Protein AF-A0A2V7S6I2-F1 (afdb_monomer)

Secondary structure (DSSP, 8-state):
-B---S--S-TT--S---HHHHHHHHHHHHHHHHH-SS-PPP----B-S-TT------GGG-----EEEE--SPPBTTBPPPSEEEEPSPHHHHHHHHHHHHHHHHHHHHHHHHHHHHHHHHTGGG--S---EEEEEEEEE-TT-TTS-SS---BHHHHH--GGG--TTTT-EETTTEE-S-SSSGGGB---TTSTTTTB-BTTTTHHHHHH-TTSS--EEEEEEEEETTEEEEE-SSEE-HHHHHHHHHHHHHHHHHTT---SEEEEE-S-SS---EE--HHHHHHT-HHHHH-TT-TTHHHHHHHHHHHHHHHHHHHSS-------------------SPPTT-SS-GGG---EEEEEEEETTEEEEEEEE--HHHHSS-SS-SEEEEEEETTEEEEEEETTSTTEEEEEEEE-GGG-EEEEEEEE-TT--SEEEEEE--BTTB--EE---EE-

Mean predicted aligned error: 7.21 Å

Nearest PDB structures (foldseek):
  4wgk-assembly2_B  TM=6.699E-01  e=1.580E-21  Homo sapiens
  4wgk-assembly1_A  TM=6.288E-01  e=1.378E-22  Homo sapiens
  2zxc-assembly1_A  TM=7.122E-01  e=3.348E-18  Pseudomonas aeruginosa
  2zws-assembly1_A  TM=6.731E-01  e=3.164E-18  Pseudomonas aeruginosa
  7uwk-assembly1_K  TM=3.973E-01  e=1.384E+00  Homo sapiens

Sequence (456 aa):
MFALHGTADAPENELLDAGIHGVIERGLERHVDSLSRRGAGYHLVANGAEGDVSPDWPAQSRCGPPMLRPTLSPGGPRTPPAPWEWRDPAPAWMGLCLAAARRYVNAAGDSLAARAAALFDSLGPGLRGDLHIGVAFRTLRLKGDPRLCPYPEAGSSTVGGAEDGRTRLYGWRLFGIFPLGLEAAGHAIRRNPHDCQREKRVVLGRVQRWLVGKHGLPEVAQLSVIRLGDLLLGVVPAEVTTRAGAQIERAMADSARASGLTPRAVTIVGLANGYMQYVTTDAEYGEQTYEGGSTLYGPNTAAVLAVELGRLAATLARSGASPVNRVEQIDAYPGKSETILPRRTAGPAPERVTRVVLSQVCAGDTLVVRWRDLHPGRLVPADGPVLRIERLAGEGWDVAAWDGDRELEIRAVRSLGRRGYVWEARWYHGRVAGPFRVVLVARPGLPEVAGHSVPC

Solvent-accessible surface area (backbone atoms only — not comparable to full-atom values): 24272 Å² total; per-residue (Å²): 109,50,57,46,42,61,58,42,52,40,92,83,59,88,67,92,72,64,38,33,54,43,44,22,41,52,45,32,44,56,53,52,45,73,71,44,91,83,61,83,78,90,78,83,76,44,47,16,31,22,48,75,32,72,63,80,69,56,75,66,25,58,58,65,59,49,43,83,39,73,52,86,63,85,43,58,102,88,43,76,51,58,70,53,41,77,40,67,58,56,68,72,55,43,56,53,11,55,53,41,12,53,53,45,30,52,53,54,12,49,56,50,10,53,52,51,40,52,53,55,66,67,40,66,90,73,65,69,97,73,75,53,72,32,54,12,61,47,73,42,64,43,55,64,31,90,78,38,24,63,58,75,46,51,12,18,6,42,62,7,32,43,93,87,53,47,38,77,48,43,64,43,36,56,95,76,74,45,77,62,9,16,33,67,19,74,67,7,48,41,82,33,94,89,42,71,55,31,38,49,28,44,40,78,49,82,53,37,57,66,75,52,38,97,77,62,63,70,51,62,40,42,37,37,26,39,34,55,58,45,36,38,38,42,33,31,19,24,35,22,17,55,68,24,31,53,51,26,32,48,36,23,50,53,31,11,42,80,36,76,30,78,60,82,43,59,43,45,29,31,69,31,84,46,71,51,52,24,32,27,31,50,72,55,28,65,47,14,30,29,45,26,10,28,18,27,36,24,46,43,43,28,61,54,50,15,53,53,48,11,52,31,28,23,37,30,42,66,68,55,34,45,66,96,68,83,79,74,85,82,85,80,78,82,69,86,89,73,87,81,64,62,46,69,71,40,61,52,57,50,83,63,36,75,70,45,75,72,46,75,46,62,58,84,52,28,42,40,36,30,32,34,38,62,29,65,24,54,54,44,90,56,104,58,66,67,35,35,34,30,31,62,49,90,97,45,72,42,82,72,47,35,67,87,38,92,52,36,48,77,44,86,72,45,80,53,57,69,56,18,20,35,34,38,37,42,32,53,49,68,88,63,67,46,41,31,27,48,32,37,51,60,49,90,66,38,74,62,45,71,47,68,79,40,76,74

Structure (mmCIF, N/CA/C/O backbone):
data_AF-A0A2V7S6I2-F1
#
_entry.id   AF-A0A2V7S6I2-F1
#
loop_
_atom_site.group_PDB
_atom_site.id
_atom_site.type_symbol
_atom_site.label_atom_id
_atom_site.label_alt_id
_atom_site.label_comp_id
_atom_site.label_asym_id
_atom_site.label_entity_id
_atom_site.label_seq_id
_atom_site.pdbx_PDB_ins_code
_atom_site.Cartn_x
_atom_site.Cartn_y
_atom_site.Cartn_z
_atom_site.occupancy
_atom_site.B_iso_or_equiv
_atom_site.auth_seq_id
_atom_site.auth_comp_id
_atom_site.auth_asym_id
_atom_site.auth_atom_id
_atom_site.pdbx_PDB_model_num
ATOM 1 N N . MET A 1 1 ? -7.837 -8.106 -7.723 1.00 75.94 1 MET A N 1
ATOM 2 C CA . MET A 1 1 ? -6.674 -7.247 -8.016 1.00 75.94 1 MET A CA 1
ATOM 3 C C . MET A 1 1 ? -7.188 -6.010 -8.696 1.00 75.94 1 MET A C 1
ATOM 5 O O . MET A 1 1 ? -8.017 -6.131 -9.595 1.00 75.94 1 MET A O 1
ATOM 9 N N . PHE A 1 2 ? -6.776 -4.852 -8.208 1.00 84.38 2 PHE A N 1
ATOM 10 C CA . PHE A 1 2 ? -7.253 -3.562 -8.678 1.00 84.38 2 PHE A CA 1
ATOM 11 C C . PHE A 1 2 ? -6.089 -2.577 -8.581 1.00 84.38 2 PHE A C 1
ATOM 13 O O . PHE A 1 2 ? -5.426 -2.518 -7.551 1.00 84.38 2 PHE A O 1
ATOM 20 N N . ALA A 1 3 ? -5.794 -1.877 -9.674 1.00 91.69 3 ALA A N 1
ATOM 21 C CA . ALA A 1 3 ? -4.722 -0.892 -9.711 1.00 91.69 3 ALA A CA 1
ATOM 22 C C . ALA A 1 3 ? -5.263 0.434 -9.171 1.00 91.69 3 ALA A C 1
ATOM 24 O O . ALA A 1 3 ? -6.039 1.102 -9.850 1.00 91.69 3 ALA A O 1
ATOM 25 N N . LEU A 1 4 ? -4.899 0.765 -7.936 1.00 92.19 4 LEU A N 1
ATOM 26 C CA . LEU A 1 4 ? -5.220 2.025 -7.277 1.00 92.19 4 LEU A CA 1
ATOM 27 C C . LEU A 1 4 ? -4.241 2.233 -6.125 1.00 92.19 4 LEU A C 1
ATOM 29 O O . LEU A 1 4 ? -3.948 1.288 -5.396 1.00 92.19 4 LEU A O 1
ATOM 33 N N . HIS A 1 5 ? -3.758 3.453 -5.926 1.00 91.62 5 HIS A N 1
ATOM 34 C CA . HIS A 1 5 ? -3.066 3.774 -4.687 1.00 91.62 5 HIS A CA 1
ATOM 35 C C . HIS A 1 5 ? -4.038 3.820 -3.500 1.00 91.62 5 HIS A C 1
ATOM 37 O O . HIS A 1 5 ? -5.126 4.397 -3.567 1.00 91.62 5 HIS A O 1
ATOM 43 N N . GLY A 1 6 ? -3.579 3.318 -2.352 1.00 88.19 6 GLY A N 1
ATOM 44 C CA . GLY A 1 6 ? -4.254 3.464 -1.058 1.00 88.19 6 GLY A CA 1
ATOM 45 C C . GLY A 1 6 ? -4.130 4.866 -0.437 1.00 88.19 6 GLY A C 1
ATOM 46 O O . GLY A 1 6 ? -4.214 4.992 0.777 1.00 88.19 6 GLY A O 1
ATOM 47 N N . THR A 1 7 ? -3.887 5.909 -1.237 1.00 87.06 7 THR A N 1
ATOM 48 C CA . THR A 1 7 ? -3.499 7.277 -0.822 1.00 87.06 7 THR A CA 1
ATOM 49 C C . THR A 1 7 ? -4.676 8.252 -0.726 1.00 87.06 7 THR A C 1
ATOM 51 O O . THR A 1 7 ? -4.489 9.464 -0.728 1.00 87.06 7 THR A O 1
ATOM 54 N N . ALA A 1 8 ? -5.908 7.744 -0.666 1.00 82.19 8 ALA A N 1
ATOM 55 C CA . ALA A 1 8 ? -7.101 8.587 -0.581 1.00 82.19 8 ALA A CA 1
ATOM 56 C C . ALA A 1 8 ? -7.242 9.283 0.790 1.00 82.19 8 ALA A C 1
ATOM 58 O O . ALA A 1 8 ? -7.954 10.285 0.899 1.00 82.19 8 ALA A O 1
ATOM 59 N N . ASP A 1 9 ? -6.556 8.771 1.817 1.00 84.06 9 ASP A N 1
ATOM 60 C CA . ASP A 1 9 ? -6.379 9.469 3.085 1.00 84.06 9 ASP A CA 1
ATOM 61 C C . ASP A 1 9 ? -5.283 10.523 2.973 1.00 84.06 9 ASP A C 1
ATOM 63 O O . ASP A 1 9 ? -4.187 10.273 2.469 1.00 84.06 9 ASP A O 1
ATOM 67 N N . ALA A 1 10 ? -5.578 11.714 3.488 1.00 79.44 10 ALA A N 1
ATOM 68 C CA . ALA A 1 10 ? -4.626 12.809 3.475 1.00 79.44 10 ALA A CA 1
ATOM 69 C C . ALA A 1 10 ? -3.381 12.467 4.329 1.00 79.44 10 ALA A C 1
ATOM 71 O O . ALA A 1 10 ? -3.534 11.872 5.399 1.00 79.44 10 ALA A O 1
ATOM 72 N N . PRO A 1 11 ? -2.161 12.880 3.927 1.00 79.94 11 PRO A N 1
ATOM 73 C CA . PRO A 1 11 ? -0.928 12.650 4.694 1.00 79.94 11 PRO A CA 1
ATOM 74 C C . PRO A 1 11 ? -0.951 13.179 6.137 1.00 79.94 11 PRO A C 1
ATOM 76 O O . PRO A 1 11 ? -0.151 12.764 6.971 1.00 79.94 11 PRO A O 1
ATOM 79 N N . GLU A 1 12 ? -1.847 14.119 6.425 1.00 81.69 12 GLU A N 1
ATOM 80 C CA . GLU A 1 12 ? -2.075 14.720 7.736 1.00 81.69 12 GLU A CA 1
ATOM 81 C C . GLU A 1 12 ? -2.999 13.876 8.632 1.00 81.69 12 GLU A C 1
ATOM 83 O O . GLU A 1 12 ? -3.253 14.242 9.781 1.00 81.69 12 GLU A O 1
ATOM 88 N N . ASN A 1 13 ? -3.513 12.747 8.132 1.00 85.25 13 ASN A N 1
ATOM 89 C CA . ASN A 1 13 ? -4.236 11.778 8.940 1.00 85.25 13 ASN A CA 1
ATOM 90 C C . ASN A 1 13 ? -3.296 11.129 9.972 1.00 85.25 13 ASN A C 1
ATOM 92 O O . ASN A 1 13 ? -2.338 10.440 9.636 1.00 85.25 13 ASN A O 1
ATOM 96 N N . GLU A 1 14 ? -3.609 11.320 11.252 1.00 85.75 14 GLU A N 1
ATOM 97 C CA . GLU A 1 14 ? -2.859 10.740 12.375 1.00 85.75 14 GLU A CA 1
ATOM 98 C C . GLU A 1 14 ? -3.426 9.392 12.854 1.00 85.75 14 GLU A C 1
ATOM 100 O O . GLU A 1 14 ? -2.931 8.819 13.828 1.00 85.75 14 GLU A O 1
ATOM 105 N N . LEU A 1 15 ? -4.502 8.905 12.229 1.00 87.12 15 LEU A N 1
ATOM 106 C CA . LEU A 1 15 ? -5.108 7.619 12.558 1.00 87.12 15 LEU A CA 1
ATOM 107 C C . LEU A 1 15 ? -4.479 6.507 11.724 1.00 87.12 15 LEU A C 1
ATOM 109 O O . LEU A 1 15 ? -4.253 6.659 10.527 1.00 87.12 15 LEU A O 1
ATOM 113 N N . LEU A 1 16 ? -4.236 5.365 12.365 1.00 87.44 16 LEU A N 1
ATOM 114 C CA . LEU A 1 16 ? -3.910 4.141 11.645 1.00 87.44 16 LEU A CA 1
ATOM 115 C C . LEU A 1 16 ? -5.182 3.642 10.960 1.00 87.44 16 LEU A C 1
ATOM 117 O O . LEU A 1 16 ? -6.153 3.327 11.643 1.00 87.44 16 LEU A O 1
ATOM 121 N N . ASP A 1 17 ? -5.152 3.576 9.635 1.00 86.62 17 ASP A N 1
ATOM 122 C CA . ASP A 1 17 ? -6.254 3.115 8.796 1.00 86.62 17 ASP A CA 1
ATOM 123 C C . ASP A 1 17 ? -5.688 2.303 7.618 1.00 86.62 17 ASP A C 1
ATOM 125 O O . ASP A 1 17 ? -4.524 2.465 7.240 1.00 86.62 17 ASP A O 1
ATOM 129 N N . ALA A 1 18 ? -6.489 1.388 7.072 1.00 87.19 18 ALA A N 1
ATOM 130 C CA . ALA A 1 18 ? -6.126 0.566 5.913 1.00 87.19 18 ALA A CA 1
ATOM 131 C C . ALA A 1 18 ? -6.468 1.245 4.566 1.00 87.19 18 ALA A C 1
ATOM 133 O O . ALA A 1 18 ? -6.360 0.637 3.496 1.00 87.19 18 ALA A O 1
ATOM 134 N N . GLY A 1 19 ? -6.894 2.502 4.624 1.00 88.75 19 GLY A N 1
ATOM 135 C CA . GLY A 1 19 ? -7.334 3.337 3.530 1.00 88.75 19 GLY A CA 1
ATOM 136 C C . GLY A 1 19 ? -8.503 2.757 2.755 1.00 88.75 19 GLY A C 1
ATOM 137 O O . GLY A 1 19 ? -9.238 1.862 3.188 1.00 88.75 19 GLY A O 1
ATOM 138 N N . ILE A 1 20 ? -8.643 3.244 1.526 1.00 89.81 20 ILE A N 1
ATOM 139 C CA . ILE A 1 20 ? -9.689 2.787 0.612 1.00 89.81 20 ILE A CA 1
ATOM 140 C C . ILE A 1 20 ? -9.627 1.270 0.358 1.00 89.81 20 ILE A C 1
ATOM 142 O O . ILE A 1 20 ? -10.668 0.650 0.160 1.00 89.81 20 ILE A O 1
ATOM 146 N N . HIS A 1 21 ? -8.449 0.640 0.423 1.00 90.25 21 HIS A N 1
ATOM 147 C CA . HIS A 1 21 ? -8.323 -0.812 0.255 1.00 90.25 21 HIS A CA 1
ATOM 148 C C . HIS A 1 21 ? -8.967 -1.580 1.407 1.00 90.25 21 HIS A C 1
ATOM 150 O O . HIS A 1 21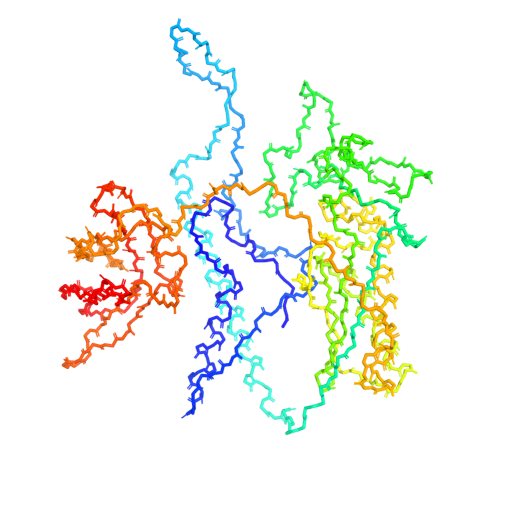 ? -9.757 -2.485 1.145 1.00 90.25 21 HIS A O 1
ATOM 156 N N . GLY A 1 22 ? -8.739 -1.169 2.658 1.00 89.62 22 GLY A N 1
ATOM 157 C CA . GLY A 1 22 ? -9.407 -1.774 3.811 1.00 89.62 22 GLY A CA 1
ATOM 158 C C . GLY A 1 22 ? -10.927 -1.614 3.772 1.00 89.62 22 GLY A C 1
ATOM 159 O O . GLY A 1 22 ? -11.665 -2.538 4.113 1.00 89.62 22 GLY A O 1
ATOM 160 N N . VAL A 1 23 ? -11.413 -0.471 3.278 1.00 90.25 23 VAL A N 1
ATOM 161 C CA . VAL A 1 23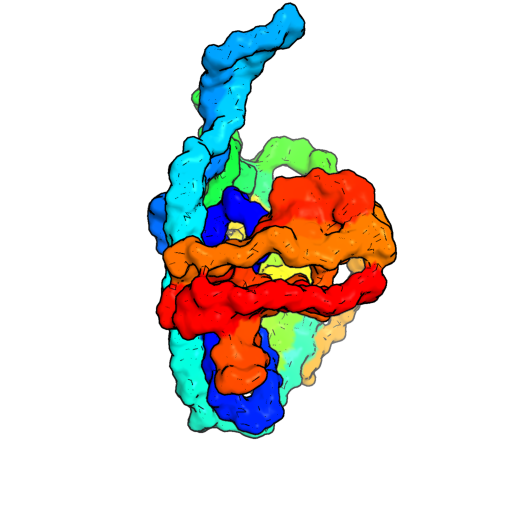 ? -12.847 -0.232 3.056 1.00 90.25 23 VAL A CA 1
ATOM 162 C C . VAL A 1 23 ? -13.433 -1.238 2.056 1.00 90.25 23 VAL A C 1
ATOM 164 O O . VAL A 1 23 ? -14.498 -1.808 2.320 1.00 90.25 23 VAL A O 1
ATOM 167 N N . ILE A 1 24 ? -12.731 -1.488 0.944 1.00 91.44 24 ILE A N 1
ATOM 168 C CA . ILE A 1 24 ? -13.133 -2.459 -0.086 1.00 91.44 24 ILE A CA 1
ATOM 169 C C . ILE A 1 24 ? -13.114 -3.883 0.471 1.00 91.44 24 ILE A C 1
ATOM 171 O O . ILE A 1 24 ? -14.100 -4.607 0.325 1.00 91.44 24 ILE A O 1
ATOM 175 N N . GLU A 1 25 ? -12.013 -4.276 1.117 1.00 89.50 25 GLU A N 1
ATOM 176 C CA . GLU A 1 25 ? -11.838 -5.606 1.711 1.00 89.50 25 GLU A CA 1
ATOM 177 C C . GLU A 1 25 ? -12.938 -5.908 2.713 1.00 89.50 25 GLU A C 1
ATOM 179 O O . GLU A 1 25 ? -13.608 -6.932 2.600 1.00 89.50 25 GLU A O 1
ATOM 184 N N . ARG A 1 26 ? -13.187 -4.979 3.640 1.00 86.94 26 ARG A N 1
ATOM 185 C CA . ARG A 1 26 ? -14.200 -5.156 4.677 1.00 86.94 26 ARG A CA 1
ATOM 186 C C . ARG A 1 26 ? -15.608 -5.235 4.099 1.00 86.94 26 ARG A C 1
ATOM 188 O O . ARG A 1 26 ? -16.441 -5.986 4.603 1.00 86.94 26 ARG A O 1
ATOM 195 N N . GLY A 1 27 ? -15.896 -4.460 3.053 1.00 88.81 27 GLY A N 1
ATOM 196 C CA . GLY A 1 27 ? -17.177 -4.531 2.355 1.00 88.81 27 GLY A CA 1
ATOM 197 C C . GLY A 1 27 ? -17.387 -5.880 1.659 1.00 88.81 27 GLY A C 1
ATOM 198 O O . GLY A 1 27 ? -18.465 -6.463 1.775 1.00 88.81 27 GLY A O 1
ATOM 199 N N . LEU A 1 28 ? -16.351 -6.407 0.999 1.00 88.25 28 LEU A N 1
ATOM 200 C CA . LEU A 1 28 ? -16.387 -7.731 0.373 1.00 88.25 28 LEU A CA 1
ATOM 201 C C . LEU A 1 28 ? -16.503 -8.856 1.411 1.00 88.25 28 LEU A C 1
ATOM 203 O O . LEU A 1 28 ? -17.313 -9.759 1.227 1.00 88.25 28 LEU A O 1
ATOM 207 N N . GLU A 1 29 ? -15.735 -8.792 2.497 1.00 86.75 29 GLU A N 1
ATOM 208 C CA . GLU A 1 29 ? -15.789 -9.750 3.608 1.00 86.75 29 GLU A CA 1
ATOM 209 C C . GLU A 1 29 ? -17.207 -9.833 4.183 1.00 86.75 29 GLU A C 1
ATOM 211 O O . GLU A 1 29 ? -17.800 -10.908 4.203 1.00 86.75 29 GLU A O 1
ATOM 216 N N . ARG A 1 30 ? -17.816 -8.687 4.530 1.00 85.88 30 ARG A N 1
ATOM 217 C CA . ARG A 1 30 ? -19.201 -8.637 5.031 1.00 85.88 30 ARG A CA 1
ATOM 218 C C . ARG A 1 30 ? -20.203 -9.234 4.039 1.00 85.88 30 ARG A C 1
ATOM 220 O O . ARG A 1 30 ? -21.137 -9.917 4.458 1.00 85.88 30 ARG A O 1
ATOM 227 N N . HIS A 1 31 ? -20.029 -8.982 2.738 1.00 88.00 31 HIS A N 1
ATOM 228 C CA . HIS A 1 31 ? -20.887 -9.562 1.701 1.00 88.00 31 HIS A CA 1
ATOM 229 C C . HIS A 1 31 ? -20.771 -11.086 1.674 1.00 88.00 31 HIS A C 1
ATOM 231 O O . HIS A 1 31 ? -21.783 -11.776 1.774 1.00 88.00 31 HIS A O 1
ATOM 237 N N . VAL A 1 32 ? -19.555 -11.630 1.602 1.00 85.50 32 VAL A N 1
ATOM 238 C CA . VAL A 1 32 ? -19.361 -13.084 1.520 1.00 85.50 32 VAL A CA 1
ATOM 239 C C . VAL A 1 32 ? -19.775 -13.789 2.811 1.00 85.50 32 VAL A C 1
ATOM 241 O O . VAL A 1 32 ? -20.442 -14.825 2.746 1.00 85.50 32 VAL A O 1
ATOM 244 N N . ASP A 1 33 ? -19.465 -13.219 3.974 1.00 84.56 33 ASP A N 1
ATOM 245 C CA . ASP A 1 33 ? -19.893 -13.758 5.267 1.00 84.56 33 ASP A CA 1
ATOM 246 C C . ASP A 1 33 ? -21.421 -13.818 5.379 1.00 84.56 33 ASP A C 1
ATOM 248 O O . ASP A 1 33 ? -21.957 -14.781 5.927 1.00 84.56 33 ASP A O 1
ATOM 252 N N . SER A 1 34 ? -22.145 -12.859 4.785 1.00 85.38 34 SER A N 1
ATOM 253 C CA . SER A 1 34 ? -23.615 -12.889 4.744 1.00 85.38 34 SER A CA 1
ATOM 254 C C . SER A 1 34 ? -24.184 -14.062 3.930 1.00 85.38 34 SER A C 1
ATOM 256 O O . SER A 1 34 ? -25.307 -14.509 4.177 1.00 85.38 34 SER A O 1
ATOM 258 N N . LEU A 1 35 ? -23.407 -14.589 2.977 1.00 82.38 35 LEU A N 1
ATOM 259 C CA . LEU A 1 35 ? -23.768 -15.739 2.145 1.00 82.38 35 LEU A CA 1
ATOM 260 C C . LEU A 1 35 ? -23.334 -17.071 2.778 1.00 82.38 35 LEU A C 1
ATOM 262 O O . LEU A 1 35 ? -23.922 -18.123 2.494 1.00 82.38 35 LEU A O 1
ATOM 266 N N . SER A 1 36 ? -22.302 -17.055 3.625 1.00 70.88 36 SER A N 1
ATOM 267 C CA . SER A 1 36 ? -21.733 -18.259 4.227 1.00 70.88 36 SER A CA 1
ATOM 268 C C . SER A 1 36 ? -22.596 -18.791 5.370 1.00 70.88 36 SER A C 1
ATOM 270 O O . SER A 1 36 ? -22.735 -18.188 6.428 1.00 70.88 36 SER A O 1
ATOM 272 N N . ARG A 1 37 ? -23.122 -20.011 5.208 1.00 59.72 37 ARG A N 1
ATOM 273 C CA . ARG A 1 37 ? -23.801 -20.744 6.296 1.00 59.72 37 ARG A CA 1
ATOM 274 C C . ARG A 1 37 ? -22.835 -21.476 7.242 1.00 59.72 37 ARG A C 1
ATOM 276 O O . ARG A 1 37 ? -23.305 -22.112 8.182 1.00 59.72 37 ARG A O 1
ATOM 283 N N . ARG A 1 38 ? -21.521 -21.504 6.959 1.00 51.38 38 ARG A N 1
ATOM 284 C CA . ARG A 1 38 ? -20.552 -22.417 7.614 1.00 51.38 38 ARG A CA 1
ATOM 285 C C . ARG A 1 38 ? -19.241 -21.772 8.096 1.00 51.38 38 ARG A C 1
ATOM 287 O O . ARG A 1 38 ? -18.351 -22.511 8.506 1.00 51.38 38 ARG A O 1
ATOM 294 N N . GLY A 1 39 ? -19.127 -20.444 8.112 1.00 55.19 39 GLY A N 1
ATOM 295 C CA . GLY A 1 39 ? -17.995 -19.737 8.732 1.00 55.19 39 GLY A CA 1
ATOM 296 C C . GLY A 1 39 ? -17.275 -18.747 7.815 1.00 55.19 39 GLY A C 1
ATOM 297 O O . GLY A 1 39 ? -17.618 -18.629 6.638 1.00 55.19 39 GLY A O 1
ATOM 298 N N . ALA A 1 40 ? -16.299 -18.044 8.396 1.00 58.62 40 ALA A N 1
ATOM 299 C CA . ALA A 1 40 ? -15.586 -16.920 7.791 1.00 58.62 40 ALA A CA 1
ATOM 300 C C . ALA A 1 40 ? -14.675 -17.354 6.630 1.00 58.62 40 ALA A C 1
ATOM 302 O O . ALA A 1 40 ? -13.920 -18.327 6.748 1.00 58.62 40 ALA A O 1
ATOM 303 N N . GLY A 1 41 ? -14.753 -16.631 5.513 1.00 65.06 41 GLY A N 1
ATOM 304 C CA . GLY A 1 41 ? -13.800 -16.735 4.408 1.00 65.06 41 GLY A CA 1
ATOM 305 C C . GLY A 1 41 ? -12.565 -15.862 4.647 1.00 65.06 41 GLY A C 1
ATOM 306 O O . GLY A 1 41 ? -12.582 -14.945 5.460 1.00 65.06 41 GLY A O 1
ATOM 307 N N . TYR A 1 42 ? -11.476 -16.136 3.926 1.00 68.81 42 TYR A N 1
ATOM 308 C CA . TYR A 1 42 ? -10.358 -15.194 3.835 1.00 68.81 42 TYR A CA 1
ATOM 309 C C . TYR A 1 42 ? -10.497 -14.385 2.549 1.00 68.81 42 TYR A C 1
ATOM 311 O O . TYR A 1 42 ? -10.670 -14.948 1.465 1.00 68.81 42 TYR A O 1
ATOM 319 N N . HIS A 1 43 ? -10.403 -13.066 2.680 1.00 77.56 43 HIS A N 1
ATOM 320 C CA . HIS A 1 43 ? -10.583 -12.108 1.597 1.00 77.56 43 HIS A CA 1
ATOM 321 C C . HIS A 1 43 ? -9.301 -11.304 1.427 1.00 77.56 43 HIS A C 1
ATOM 323 O O . HIS A 1 43 ? -8.649 -10.965 2.410 1.00 77.56 43 HIS A O 1
ATOM 329 N N . LEU A 1 44 ? -8.928 -11.034 0.178 1.00 76.75 44 LEU A N 1
ATOM 330 C CA . LEU A 1 44 ? -7.728 -10.270 -0.138 1.00 76.75 44 LEU A CA 1
ATOM 331 C C . LEU A 1 44 ? -8.003 -9.344 -1.319 1.00 76.75 44 LEU A C 1
ATOM 333 O O . LEU A 1 44 ? -8.348 -9.804 -2.414 1.00 76.75 44 LEU A O 1
ATOM 337 N N . VAL A 1 45 ? -7.780 -8.050 -1.120 1.00 81.75 45 VAL A N 1
ATOM 338 C CA . VAL A 1 45 ? -7.622 -7.078 -2.197 1.00 81.75 45 VAL A CA 1
ATOM 339 C C . VAL A 1 45 ? -6.129 -6.843 -2.364 1.00 81.75 45 VAL A C 1
ATOM 341 O O . VAL A 1 45 ? -5.464 -6.220 -1.550 1.00 81.75 45 VAL A O 1
ATOM 344 N N . ALA A 1 46 ? -5.586 -7.374 -3.454 1.00 86.94 46 ALA A N 1
ATOM 345 C CA . ALA A 1 46 ? -4.196 -7.147 -3.820 1.00 86.94 46 ALA A CA 1
ATOM 346 C C . ALA A 1 46 ? -4.066 -5.975 -4.802 1.00 86.94 46 ALA A C 1
ATOM 348 O O . ALA A 1 46 ? -4.874 -5.849 -5.738 1.00 86.94 46 ALA A O 1
ATOM 349 N N . ASN A 1 47 ? -3.008 -5.189 -4.602 1.00 87.62 47 ASN A N 1
ATOM 350 C CA . ASN A 1 47 ? -2.552 -4.149 -5.517 1.00 87.62 47 ASN A CA 1
ATOM 351 C C . ASN A 1 47 ? -2.149 -4.738 -6.877 1.00 87.62 47 ASN A C 1
ATOM 353 O O . ASN A 1 47 ? -1.826 -5.924 -6.986 1.00 87.62 47 ASN A O 1
ATOM 357 N N . GLY A 1 48 ? -2.235 -3.907 -7.913 1.00 91.88 48 GLY A N 1
ATOM 358 C CA . GLY A 1 48 ? -2.048 -4.284 -9.309 1.00 91.88 48 GLY A CA 1
ATOM 359 C C . GLY A 1 48 ? -0.787 -3.667 -9.912 1.00 91.88 48 GLY A C 1
ATOM 360 O O . GLY A 1 48 ? 0.317 -3.840 -9.404 1.00 91.88 48 GLY A O 1
ATOM 361 N N . ALA A 1 49 ? -0.964 -2.978 -11.040 1.00 95.94 49 ALA A N 1
ATOM 362 C CA . ALA A 1 49 ? 0.009 -2.042 -11.595 1.00 95.94 49 ALA A CA 1
ATOM 363 C C . ALA A 1 49 ? -0.459 -0.609 -11.290 1.00 95.94 49 ALA A C 1
ATOM 365 O O . ALA A 1 49 ? -0.952 0.098 -12.166 1.00 95.94 49 ALA A O 1
ATOM 366 N N . GLU A 1 50 ? -0.413 -0.234 -10.012 1.00 94.81 50 GLU A N 1
ATOM 367 C CA . GLU A 1 50 ? -0.968 1.013 -9.477 1.00 94.81 50 GLU A CA 1
ATOM 368 C C . GLU A 1 50 ? -0.051 2.230 -9.578 1.00 94.81 50 GLU A C 1
ATOM 370 O O . GLU A 1 50 ? -0.504 3.314 -9.236 1.00 94.81 50 GLU A O 1
ATOM 375 N N . GLY A 1 51 ? 1.202 2.087 -10.020 1.00 95.56 51 GLY A N 1
ATOM 376 C CA . GLY A 1 51 ? 2.261 3.086 -9.821 1.00 95.56 51 GLY A CA 1
ATOM 377 C C . GLY A 1 51 ? 1.980 4.492 -10.372 1.00 95.56 51 GLY A C 1
ATOM 378 O O . GLY A 1 51 ? 2.630 5.438 -9.959 1.00 95.56 51 GLY A O 1
ATOM 379 N N . ASP A 1 52 ? 1.006 4.660 -11.260 1.00 95.19 52 ASP A N 1
ATOM 380 C CA . ASP A 1 52 ? 0.547 5.946 -11.802 1.00 95.19 52 ASP A CA 1
ATOM 381 C C . ASP A 1 52 ? -0.976 6.158 -11.645 1.00 95.19 52 ASP A C 1
ATOM 383 O O . ASP A 1 52 ? -1.573 6.980 -12.340 1.00 95.19 52 ASP A O 1
ATOM 387 N N . VAL A 1 53 ? -1.624 5.415 -10.738 1.00 94.50 53 VAL A N 1
ATOM 388 C CA . VAL A 1 53 ? -3.081 5.428 -10.539 1.00 94.50 53 VAL A CA 1
ATOM 389 C C . VAL A 1 53 ? -3.447 5.995 -9.170 1.00 94.50 53 VAL A C 1
ATOM 391 O O . VAL A 1 53 ? -3.386 5.304 -8.152 1.00 94.50 53 VAL A O 1
ATOM 394 N N . SER A 1 54 ? -3.878 7.254 -9.164 1.00 90.75 54 SER A N 1
ATOM 395 C CA . SER A 1 54 ? -4.425 7.950 -7.994 1.00 90.75 54 SER A CA 1
ATOM 396 C C . SER A 1 54 ? -5.906 7.604 -7.774 1.00 90.75 54 SER A C 1
ATOM 398 O O . SER A 1 54 ? -6.635 7.399 -8.750 1.00 90.75 54 SER A O 1
ATOM 400 N N . PRO A 1 55 ? -6.405 7.604 -6.524 1.00 86.69 55 PRO A N 1
ATOM 401 C CA . PRO A 1 55 ? -7.815 7.401 -6.206 1.00 86.69 55 PRO A CA 1
ATOM 402 C C . PRO A 1 55 ? -8.780 8.504 -6.671 1.00 86.69 55 PRO A C 1
ATOM 404 O O . PRO A 1 55 ? -9.909 8.491 -6.208 1.00 86.69 55 PRO A O 1
ATOM 407 N N . ASP A 1 56 ? -8.396 9.437 -7.551 1.00 83.06 56 ASP A N 1
ATOM 408 C CA . ASP A 1 56 ? -9.224 10.554 -8.073 1.00 83.06 56 ASP A CA 1
ATOM 409 C C . ASP A 1 56 ? -9.989 11.337 -6.987 1.00 83.06 56 ASP A C 1
ATOM 411 O O . ASP A 1 56 ? -11.151 11.729 -7.101 1.00 83.06 56 ASP A O 1
ATOM 415 N N . TRP A 1 57 ? -9.322 11.527 -5.857 1.00 84.56 57 TRP A N 1
ATOM 416 C CA . TRP A 1 57 ? -9.867 12.225 -4.709 1.00 84.56 57 TRP A CA 1
ATOM 417 C C . TRP A 1 57 ? -9.970 13.745 -4.963 1.00 84.56 57 TRP A C 1
ATOM 419 O O . TRP A 1 57 ? -9.032 14.376 -5.480 1.00 84.56 57 TRP A O 1
ATOM 429 N N . PRO A 1 58 ? -11.115 14.359 -4.606 1.00 86.38 58 PRO A N 1
ATOM 430 C CA . PRO A 1 58 ? -11.449 15.720 -5.000 1.00 86.38 58 PRO A CA 1
ATOM 431 C C . PRO A 1 58 ? -10.602 16.769 -4.263 1.00 86.38 58 PRO A C 1
ATOM 433 O O . PRO A 1 58 ? -10.044 16.524 -3.199 1.00 86.38 58 PRO A O 1
ATOM 436 N N . ALA A 1 59 ? -10.518 17.990 -4.796 1.00 85.00 59 ALA A N 1
ATOM 437 C CA . ALA A 1 59 ? -9.625 19.021 -4.253 1.00 85.00 59 ALA A CA 1
ATOM 438 C C . ALA A 1 59 ? -9.842 19.308 -2.751 1.00 85.00 59 ALA A C 1
ATOM 440 O O . ALA A 1 59 ? -8.881 19.536 -2.024 1.00 85.00 59 ALA A O 1
ATOM 441 N N . GLN A 1 60 ? -11.085 19.248 -2.264 1.00 86.44 60 GLN A N 1
ATOM 442 C CA . GLN A 1 60 ? -11.416 19.480 -0.854 1.00 86.44 60 GLN A CA 1
ATOM 443 C C . GLN A 1 60 ? -10.919 18.397 0.113 1.00 86.44 60 GLN A C 1
ATOM 445 O O . GLN A 1 60 ? -10.905 18.649 1.315 1.00 86.44 60 GLN A O 1
ATOM 450 N N . SER A 1 61 ? -10.557 17.205 -0.372 1.00 86.00 61 SER A N 1
ATOM 451 C CA . SER A 1 61 ? -9.927 16.176 0.461 1.00 86.00 61 SER A CA 1
ATOM 452 C C . SER A 1 61 ? -8.406 16.304 0.505 1.00 86.00 61 SER A C 1
ATOM 454 O O . SER A 1 61 ? -7.786 15.650 1.331 1.00 86.00 61 SER A O 1
ATOM 456 N N . ARG A 1 62 ? -7.800 17.171 -0.320 1.00 86.00 62 ARG A N 1
ATOM 457 C CA . ARG A 1 62 ? -6.348 17.393 -0.359 1.00 86.00 62 ARG A CA 1
ATOM 458 C C . ARG A 1 62 ? -5.949 18.449 0.675 1.00 86.00 62 ARG A C 1
ATOM 460 O O . ARG A 1 62 ? -6.072 19.647 0.418 1.00 86.00 62 ARG A O 1
ATOM 467 N N . CYS A 1 63 ? -5.478 18.023 1.847 1.00 85.25 63 CYS A N 1
ATOM 468 C CA . CYS A 1 63 ? -5.264 18.952 2.968 1.00 85.25 63 CYS A CA 1
ATOM 469 C C . CYS A 1 63 ? -4.044 19.852 2.774 1.00 85.25 63 CYS A C 1
ATOM 471 O O . CYS A 1 63 ? -4.086 21.020 3.175 1.00 85.25 63 CYS A O 1
ATOM 473 N N . GLY A 1 64 ? -3.061 19.354 2.024 1.00 78.75 64 GLY A N 1
ATOM 474 C CA . GLY A 1 64 ? -1.938 20.112 1.496 1.00 78.75 64 GLY A CA 1
ATOM 475 C C . GLY A 1 64 ? -0.791 20.234 2.500 1.00 78.75 64 GLY A C 1
ATOM 476 O O . GLY A 1 64 ? -1.027 20.448 3.689 1.00 78.75 64 GLY A O 1
ATOM 477 N N . PRO A 1 65 ? 0.466 20.177 2.023 1.00 80.69 65 PRO A N 1
ATOM 478 C CA . PRO A 1 65 ? 1.617 20.160 2.907 1.00 80.69 65 PRO A CA 1
ATOM 479 C C . PRO A 1 65 ? 1.779 21.495 3.654 1.00 80.69 65 PRO A C 1
ATOM 481 O O . PRO A 1 65 ? 1.294 22.540 3.198 1.00 80.69 65 PRO A O 1
ATOM 484 N N . PRO A 1 66 ? 2.559 21.506 4.750 1.00 80.31 66 PRO A N 1
ATOM 485 C CA . PRO A 1 66 ? 2.931 22.738 5.430 1.00 80.31 66 PRO A CA 1
ATOM 486 C C . PRO A 1 66 ? 3.594 23.719 4.456 1.00 80.31 66 PRO A C 1
ATOM 488 O O . PRO A 1 66 ? 4.430 23.332 3.634 1.00 80.31 66 PRO A O 1
ATOM 491 N N . MET A 1 67 ? 3.263 25.006 4.568 1.00 80.06 67 MET A N 1
ATOM 492 C CA . MET A 1 67 ? 3.812 26.061 3.712 1.00 80.06 67 MET A CA 1
ATOM 493 C C . MET A 1 67 ? 4.820 26.922 4.466 1.00 80.06 67 MET A C 1
ATOM 495 O O . MET A 1 67 ? 4.615 27.264 5.631 1.00 80.06 67 MET A O 1
ATOM 499 N N . LEU A 1 68 ? 5.888 27.331 3.781 1.00 77.12 68 LEU A N 1
ATOM 500 C CA . LEU A 1 68 ? 6.856 28.271 4.333 1.00 77.12 68 LEU A CA 1
ATOM 501 C C . LEU A 1 68 ? 6.227 29.671 4.374 1.00 77.12 68 LEU A C 1
ATOM 503 O O . LEU A 1 68 ? 5.805 30.204 3.345 1.00 77.12 68 LEU A O 1
ATOM 507 N N . ARG A 1 69 ? 6.136 30.267 5.564 1.00 77.12 69 ARG A N 1
ATOM 508 C CA . ARG A 1 69 ? 5.543 31.591 5.797 1.00 77.12 69 ARG A CA 1
ATOM 509 C C . ARG A 1 69 ? 6.534 32.476 6.553 1.00 77.12 69 ARG A C 1
ATOM 511 O O . ARG A 1 69 ? 7.305 31.950 7.353 1.00 77.12 69 ARG A O 1
ATOM 518 N N . PRO A 1 70 ? 6.540 33.797 6.315 1.00 75.50 70 PRO A N 1
ATOM 519 C CA . PRO A 1 70 ? 7.381 34.698 7.085 1.00 75.50 70 PRO A CA 1
ATOM 520 C C . PRO A 1 70 ? 6.899 34.726 8.537 1.00 75.50 70 PRO A C 1
ATOM 522 O O . PRO A 1 70 ? 5.693 34.791 8.800 1.00 75.50 70 PRO A O 1
ATOM 525 N N . THR A 1 71 ? 7.834 34.665 9.478 1.00 75.56 71 THR A N 1
ATOM 526 C CA . THR A 1 71 ? 7.503 34.664 10.905 1.00 75.56 71 THR A CA 1
ATOM 527 C C . THR A 1 71 ? 7.222 36.092 11.358 1.00 75.56 71 THR A C 1
ATOM 529 O O . THR A 1 71 ? 8.072 36.969 11.229 1.00 75.56 71 THR A O 1
ATOM 532 N N . LEU A 1 72 ? 6.022 36.332 11.892 1.00 69.31 72 LEU A N 1
ATOM 533 C CA . LEU A 1 72 ? 5.582 37.655 12.365 1.00 69.31 72 LEU A CA 1
ATOM 534 C C . LEU A 1 72 ? 5.644 37.806 13.896 1.00 69.31 72 LEU A C 1
ATOM 536 O O . LEU A 1 72 ? 5.327 38.869 14.422 1.00 69.31 72 LEU A O 1
ATOM 540 N N . SER A 1 73 ? 6.025 36.750 14.620 1.00 65.44 73 SER A N 1
ATOM 541 C CA . SER A 1 73 ? 6.066 36.756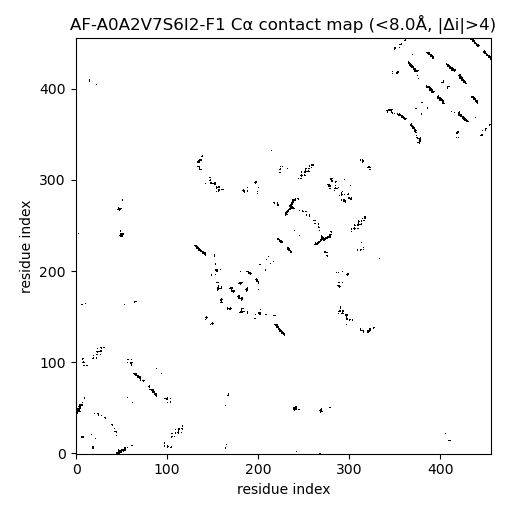 16.086 1.00 65.44 73 SER A CA 1
ATOM 542 C C . SER A 1 73 ? 7.374 37.357 16.610 1.00 65.44 73 SER A C 1
ATOM 544 O O . SER A 1 73 ? 8.433 37.040 16.067 1.00 65.44 73 SER A O 1
ATOM 546 N N . PRO A 1 74 ? 7.346 38.177 17.678 1.00 56.50 74 PRO A N 1
ATOM 547 C CA . PRO A 1 74 ? 8.563 38.684 18.299 1.00 56.50 74 PRO A CA 1
ATOM 548 C C . PRO A 1 74 ? 9.393 37.518 18.852 1.00 56.50 74 PRO A C 1
ATOM 550 O O . PRO A 1 74 ? 8.867 36.619 19.510 1.00 56.50 74 PRO A O 1
ATOM 553 N N . GLY A 1 75 ? 10.693 37.517 18.554 1.00 61.78 75 GLY A N 1
ATOM 554 C CA . GLY A 1 75 ? 11.621 36.517 19.081 1.00 61.78 75 GLY A CA 1
ATOM 555 C C . GLY A 1 75 ? 11.779 36.614 20.594 1.00 61.78 75 GLY A C 1
ATOM 556 O O . GLY A 1 75 ? 11.428 37.613 21.222 1.00 61.78 75 GLY A O 1
ATOM 557 N N . GLY A 1 76 ? 12.355 35.569 21.184 1.00 66.56 76 GLY A N 1
ATOM 558 C CA . GLY A 1 76 ? 12.762 35.611 22.582 1.00 66.56 76 GLY A CA 1
ATOM 559 C C . GLY A 1 76 ? 13.926 36.592 22.797 1.00 66.56 76 GLY A C 1
ATOM 560 O O . GLY A 1 76 ? 14.661 36.903 21.859 1.00 66.56 76 GLY A O 1
ATOM 561 N N . PRO A 1 77 ? 14.187 37.018 24.045 1.00 62.06 77 PRO A N 1
ATOM 562 C CA . PRO A 1 77 ? 15.212 38.019 24.372 1.00 62.06 77 PRO A CA 1
ATOM 563 C C . PRO A 1 77 ? 16.656 37.624 24.002 1.00 62.06 77 PRO A C 1
ATOM 565 O O . PRO A 1 77 ? 17.561 38.444 24.115 1.00 62.06 77 PRO A O 1
ATOM 568 N N . ARG A 1 78 ? 16.900 36.376 23.578 1.00 65.56 78 ARG A N 1
ATOM 569 C CA . ARG A 1 78 ? 18.217 35.867 23.149 1.00 65.56 78 ARG A CA 1
ATOM 570 C C . ARG A 1 78 ? 18.208 35.198 21.775 1.00 65.56 78 ARG A C 1
ATOM 572 O O . ARG A 1 78 ? 19.232 34.667 21.357 1.00 65.56 78 ARG A O 1
ATOM 579 N N . THR A 1 79 ? 17.068 35.163 21.089 1.00 59.22 79 THR A N 1
ATOM 580 C CA . THR A 1 79 ? 16.944 34.426 19.828 1.00 59.22 79 THR A CA 1
ATOM 581 C C . THR A 1 79 ? 15.944 35.153 18.937 1.00 59.22 79 THR A C 1
ATOM 583 O O . THR A 1 79 ? 14.743 35.100 19.223 1.00 59.22 79 THR A O 1
ATOM 586 N N . PRO A 1 80 ? 16.403 35.864 17.887 1.00 61.06 80 PRO A N 1
ATOM 587 C CA . PRO A 1 80 ? 15.485 36.414 16.903 1.00 61.06 80 PRO A CA 1
ATOM 588 C C . PRO A 1 80 ? 14.675 35.267 16.281 1.00 61.06 80 PRO A C 1
ATOM 590 O O . PRO A 1 80 ? 15.191 34.151 16.151 1.00 61.06 80 PRO A O 1
ATOM 593 N N . PRO A 1 81 ? 13.403 35.509 15.932 1.00 62.09 81 PRO A N 1
ATOM 594 C CA . PRO A 1 81 ? 12.588 34.487 15.298 1.00 62.09 81 PRO A CA 1
ATOM 595 C C . PRO A 1 81 ? 13.237 34.135 13.956 1.00 62.09 81 PRO A C 1
ATOM 597 O O . PRO A 1 81 ? 13.787 35.009 13.277 1.00 62.09 81 PRO A O 1
ATOM 600 N N . ALA A 1 82 ? 13.198 32.859 13.567 1.00 69.38 82 ALA A N 1
ATOM 601 C CA . ALA A 1 82 ? 13.611 32.491 12.218 1.00 69.38 82 ALA A CA 1
ATOM 602 C C . ALA A 1 82 ? 12.798 33.343 11.228 1.00 69.38 82 ALA A C 1
ATOM 604 O O . ALA A 1 82 ? 11.595 33.490 11.436 1.00 69.38 82 ALA A O 1
ATOM 605 N N . PRO A 1 83 ? 13.397 33.910 10.168 1.00 72.50 83 PRO A N 1
ATOM 606 C CA . PRO A 1 83 ? 12.676 34.794 9.248 1.00 72.50 83 PRO A CA 1
ATOM 607 C C . PRO A 1 83 ? 11.504 3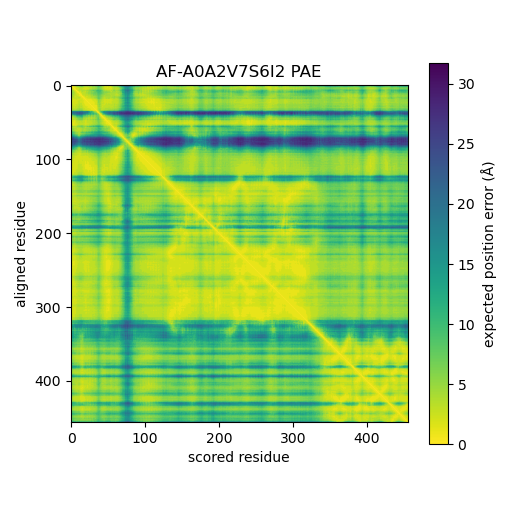4.088 8.555 1.00 72.50 83 PRO A C 1
ATOM 609 O O . PRO A 1 83 ? 10.572 34.740 8.090 1.00 72.50 83 PRO A O 1
ATOM 612 N N . TRP A 1 84 ? 11.536 32.755 8.532 1.00 75.12 84 TRP A N 1
ATOM 613 C CA . TRP A 1 84 ? 10.512 31.900 7.966 1.00 75.12 84 TRP A CA 1
ATOM 614 C C . TRP A 1 84 ? 10.268 30.699 8.869 1.00 75.12 84 TRP A C 1
ATOM 616 O O . TRP A 1 84 ? 11.210 30.148 9.443 1.00 75.12 84 TRP A O 1
ATOM 626 N N . GLU A 1 85 ? 9.023 30.254 8.923 1.00 82.31 85 GLU A N 1
ATOM 627 C CA . GLU A 1 85 ? 8.634 29.015 9.578 1.00 82.31 85 GLU A CA 1
ATOM 628 C C . GLU A 1 85 ? 7.666 28.224 8.699 1.00 82.31 85 GLU A C 1
ATOM 630 O O . GLU A 1 85 ? 6.911 28.779 7.895 1.00 82.31 85 GLU A O 1
ATOM 635 N N . TRP A 1 86 ? 7.715 26.902 8.832 1.00 79.75 86 TRP A N 1
ATOM 636 C CA . TRP A 1 86 ? 6.725 26.028 8.223 1.00 79.75 86 TRP A CA 1
ATOM 637 C C . TRP A 1 86 ? 5.453 26.093 9.051 1.00 79.75 86 TRP A C 1
ATOM 639 O O . TRP A 1 86 ? 5.487 25.817 10.248 1.00 79.75 86 TRP A O 1
ATOM 649 N N . ARG A 1 87 ? 4.347 26.464 8.413 1.00 80.94 87 ARG A N 1
ATOM 650 C CA . ARG A 1 87 ? 3.031 26.464 9.042 1.00 80.94 87 ARG A CA 1
ATOM 651 C C . ARG A 1 87 ? 2.140 25.449 8.364 1.00 80.94 87 ARG A C 1
ATOM 653 O O . ARG A 1 87 ? 2.000 25.473 7.138 1.00 80.94 87 ARG A O 1
ATOM 660 N N . ASP A 1 88 ? 1.521 24.612 9.181 1.00 82.88 88 ASP A N 1
ATOM 661 C CA . ASP A 1 88 ? 0.440 23.745 8.742 1.00 82.88 88 ASP A CA 1
ATOM 662 C C . ASP A 1 88 ? -0.733 24.585 8.220 1.00 82.88 88 ASP A C 1
ATOM 664 O O . ASP A 1 88 ? -0.890 25.762 8.594 1.00 82.88 88 ASP A O 1
ATOM 668 N N . PRO A 1 89 ? -1.580 24.002 7.360 1.00 84.38 89 PRO A N 1
ATOM 669 C CA . PRO A 1 89 ? -2.861 24.600 7.038 1.00 84.38 89 PRO A CA 1
ATOM 670 C C . PRO A 1 89 ? -3.659 24.937 8.309 1.00 84.38 89 PRO A C 1
ATOM 672 O O . PRO A 1 89 ? -3.511 24.301 9.353 1.00 84.38 89 PRO A O 1
ATOM 675 N N . ALA A 1 90 ? -4.522 25.955 8.232 1.00 87.62 90 ALA A N 1
ATOM 676 C CA . ALA A 1 90 ? -5.283 26.411 9.394 1.00 87.62 90 ALA A CA 1
ATOM 677 C C . ALA A 1 90 ? -6.064 25.245 10.044 1.00 87.62 90 ALA A C 1
ATOM 679 O O . ALA A 1 90 ? -6.704 24.486 9.314 1.00 87.62 90 ALA A O 1
ATOM 680 N N . PRO A 1 91 ? -6.114 25.124 11.388 1.00 88.31 91 PRO A N 1
ATOM 681 C CA . PRO A 1 91 ? -6.768 23.988 12.048 1.00 88.31 91 PRO A CA 1
ATOM 682 C C . PRO A 1 91 ? -8.229 23.768 11.629 1.00 88.31 91 PRO A C 1
ATOM 684 O O . PRO A 1 91 ? -8.673 22.633 11.480 1.00 88.31 91 PRO A O 1
ATOM 687 N N . ALA A 1 92 ? -8.972 24.853 11.380 1.00 89.31 92 ALA A N 1
ATOM 688 C CA . ALA A 1 92 ? -10.346 24.780 10.883 1.00 89.31 92 ALA A CA 1
ATOM 689 C C . ALA A 1 92 ? -10.431 24.162 9.475 1.00 89.31 92 ALA A C 1
ATOM 691 O O . ALA A 1 92 ? -11.306 23.340 9.217 1.00 89.31 92 ALA A O 1
ATOM 692 N N . TRP A 1 93 ? -9.504 24.524 8.581 1.00 89.31 93 TRP A N 1
ATOM 693 C CA . TRP A 1 93 ? -9.393 23.901 7.261 1.00 89.31 93 TRP A CA 1
ATOM 694 C C . TRP A 1 93 ? -9.003 22.430 7.383 1.00 89.31 93 TRP A C 1
ATOM 696 O O . TRP A 1 93 ? -9.631 21.591 6.748 1.00 89.31 93 TRP A O 1
ATOM 706 N N . MET A 1 94 ? -8.033 22.111 8.243 1.00 89.88 94 MET A N 1
ATOM 707 C CA . MET A 1 94 ? -7.578 20.737 8.449 1.00 89.88 94 MET A CA 1
ATOM 708 C C . MET A 1 94 ? -8.728 19.820 8.880 1.00 89.88 94 MET A C 1
ATOM 710 O O . MET A 1 94 ? -8.946 18.774 8.278 1.00 89.88 94 MET A O 1
ATOM 714 N N . GLY A 1 95 ? -9.532 20.250 9.858 1.00 88.25 95 GLY A N 1
ATOM 715 C CA . GLY A 1 95 ? -10.703 19.489 10.298 1.00 88.25 95 GLY A CA 1
ATOM 716 C C . GLY A 1 95 ? -11.737 19.270 9.186 1.00 88.25 95 GLY A C 1
ATOM 717 O O . GLY A 1 95 ? -12.256 18.164 9.037 1.00 88.25 95 GLY A O 1
ATOM 718 N N . LEU A 1 96 ? -12.015 20.297 8.374 1.00 90.44 96 LEU A N 1
ATOM 719 C CA . LEU A 1 96 ? -12.934 20.185 7.235 1.00 90.44 96 LEU A CA 1
ATOM 720 C C . LEU A 1 96 ? -12.397 19.252 6.146 1.00 90.44 96 LEU A C 1
ATOM 722 O O . LEU A 1 96 ? -13.157 18.447 5.605 1.00 90.44 96 LEU A O 1
ATOM 726 N N . CYS A 1 97 ? -11.105 19.357 5.847 1.00 91.50 97 CYS A N 1
ATOM 727 C CA . CYS A 1 97 ? -10.440 18.564 4.829 1.00 91.50 97 CYS A CA 1
ATOM 728 C C . CYS A 1 97 ? -10.380 17.082 5.208 1.00 91.50 97 CYS A C 1
ATOM 730 O O . CYS A 1 97 ? -10.843 16.245 4.436 1.00 91.50 97 CYS A O 1
ATOM 732 N N . LEU A 1 98 ? -9.912 16.750 6.417 1.00 90.00 98 LEU A N 1
ATOM 733 C CA . LEU A 1 98 ? -9.866 15.366 6.900 1.00 90.00 98 LEU A CA 1
ATOM 734 C C . LEU A 1 98 ? -11.266 14.733 6.910 1.00 90.00 98 LEU A C 1
ATOM 736 O O . LEU A 1 98 ? -11.445 13.591 6.491 1.00 90.00 98 LEU A O 1
ATOM 740 N N . ALA A 1 99 ? -12.291 15.498 7.300 1.00 87.88 99 ALA A N 1
ATOM 741 C CA . ALA A 1 99 ? -13.674 15.037 7.221 1.00 87.88 99 ALA A CA 1
ATOM 742 C C . ALA A 1 99 ? -14.141 14.812 5.770 1.00 87.88 99 ALA A C 1
ATOM 744 O O . ALA A 1 99 ? -14.921 13.894 5.510 1.00 87.88 99 ALA A O 1
ATOM 745 N N . ALA A 1 100 ? -13.702 15.641 4.818 1.00 90.38 100 ALA A N 1
ATOM 746 C CA . ALA A 1 100 ? -13.997 15.457 3.399 1.00 90.38 100 ALA A CA 1
ATOM 747 C C . ALA A 1 100 ? -13.273 14.238 2.807 1.00 90.38 100 ALA A C 1
ATOM 749 O O . ALA A 1 100 ? -13.915 13.469 2.092 1.00 90.38 100 ALA A O 1
ATOM 750 N N . ALA A 1 101 ? -11.998 14.031 3.148 1.00 89.94 101 ALA A N 1
ATOM 751 C CA . ALA A 1 101 ? -11.212 12.862 2.758 1.00 89.94 101 ALA A CA 1
ATOM 752 C C . ALA A 1 101 ? -11.865 11.569 3.250 1.00 89.94 101 ALA A C 1
ATOM 754 O O . ALA A 1 101 ? -12.200 10.714 2.438 1.00 89.94 101 ALA A O 1
ATOM 755 N N . ARG A 1 102 ? -12.210 11.485 4.541 1.00 88.69 102 ARG A N 1
ATOM 756 C CA . ARG A 1 102 ? -12.893 10.312 5.107 1.00 88.69 102 ARG A CA 1
ATOM 757 C C . ARG A 1 102 ? -14.230 10.018 4.422 1.00 88.69 102 ARG A C 1
ATOM 759 O O . ARG A 1 102 ? -14.528 8.869 4.110 1.00 88.69 102 ARG A O 1
ATOM 766 N N . ARG A 1 103 ? -15.045 11.047 4.144 1.00 89.25 103 ARG A N 1
ATOM 767 C CA . ARG A 1 103 ? -16.299 10.870 3.383 1.00 89.25 103 ARG A CA 1
ATOM 768 C C . ARG A 1 103 ? -16.042 10.329 1.978 1.00 89.25 103 ARG A C 1
ATOM 770 O O . ARG A 1 103 ? -16.796 9.472 1.526 1.00 89.25 103 ARG A O 1
ATOM 777 N N . TYR A 1 104 ? -15.009 10.833 1.305 1.00 91.56 104 TYR A N 1
ATOM 778 C CA . TYR A 1 104 ? -14.626 10.375 -0.025 1.00 91.56 104 TYR A CA 1
ATOM 779 C C . TYR A 1 104 ? -14.157 8.917 -0.009 1.00 91.56 104 TYR A C 1
ATOM 781 O O . TYR A 1 104 ? -14.737 8.100 -0.718 1.00 91.56 104 TYR A O 1
ATOM 789 N N . VAL A 1 105 ? -13.178 8.590 0.839 1.00 91.50 105 VAL A N 1
ATOM 790 C CA . VAL A 1 105 ? -12.620 7.239 1.020 1.00 91.50 105 VAL A CA 1
ATOM 791 C C . VAL A 1 105 ? -13.732 6.226 1.275 1.00 91.50 105 VAL A C 1
ATOM 793 O O . VAL A 1 105 ? -13.804 5.208 0.589 1.00 91.50 105 VAL A O 1
ATOM 796 N N . ASN A 1 106 ? -14.650 6.541 2.193 1.00 90.19 106 ASN A N 1
ATOM 797 C CA . ASN A 1 106 ? -15.781 5.675 2.511 1.00 90.19 106 ASN A CA 1
ATOM 798 C C . ASN A 1 106 ? -16.708 5.477 1.307 1.00 90.19 106 ASN A C 1
ATOM 800 O O . ASN A 1 106 ? -17.012 4.343 0.955 1.00 90.19 106 ASN A O 1
ATOM 804 N N . ALA A 1 107 ? -17.134 6.558 0.646 1.00 91.81 107 ALA A N 1
ATOM 805 C CA . ALA A 1 107 ? -18.065 6.469 -0.478 1.00 91.81 107 ALA A CA 1
ATOM 806 C C . ALA A 1 107 ? -17.454 5.761 -1.702 1.00 91.81 107 ALA A C 1
ATOM 808 O O . ALA A 1 107 ? -18.103 4.924 -2.334 1.00 91.81 107 ALA A O 1
ATOM 809 N N . ALA A 1 108 ? -16.203 6.085 -2.036 1.00 92.19 108 ALA A N 1
ATOM 810 C CA . ALA A 1 108 ? -15.475 5.460 -3.132 1.00 92.19 108 ALA A CA 1
ATOM 811 C C . ALA A 1 108 ? -15.210 3.978 -2.835 1.00 92.19 108 ALA A C 1
ATOM 813 O O . ALA A 1 108 ? -15.478 3.122 -3.680 1.00 92.19 108 ALA A O 1
ATOM 814 N N . GLY A 1 109 ? -14.768 3.663 -1.617 1.00 92.50 109 GLY A N 1
ATOM 815 C CA . GLY A 1 109 ? -14.548 2.291 -1.187 1.00 92.50 109 GLY A CA 1
ATOM 816 C C . GLY A 1 109 ? -15.839 1.469 -1.121 1.00 92.50 109 GLY A C 1
ATOM 817 O O . GLY A 1 109 ? -15.818 0.323 -1.552 1.00 92.50 109 GLY A O 1
ATOM 818 N N . ASP A 1 110 ? -16.978 2.035 -0.706 1.00 93.12 110 ASP A N 1
ATOM 819 C CA . ASP A 1 110 ? -18.282 1.348 -0.745 1.00 93.12 110 ASP A CA 1
ATOM 820 C C . ASP A 1 110 ? -18.727 1.029 -2.174 1.00 93.12 110 ASP A C 1
ATOM 822 O O . ASP A 1 110 ? -19.195 -0.075 -2.460 1.00 93.12 110 ASP A O 1
ATOM 826 N N . SER A 1 111 ? -18.539 1.972 -3.100 1.00 94.31 111 SER A N 1
ATOM 827 C CA . SER A 1 111 ? -18.810 1.755 -4.525 1.00 94.31 111 SER A CA 1
ATOM 828 C C . SER A 1 111 ? -17.945 0.626 -5.097 1.00 94.31 111 SER A C 1
ATOM 830 O O . SER A 1 111 ? -18.433 -0.241 -5.828 1.00 94.31 111 SER A O 1
ATOM 832 N N . LEU A 1 112 ? -16.659 0.597 -4.739 1.00 93.00 112 LEU A N 1
ATOM 833 C CA . LEU A 1 112 ? -15.721 -0.442 -5.163 1.00 93.00 112 LEU A CA 1
ATOM 834 C C . LEU A 1 112 ? -16.009 -1.795 -4.490 1.00 93.00 112 LEU A C 1
ATOM 836 O O . LEU A 1 112 ? -15.968 -2.821 -5.169 1.00 93.00 112 LEU A O 1
ATOM 840 N N . ALA A 1 113 ? -16.389 -1.811 -3.211 1.00 92.88 113 ALA A N 1
ATOM 841 C CA . ALA A 1 113 ? -16.829 -3.007 -2.497 1.00 92.88 113 ALA A CA 1
ATOM 842 C C . ALA A 1 113 ? -18.079 -3.618 -3.141 1.00 92.88 113 ALA A C 1
ATOM 844 O O . ALA A 1 113 ? -18.113 -4.819 -3.395 1.00 92.88 113 ALA A O 1
ATOM 845 N N . ALA A 1 114 ? -19.077 -2.796 -3.482 1.00 94.69 114 ALA A N 1
ATOM 846 C CA . ALA A 1 114 ? -20.286 -3.253 -4.163 1.00 94.69 114 ALA A CA 1
ATOM 847 C C . ALA A 1 114 ? -19.974 -3.874 -5.536 1.00 94.69 114 ALA A C 1
ATOM 849 O O . ALA A 1 114 ? -20.552 -4.895 -5.908 1.00 94.69 114 ALA A O 1
ATOM 850 N N . ARG A 1 115 ? -19.018 -3.304 -6.282 1.00 94.19 115 ARG A N 1
ATOM 851 C CA . ARG A 1 115 ? -18.536 -3.887 -7.546 1.00 94.19 115 ARG A CA 1
ATOM 852 C C . ARG A 1 115 ? -17.802 -5.207 -7.322 1.00 94.19 115 ARG A C 1
ATOM 854 O O . ARG A 1 115 ? -18.015 -6.142 -8.088 1.00 94.19 115 ARG A O 1
ATOM 861 N N . ALA A 1 116 ? -16.963 -5.295 -6.292 1.00 92.06 116 ALA A N 1
ATOM 862 C CA . ALA A 1 116 ? -16.263 -6.526 -5.937 1.00 92.06 116 ALA A CA 1
ATOM 863 C C . ALA A 1 116 ? -17.245 -7.640 -5.536 1.00 92.06 116 ALA A C 1
ATOM 865 O O . ALA A 1 116 ? -17.112 -8.764 -6.015 1.00 92.06 116 ALA A O 1
ATOM 866 N N . ALA A 1 117 ? -18.264 -7.314 -4.738 1.00 91.50 117 ALA A N 1
ATOM 867 C CA . ALA A 1 117 ? -19.352 -8.216 -4.367 1.00 91.50 117 ALA A CA 1
ATOM 868 C C . ALA A 1 117 ? -20.145 -8.696 -5.594 1.00 91.50 117 ALA A C 1
ATOM 870 O O . ALA A 1 117 ? -20.327 -9.896 -5.782 1.00 91.50 117 ALA A O 1
ATOM 871 N N . ALA A 1 118 ? -20.525 -7.786 -6.497 1.00 92.81 118 ALA A N 1
ATOM 872 C CA . ALA A 1 118 ? -21.221 -8.149 -7.732 1.00 92.81 118 ALA A CA 1
ATOM 873 C C . ALA A 1 118 ? -20.374 -9.062 -8.639 1.00 92.81 118 ALA A C 1
ATOM 875 O O . ALA A 1 118 ? -20.889 -10.012 -9.233 1.00 92.81 118 ALA A O 1
ATOM 876 N N . LEU A 1 119 ? -19.064 -8.801 -8.735 1.00 91.31 119 LEU A N 1
ATOM 877 C CA . LEU A 1 119 ? -18.138 -9.682 -9.444 1.00 91.31 119 LEU A CA 1
ATOM 878 C C . LEU A 1 119 ? -18.069 -11.055 -8.775 1.00 91.31 119 LEU A C 1
ATOM 880 O O . LEU A 1 119 ? -18.156 -12.053 -9.484 1.00 91.31 119 LEU A O 1
ATOM 884 N N . PHE A 1 120 ? -17.968 -11.111 -7.445 1.00 89.62 120 PHE A N 1
ATOM 885 C CA . PHE A 1 120 ? -17.972 -12.357 -6.679 1.00 89.62 120 PHE A CA 1
ATOM 886 C C . PHE A 1 120 ? -19.233 -13.189 -6.953 1.00 89.62 120 PHE A C 1
ATOM 888 O O . PHE A 1 120 ? -19.120 -14.356 -7.328 1.00 89.62 120 PHE A O 1
ATOM 895 N N . ASP A 1 121 ? -20.418 -12.580 -6.875 1.00 89.19 121 ASP A N 1
ATOM 896 C CA . ASP A 1 121 ? -21.697 -13.259 -7.126 1.00 89.19 121 ASP A CA 1
ATOM 897 C C . ASP A 1 121 ? -21.786 -13.814 -8.556 1.00 89.19 121 ASP A C 1
ATOM 899 O O . ASP A 1 121 ? -22.337 -14.893 -8.790 1.00 89.19 121 ASP A O 1
ATOM 903 N N . SER A 1 122 ? -21.185 -13.115 -9.525 1.00 90.75 122 SER A N 1
ATOM 904 C CA . SER A 1 122 ? -21.158 -13.550 -10.926 1.00 90.75 122 SER A CA 1
ATOM 905 C C . SER A 1 122 ? -20.270 -14.776 -11.187 1.00 90.75 122 SER A C 1
ATOM 907 O O . SER A 1 122 ? -20.425 -15.425 -12.224 1.00 90.75 122 SER A O 1
ATOM 909 N N . LEU A 1 123 ? -19.357 -15.127 -10.269 1.00 85.81 123 LEU A N 1
ATOM 910 C CA . LEU A 1 123 ? -18.425 -16.245 -10.460 1.00 85.81 123 LEU A CA 1
ATOM 911 C C . LEU A 1 123 ? -19.106 -17.615 -10.376 1.00 85.81 123 LEU A C 1
ATOM 913 O O . LEU A 1 123 ? -18.587 -18.561 -10.966 1.00 85.81 123 LEU A O 1
ATOM 917 N N . GLY A 1 124 ? -20.246 -17.736 -9.683 1.00 78.31 124 GLY A N 1
ATOM 918 C CA . GLY A 1 124 ? -20.879 -19.017 -9.332 1.00 78.31 124 GLY A CA 1
ATOM 919 C C . GLY A 1 124 ? -20.926 -20.057 -10.466 1.00 78.31 124 GLY A C 1
ATOM 920 O O . GLY A 1 124 ? -20.383 -21.147 -10.293 1.00 78.31 124 GLY A O 1
ATOM 921 N N . PRO A 1 125 ? -21.486 -19.740 -11.650 1.00 79.38 125 PRO A N 1
ATOM 922 C CA . PRO A 1 125 ? -21.554 -20.680 -12.776 1.00 79.38 125 PRO A CA 1
ATOM 923 C C . PRO A 1 125 ? -20.200 -21.028 -13.420 1.00 79.38 125 PRO A C 1
ATOM 925 O O . PRO A 1 125 ? -20.111 -21.994 -14.174 1.00 79.38 125 PRO A O 1
ATOM 928 N N . GLY A 1 126 ? -19.162 -20.218 -13.186 1.00 78.94 126 GLY A N 1
ATOM 929 C CA . GLY A 1 126 ? -17.839 -20.352 -13.799 1.00 78.94 126 GLY A CA 1
ATOM 930 C C . GLY A 1 126 ? -16.787 -21.033 -12.920 1.00 78.94 126 GLY A C 1
ATOM 931 O O . GLY A 1 126 ? -15.701 -21.335 -13.420 1.00 78.94 126 GLY A O 1
ATOM 932 N N . LEU A 1 127 ? -17.078 -21.273 -11.637 1.00 81.88 127 LEU A N 1
ATOM 933 C CA . LEU A 1 127 ? -16.154 -21.939 -10.720 1.00 81.88 127 LEU A CA 1
ATOM 934 C C . LEU A 1 127 ? -16.037 -23.431 -11.042 1.00 81.88 127 LEU A C 1
ATOM 936 O O . LEU A 1 127 ? -17.021 -24.115 -11.318 1.00 81.88 127 LEU A O 1
ATOM 940 N N . ARG A 1 128 ? -14.809 -23.945 -10.970 1.00 81.88 128 ARG A N 1
ATOM 941 C CA . ARG A 1 128 ? -14.508 -25.369 -11.135 1.00 81.88 128 ARG A CA 1
ATOM 942 C C . ARG A 1 128 ? -13.998 -25.948 -9.821 1.00 81.88 128 ARG A C 1
ATOM 944 O O . ARG A 1 128 ? -13.416 -25.232 -9.011 1.00 81.88 128 ARG A O 1
ATOM 951 N N . GLY A 1 129 ? -14.227 -27.244 -9.616 1.00 83.38 129 GLY A N 1
ATOM 952 C CA . GLY A 1 129 ? -13.745 -27.964 -8.432 1.00 83.38 129 GLY A CA 1
ATOM 953 C C . GLY A 1 129 ? -12.244 -28.273 -8.463 1.00 83.38 129 GLY A C 1
ATOM 954 O O . GLY A 1 129 ? -11.692 -28.684 -7.447 1.00 83.38 129 GLY A O 1
ATOM 955 N N . ASP A 1 130 ? -11.583 -28.083 -9.608 1.00 85.00 130 ASP A N 1
ATOM 956 C CA . ASP A 1 130 ? -10.147 -28.259 -9.784 1.00 85.00 130 ASP A CA 1
ATOM 957 C C . ASP A 1 130 ? -9.421 -26.905 -9.829 1.00 85.00 130 ASP A C 1
ATOM 959 O O . ASP A 1 130 ? -9.712 -26.038 -10.653 1.00 85.00 130 ASP A O 1
ATOM 963 N N . LEU A 1 131 ? -8.432 -26.728 -8.950 1.00 88.31 131 LEU A N 1
ATOM 964 C CA . LEU A 1 131 ? -7.574 -25.545 -8.925 1.00 88.31 131 LEU A CA 1
ATOM 965 C C . LEU A 1 131 ? -6.116 -25.969 -9.082 1.00 88.31 131 LEU A C 1
ATOM 967 O O . LEU A 1 131 ? -5.485 -26.470 -8.154 1.00 88.31 131 LEU A O 1
ATOM 971 N N . HIS A 1 132 ? -5.571 -25.745 -10.275 1.00 88.25 132 HIS A N 1
ATOM 972 C CA . HIS A 1 132 ? -4.154 -25.971 -10.537 1.00 88.25 132 HIS A CA 1
ATOM 973 C C . HIS A 1 132 ? -3.339 -24.821 -9.950 1.00 88.25 132 HIS A C 1
ATOM 975 O O . HIS A 1 132 ? -3.471 -23.684 -10.402 1.00 88.25 132 HIS A O 1
ATOM 981 N N . ILE A 1 133 ? -2.482 -25.121 -8.978 1.00 92.00 133 ILE A N 1
ATOM 982 C CA . ILE A 1 133 ? -1.599 -24.137 -8.352 1.00 92.00 133 ILE A CA 1
ATOM 983 C C . ILE A 1 133 ? -0.165 -24.426 -8.771 1.00 92.00 133 ILE A C 1
ATOM 985 O O . ILE A 1 133 ? 0.290 -25.566 -8.714 1.00 92.00 133 ILE A O 1
ATOM 989 N N . GLY A 1 134 ? 0.556 -23.391 -9.183 1.00 93.38 134 GLY A N 1
ATOM 990 C CA . GLY A 1 134 ? 1.979 -23.495 -9.475 1.00 93.38 134 GLY A CA 1
ATOM 991 C C . GLY A 1 134 ? 2.699 -22.204 -9.129 1.00 93.38 134 GLY A C 1
ATOM 992 O O . GLY A 1 134 ? 2.133 -21.123 -9.269 1.00 93.38 134 GLY A O 1
ATOM 993 N N . VAL A 1 135 ? 3.948 -22.310 -8.683 1.00 94.44 135 VAL A N 1
ATOM 994 C CA . VAL A 1 135 ? 4.766 -21.151 -8.314 1.00 94.44 135 VAL A CA 1
ATOM 995 C C . VAL A 1 135 ? 6.152 -21.290 -8.927 1.00 94.44 135 VAL A C 1
ATOM 997 O O . VAL A 1 135 ? 6.843 -22.295 -8.735 1.00 94.44 135 VAL A O 1
ATOM 1000 N N . ALA A 1 136 ? 6.564 -20.256 -9.654 1.00 94.69 136 ALA A N 1
ATOM 1001 C CA . ALA A 1 136 ? 7.915 -20.099 -10.161 1.00 94.69 136 ALA A CA 1
ATOM 1002 C C . ALA A 1 136 ? 8.556 -18.860 -9.537 1.00 94.69 136 ALA A C 1
ATOM 1004 O O . ALA A 1 136 ? 8.033 -17.763 -9.693 1.00 94.69 136 ALA A O 1
ATOM 1005 N N . PHE A 1 137 ? 9.680 -19.028 -8.846 1.00 93.81 137 PHE A N 1
ATOM 1006 C CA . PHE A 1 137 ? 10.367 -17.958 -8.122 1.00 93.81 137 PHE A CA 1
ATOM 1007 C C . PHE A 1 137 ? 11.767 -17.696 -8.689 1.00 93.81 137 PHE A C 1
ATOM 1009 O O . PHE A 1 137 ? 12.456 -18.623 -9.123 1.00 93.81 137 PHE A O 1
ATOM 1016 N N . ARG A 1 138 ? 12.225 -16.439 -8.642 1.00 92.19 138 ARG A N 1
ATOM 1017 C CA . ARG A 1 138 ? 13.625 -16.075 -8.895 1.00 92.19 138 ARG A CA 1
ATOM 1018 C C . ARG A 1 138 ? 14.032 -14.802 -8.155 1.00 92.19 138 ARG A C 1
ATOM 1020 O O . ARG A 1 138 ? 13.341 -13.792 -8.219 1.00 92.19 138 ARG A O 1
ATOM 1027 N N . THR A 1 139 ? 15.236 -14.807 -7.586 1.00 92.38 139 THR A N 1
ATOM 1028 C CA . THR A 1 139 ? 15.927 -13.576 -7.176 1.00 92.38 139 THR A CA 1
ATOM 1029 C C . THR A 1 139 ? 16.710 -13.000 -8.359 1.00 92.38 139 THR A C 1
ATOM 1031 O O . THR A 1 139 ? 17.601 -13.657 -8.905 1.00 92.38 139 THR A O 1
ATOM 1034 N N . LEU A 1 140 ? 16.379 -11.776 -8.763 1.00 92.19 140 LEU A N 1
ATOM 1035 C CA . LEU A 1 140 ? 17.132 -10.977 -9.725 1.00 92.19 140 LEU A CA 1
ATOM 1036 C C . LEU A 1 140 ? 18.103 -10.072 -8.963 1.00 92.19 140 LEU A C 1
ATOM 1038 O O . LEU A 1 140 ? 17.679 -9.248 -8.155 1.00 92.19 140 LEU A O 1
ATOM 1042 N N . ARG A 1 141 ? 19.404 -10.192 -9.233 1.00 92.19 141 ARG A N 1
ATOM 1043 C CA . ARG A 1 141 ? 20.383 -9.204 -8.769 1.00 92.19 141 ARG A CA 1
ATOM 1044 C C . ARG A 1 141 ? 20.240 -7.957 -9.635 1.00 92.19 141 ARG A C 1
ATOM 1046 O O . ARG A 1 141 ? 20.456 -8.042 -10.835 1.00 92.19 141 ARG A O 1
ATOM 1053 N N . LEU A 1 142 ? 19.865 -6.831 -9.037 1.00 93.81 142 LEU A N 1
ATOM 1054 C CA . LEU A 1 142 ? 19.656 -5.574 -9.757 1.00 93.81 142 LEU A CA 1
ATOM 1055 C C . LEU A 1 142 ? 20.991 -4.851 -9.958 1.00 93.81 142 LEU A C 1
ATOM 1057 O O . LEU A 1 142 ? 21.371 -4.485 -11.070 1.00 93.81 142 LEU A O 1
ATOM 1061 N N . LYS A 1 143 ? 21.745 -4.698 -8.866 1.00 91.44 143 LYS A N 1
ATOM 1062 C CA . LYS A 1 143 ? 23.044 -4.026 -8.864 1.00 91.44 143 LYS A CA 1
ATOM 1063 C C . LYS A 1 143 ? 24.083 -4.859 -9.614 1.00 91.44 143 LYS A C 1
ATOM 1065 O O . LYS A 1 143 ? 24.437 -5.958 -9.189 1.00 91.44 143 LYS A O 1
ATOM 1070 N N . GLY A 1 144 ? 24.592 -4.308 -10.713 1.00 89.56 144 GLY A N 1
ATOM 1071 C CA . GLY A 1 144 ? 25.574 -4.966 -11.578 1.00 89.56 144 GLY A CA 1
ATOM 1072 C C . GLY A 1 144 ? 24.984 -5.872 -12.665 1.00 89.56 144 GLY A C 1
ATOM 1073 O O . GLY A 1 144 ? 25.764 -6.497 -13.382 1.00 89.56 144 GLY A O 1
ATOM 1074 N N . ASP A 1 145 ? 23.655 -5.946 -12.828 1.00 94.25 145 ASP A N 1
ATOM 1075 C CA . ASP A 1 145 ? 23.070 -6.556 -14.032 1.00 94.25 145 ASP A CA 1
ATOM 1076 C C . ASP A 1 145 ? 23.419 -5.683 -15.252 1.00 94.25 145 ASP A C 1
ATOM 1078 O O . ASP A 1 145 ? 23.123 -4.487 -15.240 1.00 94.25 145 ASP A O 1
ATOM 1082 N N . PRO A 1 146 ? 24.032 -6.236 -16.314 1.00 95.44 146 PRO A N 1
ATOM 1083 C CA . PRO A 1 146 ? 24.483 -5.455 -17.468 1.00 95.44 146 PRO A CA 1
ATOM 1084 C C . PRO A 1 146 ? 23.341 -4.829 -18.283 1.00 95.44 146 PRO A C 1
ATOM 1086 O O . PRO A 1 146 ? 23.599 -4.002 -19.155 1.00 95.44 146 PRO A O 1
ATOM 1089 N N . ARG A 1 147 ? 22.087 -5.231 -18.044 1.00 97.00 147 ARG A N 1
ATOM 1090 C CA . ARG A 1 147 ? 20.897 -4.683 -18.715 1.00 97.00 147 ARG A CA 1
ATOM 1091 C C . ARG A 1 147 ? 20.312 -3.469 -17.987 1.00 97.00 147 ARG A C 1
ATOM 1093 O O . ARG A 1 147 ? 19.492 -2.756 -18.568 1.00 97.00 147 ARG A O 1
ATOM 1100 N N . LEU A 1 148 ? 20.707 -3.262 -16.731 1.00 97.44 148 LEU A N 1
ATOM 1101 C CA . LEU A 1 148 ? 20.253 -2.192 -15.846 1.00 97.44 148 LEU A CA 1
ATOM 1102 C C . LEU A 1 148 ? 21.386 -1.202 -15.574 1.00 97.44 148 LEU A C 1
ATOM 1104 O O . LEU A 1 148 ? 22.551 -1.449 -15.894 1.00 97.44 148 LEU A O 1
ATOM 1108 N N . CYS A 1 149 ? 21.061 -0.085 -14.925 1.00 95.31 149 CYS A N 1
ATOM 1109 C CA . CYS A 1 149 ? 22.107 0.783 -14.412 1.00 95.31 149 CYS A CA 1
ATOM 1110 C C . CYS A 1 149 ? 22.872 0.144 -13.254 1.00 95.31 149 CYS A C 1
ATOM 1112 O O . CYS A 1 149 ? 22.273 -0.460 -12.364 1.00 95.31 149 CYS A O 1
ATOM 1114 N N . PRO A 1 150 ? 24.210 0.294 -13.222 1.00 92.06 150 PRO A N 1
ATOM 1115 C CA . PRO A 1 150 ? 25.046 -0.419 -12.260 1.00 92.06 150 PRO A CA 1
ATOM 1116 C C . PRO A 1 150 ? 24.812 0.022 -10.810 1.00 92.06 150 PRO A C 1
ATOM 1118 O O . PRO A 1 150 ? 25.180 -0.708 -9.893 1.00 92.06 150 PRO A O 1
ATOM 1121 N N . TYR A 1 151 ? 24.212 1.198 -10.596 1.00 90.81 151 TYR A N 1
ATOM 1122 C CA . TYR A 1 151 ? 23.884 1.737 -9.280 1.00 90.81 151 TYR A CA 1
ATOM 1123 C C . TYR A 1 151 ? 22.441 2.260 -9.259 1.00 90.81 151 TYR A C 1
ATOM 1125 O O . TYR A 1 151 ? 22.050 2.941 -10.212 1.00 90.81 151 TYR A O 1
ATOM 1133 N N . PRO A 1 152 ? 21.675 1.993 -8.185 1.00 94.62 152 PRO A N 1
ATOM 1134 C CA . PRO A 1 152 ? 20.359 2.590 -7.998 1.00 94.62 152 PRO A CA 1
ATOM 1135 C C . PRO A 1 152 ? 20.493 4.082 -7.682 1.00 94.62 152 PRO A C 1
ATOM 1137 O O . PRO A 1 152 ? 21.263 4.457 -6.794 1.00 94.62 152 PRO A O 1
ATOM 1140 N N . GLU A 1 153 ? 19.742 4.928 -8.387 1.00 95.06 153 GLU A N 1
ATOM 1141 C CA . GLU A 1 153 ? 19.752 6.380 -8.169 1.00 95.06 153 GLU A CA 1
ATOM 1142 C C . GLU A 1 153 ? 18.343 6.969 -8.250 1.00 95.06 153 GLU A C 1
ATOM 1144 O O . GLU A 1 153 ? 17.606 6.727 -9.212 1.00 95.06 153 GLU A O 1
ATOM 1149 N N . ALA A 1 154 ? 17.988 7.772 -7.244 1.00 96.19 154 ALA A N 1
ATOM 1150 C CA . ALA A 1 154 ? 16.729 8.515 -7.211 1.00 96.19 154 ALA A CA 1
ATOM 1151 C C . ALA A 1 154 ? 16.885 9.888 -7.881 1.00 96.19 154 ALA A C 1
ATOM 1153 O O . ALA A 1 154 ? 17.892 10.582 -7.678 1.00 96.19 154 ALA A O 1
ATOM 1154 N N . GLY A 1 155 ? 15.886 10.271 -8.672 1.00 95.38 155 GLY A N 1
ATOM 1155 C CA . GLY A 1 155 ? 15.804 11.548 -9.374 1.00 95.38 155 GLY A CA 1
ATOM 1156 C C . GLY A 1 155 ? 15.289 12.681 -8.488 1.00 95.38 155 GLY A C 1
ATOM 1157 O O . GLY A 1 155 ? 14.660 12.457 -7.457 1.00 95.38 155 GLY A O 1
ATOM 1158 N N . SER A 1 156 ? 15.561 13.926 -8.873 1.00 94.50 156 SER A N 1
ATOM 1159 C CA . SER A 1 156 ? 15.122 15.111 -8.130 1.00 94.50 156 SER A CA 1
ATOM 1160 C C . SER A 1 156 ? 13.598 15.215 -8.012 1.00 94.50 156 SER A C 1
ATOM 1162 O O . SER A 1 156 ? 13.113 15.645 -6.967 1.00 94.50 156 SER A O 1
ATOM 1164 N N . SER A 1 157 ? 12.843 14.723 -8.999 1.00 94.31 157 SER A N 1
ATOM 1165 C CA . SER A 1 157 ? 11.378 14.651 -8.941 1.00 94.31 157 SER A CA 1
ATOM 1166 C C . SER A 1 157 ? 10.864 13.727 -7.826 1.00 94.31 157 SER A C 1
ATOM 1168 O O . SER A 1 157 ? 9.837 14.033 -7.225 1.00 94.31 157 SER A O 1
ATOM 1170 N N . THR A 1 158 ? 11.608 12.679 -7.438 1.00 95.00 158 THR A N 1
ATOM 1171 C CA . THR A 1 158 ? 11.285 11.834 -6.269 1.00 95.00 158 THR A CA 1
ATOM 1172 C C . THR A 1 158 ? 11.216 12.654 -4.980 1.00 95.00 158 THR A C 1
ATOM 1174 O O . THR A 1 158 ? 10.373 12.414 -4.123 1.00 95.00 158 THR A O 1
ATOM 1177 N N . VAL A 1 159 ? 12.081 13.661 -4.830 1.00 93.00 159 VAL A N 1
ATOM 1178 C CA . VAL A 1 159 ? 12.085 14.537 -3.645 1.00 93.00 159 VAL A CA 1
ATOM 1179 C C . VAL A 1 159 ? 10.900 15.504 -3.664 1.00 93.00 159 VAL A C 1
ATOM 1181 O O . VAL A 1 159 ? 10.429 15.914 -2.604 1.00 93.00 159 VAL A O 1
ATOM 1184 N N . GLY A 1 160 ? 10.396 15.852 -4.850 1.00 88.56 160 GLY A N 1
ATOM 1185 C CA . GLY A 1 160 ? 9.189 16.661 -5.019 1.00 88.56 160 GLY A CA 1
ATOM 1186 C C . GLY A 1 160 ? 7.910 15.967 -4.544 1.00 88.56 160 GLY A C 1
ATOM 1187 O O . GLY A 1 160 ? 6.987 16.643 -4.094 1.00 88.56 160 GLY A O 1
ATOM 1188 N N . GLY A 1 161 ? 7.878 14.633 -4.566 1.00 90.50 161 GLY A N 1
ATOM 1189 C CA . GLY A 1 161 ? 6.690 13.839 -4.245 1.00 90.50 161 GLY A CA 1
ATOM 1190 C C . GLY A 1 161 ? 5.722 13.703 -5.423 1.00 90.50 161 GLY A C 1
ATOM 1191 O O . GLY A 1 161 ? 5.789 14.461 -6.394 1.00 90.50 161 GLY A O 1
ATOM 1192 N N . ALA A 1 162 ? 4.834 12.714 -5.326 1.00 89.25 162 ALA A N 1
ATOM 1193 C CA . ALA A 1 162 ? 3.794 12.438 -6.312 1.00 89.25 162 ALA A CA 1
ATOM 1194 C C . ALA A 1 162 ? 2.673 13.486 -6.264 1.00 89.25 162 ALA A C 1
ATOM 1196 O O . ALA A 1 162 ? 2.610 14.319 -5.356 1.00 89.25 162 ALA A O 1
ATOM 1197 N N . GLU A 1 163 ? 1.745 13.429 -7.218 1.00 83.25 163 GLU A N 1
ATOM 1198 C CA . GLU A 1 163 ? 0.560 14.290 -7.199 1.00 83.25 163 GLU A CA 1
ATOM 1199 C C . GLU A 1 163 ? -0.303 14.085 -5.940 1.00 83.25 163 GLU A C 1
ATOM 1201 O O . GLU A 1 163 ? -0.794 15.064 -5.371 1.00 83.25 163 GLU A O 1
ATOM 1206 N N . ASP A 1 164 ? -0.409 12.842 -5.469 1.00 81.12 164 ASP A N 1
ATOM 1207 C CA . ASP A 1 164 ? -1.168 12.471 -4.267 1.00 81.12 164 ASP A CA 1
ATOM 1208 C C . ASP A 1 164 ? -0.507 12.908 -2.956 1.00 81.12 164 ASP A C 1
ATOM 1210 O O . ASP A 1 164 ? -1.144 12.937 -1.908 1.00 81.12 164 ASP A O 1
ATOM 1214 N N . GLY A 1 165 ? 0.772 13.276 -2.992 1.00 81.94 165 GLY A N 1
ATOM 1215 C CA . GLY A 1 165 ? 1.558 13.503 -1.785 1.00 81.94 165 GLY A CA 1
ATOM 1216 C C . GLY A 1 165 ? 2.772 14.375 -2.048 1.00 81.94 165 GLY A C 1
ATOM 1217 O O . GLY A 1 165 ? 3.907 13.961 -1.804 1.00 81.94 165 GLY A O 1
ATOM 1218 N N . ARG A 1 166 ? 2.553 15.588 -2.570 1.00 86.31 166 ARG A N 1
ATOM 1219 C CA . ARG A 1 166 ? 3.651 16.533 -2.808 1.00 86.31 166 ARG A CA 1
ATOM 1220 C C . ARG A 1 166 ? 4.353 16.864 -1.502 1.00 86.31 166 ARG A C 1
ATOM 1222 O O . ARG A 1 166 ? 3.723 17.228 -0.508 1.00 86.31 166 ARG A O 1
ATOM 1229 N N . THR A 1 167 ? 5.678 16.809 -1.522 1.00 86.75 167 THR A N 1
ATOM 1230 C CA . THR A 1 167 ? 6.461 17.231 -0.368 1.00 86.75 167 THR A CA 1
ATOM 1231 C C . THR A 1 167 ? 6.500 18.752 -0.293 1.00 86.75 167 THR A C 1
ATOM 1233 O O . THR A 1 167 ? 6.305 19.475 -1.273 1.00 86.75 167 THR A O 1
ATOM 1236 N N . ARG A 1 168 ? 6.878 19.261 0.878 1.00 85.12 168 ARG A N 1
ATOM 1237 C CA . ARG A 1 168 ? 7.155 20.688 1.079 1.00 85.12 168 ARG A CA 1
ATOM 1238 C C . ARG A 1 168 ? 8.277 21.243 0.183 1.00 85.12 168 ARG A C 1
ATOM 1240 O O . ARG A 1 168 ? 8.444 22.455 0.107 1.00 85.12 168 ARG A O 1
ATOM 1247 N N . LEU A 1 169 ? 9.071 20.368 -0.443 1.00 85.88 169 LEU A N 1
ATOM 1248 C CA . LEU A 1 169 ? 10.180 20.726 -1.330 1.00 85.88 169 LEU A CA 1
ATOM 1249 C C . LEU A 1 169 ? 9.748 20.823 -2.799 1.00 85.88 169 LEU A C 1
ATOM 1251 O O . LEU A 1 169 ? 10.559 21.212 -3.640 1.00 85.88 169 LEU A O 1
ATOM 1255 N N . TYR A 1 170 ? 8.499 20.484 -3.127 1.00 85.69 170 TYR A N 1
ATOM 1256 C CA . TYR A 1 170 ? 8.002 20.566 -4.494 1.00 85.69 170 TYR A CA 1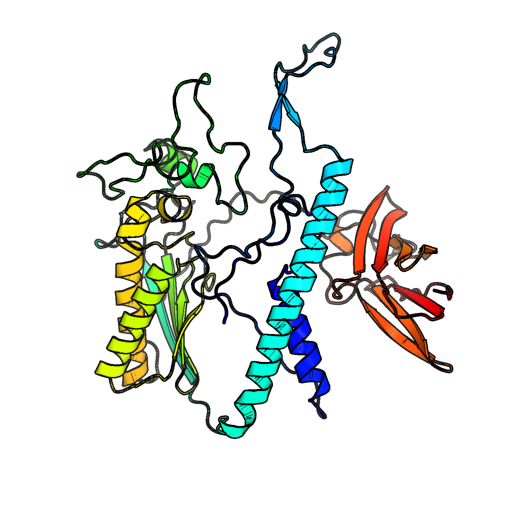
ATOM 1257 C C . TYR A 1 170 ? 8.184 21.978 -5.069 1.00 85.69 170 TYR A C 1
ATOM 1259 O O . TYR A 1 170 ? 7.781 22.975 -4.465 1.00 85.69 170 TYR A O 1
ATOM 1267 N N . GLY A 1 171 ? 8.819 22.071 -6.240 1.00 83.50 171 GLY A N 1
ATOM 1268 C CA . GLY A 1 171 ? 9.078 23.343 -6.924 1.00 83.50 171 GLY A CA 1
ATOM 1269 C C . GLY A 1 171 ? 10.074 24.282 -6.224 1.00 83.50 171 GLY A C 1
ATOM 1270 O O . GLY A 1 171 ? 10.199 25.443 -6.623 1.00 83.50 171 GLY A O 1
ATOM 1271 N N . TRP A 1 172 ? 10.795 23.817 -5.196 1.00 82.81 172 TRP A N 1
ATOM 1272 C CA . TRP A 1 172 ? 11.810 24.624 -4.517 1.00 82.81 172 TRP A CA 1
ATOM 1273 C C . TRP A 1 172 ? 12.939 25.073 -5.450 1.00 82.81 172 TRP A C 1
ATOM 1275 O O . TRP A 1 172 ? 13.427 24.330 -6.306 1.00 82.81 172 TRP A O 1
ATOM 1285 N N . ARG A 1 173 ? 13.401 26.307 -5.224 1.00 82.31 173 ARG A N 1
ATOM 1286 C CA . ARG A 1 173 ? 14.479 26.951 -5.981 1.00 82.31 173 ARG A CA 1
ATOM 1287 C C . ARG A 1 173 ? 15.605 27.386 -5.054 1.00 82.31 173 ARG A C 1
ATOM 1289 O O . ARG A 1 173 ? 15.362 27.978 -4.003 1.00 82.31 173 ARG A O 1
ATOM 1296 N N . LEU A 1 174 ? 16.846 27.161 -5.469 1.00 78.00 174 LEU A N 1
ATOM 1297 C CA . LEU A 1 174 ? 18.018 27.671 -4.768 1.00 78.00 174 LEU A CA 1
ATOM 1298 C C . LEU A 1 174 ? 18.069 29.203 -4.909 1.00 78.00 174 LEU A C 1
ATOM 1300 O O . LEU A 1 174 ? 17.942 29.740 -6.012 1.00 78.00 174 LEU A O 1
ATOM 1304 N N . PHE A 1 175 ? 18.191 29.900 -3.775 1.00 78.88 175 PHE A N 1
ATOM 1305 C CA . PHE A 1 175 ? 18.073 31.365 -3.660 1.00 78.88 175 PHE A CA 1
ATOM 1306 C C . PHE A 1 175 ? 16.762 31.949 -4.227 1.00 78.88 175 PHE A C 1
ATOM 1308 O O . PHE A 1 175 ? 16.711 33.118 -4.593 1.00 78.88 175 PHE A O 1
ATOM 1315 N N . GLY A 1 176 ? 15.704 31.139 -4.347 1.00 73.38 176 GLY A N 1
ATOM 1316 C CA . GLY A 1 176 ? 14.421 31.560 -4.925 1.00 73.38 176 GLY A CA 1
ATOM 1317 C C . GLY A 1 176 ? 14.399 31.668 -6.456 1.00 73.38 176 GLY A C 1
ATOM 1318 O O . GLY A 1 176 ? 13.327 31.846 -7.031 1.00 73.38 176 GLY A O 1
ATOM 1319 N N . ILE A 1 177 ? 15.537 31.502 -7.137 1.00 76.44 177 ILE A N 1
ATOM 1320 C CA . ILE A 1 177 ? 15.648 31.736 -8.587 1.00 76.44 177 ILE A CA 1
ATOM 1321 C C . ILE A 1 177 ? 16.156 30.529 -9.380 1.00 76.44 177 ILE A C 1
ATOM 1323 O O . ILE A 1 177 ? 15.696 30.324 -10.501 1.00 76.44 177 ILE A O 1
ATOM 1327 N N . PHE A 1 178 ? 17.029 29.686 -8.822 1.00 80.81 178 PHE A N 1
ATOM 1328 C CA . PHE A 1 178 ? 17.617 28.568 -9.565 1.00 80.81 178 PHE A CA 1
ATOM 1329 C C . PHE A 1 178 ? 16.821 27.269 -9.364 1.00 80.81 178 PHE A C 1
ATOM 1331 O O . PHE A 1 178 ? 16.757 26.767 -8.239 1.00 80.81 178 PHE A O 1
ATOM 1338 N N . PRO A 1 179 ? 16.230 26.686 -10.421 1.00 83.94 179 PRO A N 1
ATOM 1339 C CA . PRO A 1 179 ? 15.418 25.482 -10.300 1.00 83.94 179 PRO A CA 1
ATOM 1340 C C . PRO A 1 179 ? 16.264 24.248 -9.965 1.00 83.94 179 PRO A C 1
ATOM 1342 O O . PRO A 1 179 ? 17.285 23.945 -10.599 1.00 83.94 179 PRO A O 1
ATOM 1345 N N . LEU A 1 180 ? 15.809 23.505 -8.957 1.00 84.88 180 LEU A N 1
ATOM 1346 C CA . LEU A 1 180 ? 16.474 22.295 -8.478 1.00 84.88 180 LEU A CA 1
ATOM 1347 C C . LEU A 1 180 ? 15.966 21.012 -9.156 1.00 84.88 180 LEU A C 1
ATOM 1349 O O . LEU A 1 180 ? 16.573 19.963 -8.952 1.00 84.88 180 LEU A O 1
ATOM 1353 N N . GLY A 1 181 ? 14.922 21.096 -9.991 1.00 84.88 181 GLY A N 1
ATOM 1354 C CA . GLY A 1 181 ? 14.283 19.929 -10.607 1.00 84.88 181 GLY A CA 1
ATOM 1355 C C . GLY A 1 181 ? 13.429 19.136 -9.621 1.00 84.88 181 GLY A C 1
ATOM 1356 O O . GLY A 1 181 ? 13.343 17.919 -9.733 1.00 84.88 181 GLY A O 1
ATOM 1357 N N . LEU A 1 182 ? 12.875 19.812 -8.614 1.00 87.31 182 LEU A N 1
ATOM 1358 C CA . LEU A 1 182 ? 12.014 19.225 -7.578 1.00 87.31 182 LEU A CA 1
ATOM 1359 C C . LEU A 1 182 ? 10.532 19.261 -7.987 1.00 87.31 182 LEU A C 1
ATOM 1361 O O . LEU A 1 182 ? 9.645 18.992 -7.185 1.00 87.31 182 LEU A O 1
ATOM 1365 N N . GLU A 1 183 ? 10.264 19.672 -9.218 1.00 86.56 183 GLU A N 1
ATOM 1366 C CA . GLU A 1 183 ? 9.002 19.548 -9.925 1.00 86.56 183 GLU A CA 1
ATOM 1367 C C . GLU A 1 183 ? 8.958 18.257 -10.761 1.00 86.56 183 GLU A C 1
ATOM 1369 O O . GLU A 1 183 ? 9.990 17.640 -11.031 1.00 86.56 183 GLU A O 1
ATOM 1374 N N . ALA A 1 184 ? 7.762 17.857 -11.193 1.00 83.69 184 ALA A N 1
ATOM 1375 C CA . ALA A 1 184 ? 7.623 16.825 -12.215 1.00 83.69 184 ALA A CA 1
ATOM 1376 C C . ALA A 1 184 ? 8.069 17.380 -13.580 1.00 83.69 184 ALA A C 1
ATOM 1378 O O . ALA A 1 184 ? 7.686 18.496 -13.945 1.00 83.69 184 ALA A O 1
ATOM 1379 N N . ALA A 1 185 ? 8.844 16.591 -14.330 1.00 87.88 185 ALA A N 1
ATOM 1380 C CA . ALA A 1 185 ? 9.390 16.965 -15.633 1.00 87.88 185 ALA A CA 1
ATOM 1381 C C . ALA A 1 185 ? 10.259 18.244 -15.598 1.00 87.88 185 ALA A C 1
ATOM 1383 O O . ALA A 1 185 ? 10.855 18.604 -14.578 1.00 87.88 185 ALA A O 1
ATOM 1384 N N . GLY A 1 186 ? 10.414 18.915 -16.743 1.00 88.69 186 GLY A N 1
ATOM 1385 C CA . GLY A 1 186 ? 11.130 20.190 -16.836 1.00 88.69 186 GLY A CA 1
ATOM 1386 C C . GLY A 1 186 ? 12.576 20.093 -16.341 1.00 88.69 186 GLY A C 1
ATOM 1387 O O . GLY A 1 186 ? 13.391 19.386 -16.929 1.00 88.69 186 GLY A O 1
ATOM 1388 N N . HIS A 1 187 ? 12.915 20.790 -15.250 1.00 87.00 187 HIS A N 1
ATOM 1389 C CA . HIS A 1 187 ? 14.285 20.808 -14.721 1.00 87.00 187 HIS A CA 1
ATOM 1390 C C . HIS A 1 187 ? 14.696 19.519 -13.991 1.00 87.00 187 HIS A C 1
ATOM 1392 O O . HIS A 1 187 ? 15.859 19.419 -13.578 1.00 87.00 187 HIS A O 1
ATOM 1398 N N . ALA A 1 188 ? 13.781 18.556 -13.821 1.00 87.88 188 ALA A N 1
ATOM 1399 C CA . ALA A 1 188 ? 14.105 17.184 -13.426 1.00 87.88 188 ALA A CA 1
ATOM 1400 C C . ALA A 1 188 ? 14.759 16.388 -14.572 1.00 87.88 188 ALA A C 1
ATOM 1402 O O . ALA A 1 188 ? 15.449 15.399 -14.322 1.00 87.88 188 ALA A O 1
ATOM 1403 N N . ILE A 1 189 ? 14.613 16.854 -15.818 1.00 90.94 189 ILE A N 1
ATOM 1404 C CA . ILE A 1 189 ? 15.256 16.269 -16.993 1.00 90.94 189 ILE A CA 1
ATOM 1405 C C . ILE A 1 189 ? 16.653 16.875 -17.162 1.00 90.94 189 ILE A C 1
ATOM 1407 O O . ILE A 1 189 ? 16.832 18.071 -17.401 1.00 90.94 189 ILE A O 1
ATOM 1411 N N . ARG A 1 190 ? 17.671 16.023 -17.093 1.00 87.38 190 ARG A N 1
ATOM 1412 C CA . ARG A 1 190 ? 19.062 16.322 -17.426 1.00 87.38 190 ARG A CA 1
ATOM 1413 C C . ARG A 1 190 ? 19.567 15.290 -18.428 1.00 87.38 190 ARG A C 1
ATOM 1415 O O . ARG A 1 190 ? 20.137 14.281 -18.044 1.00 87.38 190 ARG A O 1
ATOM 1422 N N . ARG A 1 191 ? 19.394 15.567 -19.721 1.00 82.06 191 ARG A N 1
ATOM 1423 C CA . ARG A 1 191 ? 19.829 14.668 -20.802 1.00 82.06 191 ARG A CA 1
ATOM 1424 C C . ARG A 1 191 ? 21.349 14.495 -20.791 1.00 82.06 191 ARG A C 1
ATOM 1426 O O . ARG A 1 191 ? 22.078 15.437 -21.101 1.00 82.06 191 ARG A O 1
ATOM 1433 N N . ASN A 1 192 ? 21.818 13.294 -20.464 1.00 82.12 192 ASN A N 1
ATOM 1434 C CA . ASN A 1 192 ? 23.215 12.908 -20.613 1.00 82.12 192 ASN A CA 1
ATOM 1435 C C . ASN A 1 192 ? 23.321 11.564 -21.360 1.00 82.12 192 ASN A C 1
ATOM 1437 O O . ASN A 1 192 ? 23.108 10.519 -20.751 1.00 82.12 192 ASN A O 1
ATOM 1441 N N . PRO A 1 193 ? 23.678 11.557 -22.659 1.00 72.19 193 PRO A N 1
ATOM 1442 C CA . PRO A 1 193 ? 23.712 10.332 -23.465 1.00 72.19 193 PRO A CA 1
ATOM 1443 C C . PRO A 1 193 ? 24.811 9.341 -23.048 1.00 72.19 193 PRO A C 1
ATOM 1445 O O . PRO A 1 193 ? 24.770 8.184 -23.454 1.00 72.19 193 PRO A O 1
ATOM 1448 N N . HIS A 1 194 ? 25.788 9.772 -22.245 1.00 79.31 194 HIS A N 1
ATOM 1449 C CA . HIS A 1 194 ? 26.843 8.907 -21.706 1.00 79.31 194 HIS A CA 1
ATOM 1450 C C . HIS A 1 194 ? 26.540 8.398 -20.290 1.00 79.31 194 HIS A C 1
ATOM 1452 O O . HIS A 1 194 ? 27.328 7.636 -19.732 1.00 79.31 194 HIS A O 1
ATOM 1458 N N . ASP A 1 195 ? 25.429 8.832 -19.694 1.00 87.62 195 ASP A N 1
ATOM 1459 C CA . ASP A 1 195 ? 24.967 8.344 -18.400 1.00 87.62 195 ASP A CA 1
ATOM 1460 C C . ASP A 1 195 ? 23.989 7.189 -18.598 1.00 87.62 195 ASP A C 1
ATOM 1462 O O . ASP A 1 195 ? 23.089 7.262 -19.434 1.00 87.62 195 ASP A O 1
ATOM 1466 N N . CYS A 1 196 ? 24.116 6.139 -17.790 1.00 92.31 196 CYS A N 1
ATOM 1467 C CA . CYS A 1 196 ? 23.135 5.063 -17.814 1.00 92.31 196 CYS A CA 1
ATOM 1468 C C . CYS A 1 196 ? 21.744 5.557 -17.390 1.00 92.31 196 CYS A C 1
ATOM 1470 O O . CYS A 1 196 ? 20.739 5.114 -17.943 1.00 92.31 196 CYS A O 1
ATOM 1472 N N . GLN A 1 197 ? 21.679 6.508 -16.450 1.00 94.38 197 GLN A N 1
ATOM 1473 C CA . GLN A 1 197 ? 20.412 7.090 -16.000 1.00 94.38 197 GLN A CA 1
ATOM 1474 C C . GLN A 1 197 ? 19.780 8.044 -17.038 1.00 94.38 197 GLN A C 1
ATOM 1476 O O . GLN A 1 197 ? 18.683 8.552 -16.804 1.00 94.38 197 GLN A O 1
ATOM 1481 N N . ARG A 1 198 ? 20.448 8.278 -18.178 1.00 92.81 198 ARG A N 1
ATOM 1482 C CA . ARG A 1 198 ? 20.010 9.108 -19.309 1.00 92.81 198 ARG A CA 1
ATOM 1483 C C . ARG A 1 198 ? 19.492 10.494 -18.898 1.00 92.81 198 ARG A C 1
ATOM 1485 O O . ARG A 1 198 ? 20.289 11.377 -18.597 1.00 92.81 198 ARG A O 1
ATOM 1492 N N . GLU A 1 199 ? 18.182 10.714 -18.947 1.00 92.38 199 GLU A N 1
ATOM 1493 C CA . GLU A 1 199 ? 17.485 11.967 -18.645 1.00 92.38 199 GLU A CA 1
ATOM 1494 C C . GLU A 1 199 ? 17.319 12.268 -17.157 1.00 92.38 199 GLU A C 1
ATOM 1496 O O . GLU A 1 199 ? 16.965 13.395 -16.819 1.00 92.38 199 GLU A O 1
ATOM 1501 N N . LYS A 1 200 ? 17.571 11.328 -16.245 1.00 95.25 200 LYS A N 1
ATOM 1502 C CA . LYS A 1 200 ? 17.326 11.572 -14.821 1.00 95.25 200 LYS A CA 1
ATOM 1503 C C . LYS A 1 200 ? 18.332 12.540 -14.218 1.00 95.25 200 LYS A C 1
ATOM 1505 O O . LYS A 1 200 ? 19.537 12.284 -14.144 1.00 95.25 200 LYS A O 1
ATOM 1510 N N . ARG A 1 201 ? 17.822 13.625 -13.637 1.00 94.38 201 ARG A N 1
ATOM 1511 C CA . ARG A 1 201 ? 18.597 14.462 -12.722 1.00 94.38 201 ARG A CA 1
ATOM 1512 C C . ARG A 1 201 ? 18.692 13.792 -11.353 1.00 94.38 201 ARG A C 1
ATOM 1514 O O . ARG A 1 201 ? 17.827 13.966 -10.504 1.00 94.38 201 ARG A O 1
ATOM 1521 N N . VAL A 1 202 ? 19.772 13.055 -11.118 1.00 93.81 202 VAL A N 1
ATOM 1522 C CA . VAL A 1 202 ? 20.043 12.408 -9.822 1.00 93.81 202 VAL A CA 1
ATOM 1523 C C . VAL A 1 202 ? 20.100 13.442 -8.685 1.00 93.81 202 VAL A C 1
ATOM 1525 O O . VAL A 1 202 ? 20.831 14.438 -8.780 1.00 93.81 202 VAL A O 1
ATOM 1528 N N . VAL A 1 203 ? 19.355 13.206 -7.596 1.00 92.31 203 VAL A N 1
ATOM 1529 C CA . VAL A 1 203 ? 19.349 14.061 -6.387 1.00 92.31 203 VAL A CA 1
ATOM 1530 C C . VAL A 1 203 ? 20.774 14.209 -5.873 1.00 92.31 203 VAL A C 1
ATOM 1532 O O . VAL A 1 203 ? 21.422 13.210 -5.610 1.00 92.31 203 VAL A O 1
ATOM 1535 N N . LEU A 1 204 ? 21.282 15.435 -5.704 1.00 89.31 204 LEU A N 1
ATOM 1536 C CA . LEU A 1 204 ? 22.660 15.694 -5.236 1.00 89.31 204 LEU A CA 1
ATOM 1537 C C . LEU A 1 204 ? 23.772 15.046 -6.101 1.00 89.31 204 LEU A C 1
ATOM 1539 O O . LEU A 1 204 ? 24.940 15.016 -5.703 1.00 89.31 204 LEU A O 1
ATOM 1543 N N . GLY A 1 205 ? 23.445 14.553 -7.302 1.00 88.31 205 GLY A N 1
ATOM 1544 C CA . GLY A 1 205 ? 24.383 13.900 -8.212 1.00 88.31 205 GLY A CA 1
ATOM 1545 C C . GLY A 1 205 ? 25.186 12.776 -7.546 1.00 88.31 205 GLY A C 1
ATOM 1546 O O . GLY A 1 205 ? 24.660 11.964 -6.791 1.00 88.31 205 GLY A O 1
ATOM 1547 N N . ARG A 1 206 ? 26.505 12.753 -7.787 1.00 84.69 206 ARG A N 1
ATOM 1548 C CA . ARG A 1 206 ? 27.412 11.704 -7.276 1.00 84.69 206 ARG A CA 1
ATOM 1549 C C . ARG A 1 206 ? 27.458 11.611 -5.745 1.00 84.69 206 ARG A C 1
ATOM 1551 O O . ARG A 1 206 ? 27.844 10.569 -5.222 1.00 84.69 206 ARG A O 1
ATOM 1558 N N . VAL A 1 207 ? 27.064 12.670 -5.032 1.00 90.69 207 VAL A N 1
ATOM 1559 C CA . VAL A 1 207 ? 27.051 12.703 -3.560 1.00 90.69 207 VAL A CA 1
ATOM 1560 C C . VAL A 1 207 ? 25.940 11.814 -2.989 1.00 90.69 207 VAL A C 1
ATOM 1562 O O . VAL A 1 207 ? 26.104 11.294 -1.886 1.00 90.69 207 VAL A O 1
ATOM 1565 N N . GLN A 1 208 ? 24.862 11.550 -3.745 1.00 92.81 208 GLN A N 1
ATOM 1566 C CA . GLN A 1 208 ? 23.771 10.664 -3.314 1.00 92.81 208 GLN A CA 1
ATOM 1567 C C . GLN A 1 208 ? 24.290 9.316 -2.824 1.00 92.81 208 GLN A C 1
ATOM 1569 O O . GLN A 1 208 ? 23.921 8.866 -1.745 1.00 92.81 208 GLN A O 1
ATOM 1574 N N . ARG A 1 209 ? 25.188 8.696 -3.596 1.00 88.69 209 ARG A N 1
ATOM 1575 C CA . ARG A 1 209 ? 25.725 7.359 -3.306 1.00 88.69 209 ARG A CA 1
ATOM 1576 C C . ARG A 1 209 ? 26.494 7.318 -1.990 1.00 88.69 209 ARG A C 1
ATOM 1578 O O . ARG A 1 209 ? 26.463 6.311 -1.291 1.00 88.69 209 ARG A O 1
ATOM 1585 N N . TRP A 1 210 ? 27.182 8.407 -1.655 1.00 89.06 210 TRP A N 1
ATOM 1586 C CA . TRP A 1 210 ? 27.892 8.523 -0.386 1.00 89.06 210 TRP A CA 1
ATOM 1587 C C . TRP A 1 210 ? 26.918 8.705 0.786 1.00 89.06 210 TRP A C 1
ATOM 1589 O O . TRP A 1 210 ? 27.068 8.026 1.795 1.00 89.06 210 TRP A O 1
ATOM 1599 N N . LEU A 1 211 ? 25.888 9.548 0.628 1.00 89.19 211 LEU A N 1
ATOM 1600 C CA . LEU A 1 211 ? 24.886 9.816 1.670 1.00 89.19 211 LEU A CA 1
ATOM 1601 C C . LEU A 1 211 ? 23.976 8.619 1.966 1.00 89.19 211 LEU A C 1
ATOM 1603 O O . LEU A 1 211 ? 23.710 8.317 3.124 1.00 89.19 211 LEU A O 1
ATOM 1607 N N . VAL A 1 212 ? 23.496 7.949 0.920 1.00 86.88 212 VAL A N 1
ATOM 1608 C CA . VAL A 1 212 ? 22.651 6.749 1.021 1.00 86.88 212 VAL A CA 1
ATOM 1609 C C . VAL A 1 212 ? 23.466 5.549 1.518 1.00 86.88 212 VAL A C 1
ATOM 1611 O O . VAL A 1 212 ? 22.931 4.637 2.142 1.00 86.88 212 VAL A O 1
ATOM 1614 N N . GLY A 1 213 ? 24.778 5.555 1.281 1.00 86.12 213 GLY A N 1
ATOM 1615 C CA . GLY A 1 213 ? 25.665 4.456 1.630 1.00 86.12 213 GLY A CA 1
ATOM 1616 C C . GLY A 1 213 ? 25.548 3.267 0.671 1.00 86.12 213 GLY A C 1
ATOM 1617 O O . GLY A 1 213 ? 24.692 3.203 -0.211 1.00 86.12 213 GLY A O 1
ATOM 1618 N N . LYS A 1 214 ? 26.447 2.291 0.843 1.00 84.06 214 LYS A N 1
ATOM 1619 C CA . LYS A 1 214 ? 26.623 1.165 -0.093 1.00 84.06 214 LYS A CA 1
ATOM 1620 C C . LYS A 1 214 ? 25.365 0.301 -0.269 1.00 84.06 214 LYS A C 1
ATOM 1622 O O . LYS A 1 214 ? 25.139 -0.158 -1.387 1.00 84.06 214 LYS A O 1
ATOM 1627 N N . HIS A 1 215 ? 24.601 0.110 0.808 1.00 87.56 215 HIS A N 1
ATOM 1628 C CA . HIS A 1 215 ? 23.440 -0.787 0.898 1.00 87.56 215 HIS A CA 1
ATOM 1629 C C . HIS A 1 215 ? 22.136 -0.041 1.248 1.00 87.56 215 HIS A C 1
ATOM 1631 O O . HIS A 1 215 ? 21.191 -0.647 1.741 1.00 87.56 215 HIS A O 1
ATOM 1637 N N . GLY A 1 216 ? 22.082 1.284 1.045 1.00 86.50 216 GLY A N 1
ATOM 1638 C CA . GLY A 1 216 ? 20.907 2.091 1.407 1.00 86.50 216 GLY A CA 1
ATOM 1639 C C . GLY A 1 216 ? 19.757 2.057 0.397 1.00 86.50 216 GLY A C 1
ATOM 1640 O O . GLY A 1 216 ? 18.690 2.590 0.684 1.00 86.50 216 GLY A O 1
ATOM 1641 N N . LEU A 1 217 ? 19.957 1.444 -0.773 1.00 90.88 217 LEU A N 1
ATOM 1642 C CA . LEU A 1 217 ? 18.914 1.196 -1.770 1.00 90.88 217 LEU A CA 1
ATOM 1643 C C . LEU A 1 217 ? 18.904 -0.288 -2.176 1.00 90.88 217 LEU A C 1
ATOM 1645 O O . LEU A 1 217 ? 19.941 -0.947 -2.072 1.00 90.88 217 LEU A O 1
ATOM 1649 N N . PRO A 1 218 ? 17.761 -0.815 -2.651 1.00 91.56 218 PRO A N 1
ATOM 1650 C CA . PRO A 1 218 ? 17.567 -2.247 -2.891 1.00 91.56 218 PRO A CA 1
ATOM 1651 C C . PRO A 1 218 ? 18.520 -2.790 -3.947 1.00 91.56 218 PRO A C 1
ATOM 1653 O O . PRO A 1 218 ? 18.588 -2.235 -5.037 1.00 91.56 218 PRO A O 1
ATOM 1656 N N . GLU A 1 219 ? 19.230 -3.882 -3.656 1.00 91.75 219 GLU A N 1
ATOM 1657 C CA . GLU A 1 219 ? 20.226 -4.489 -4.562 1.00 91.75 219 GLU A CA 1
ATOM 1658 C C . GLU A 1 219 ? 19.697 -5.731 -5.302 1.00 91.75 219 GLU A C 1
ATOM 1660 O O . GLU A 1 219 ? 20.307 -6.191 -6.273 1.00 91.75 219 GLU A O 1
ATOM 1665 N N . VAL A 1 220 ? 18.552 -6.260 -4.865 1.00 91.69 220 VAL A N 1
ATOM 1666 C CA . VAL A 1 220 ? 17.908 -7.467 -5.391 1.00 91.69 220 VAL A CA 1
ATOM 1667 C C . VAL A 1 220 ? 16.398 -7.264 -5.528 1.00 91.69 220 VAL A C 1
ATOM 1669 O O . VAL A 1 220 ? 15.800 -6.515 -4.759 1.00 91.69 220 VAL A O 1
ATOM 1672 N N . ALA A 1 221 ? 15.783 -7.964 -6.480 1.00 93.75 221 ALA A N 1
ATOM 1673 C CA . ALA A 1 221 ? 14.337 -8.072 -6.636 1.00 93.75 221 ALA A CA 1
ATOM 1674 C C . ALA A 1 221 ? 13.915 -9.544 -6.579 1.00 93.75 221 ALA A C 1
ATOM 1676 O O . ALA A 1 221 ? 14.418 -10.373 -7.338 1.00 93.75 221 ALA A O 1
ATOM 1677 N N . GLN A 1 222 ? 12.986 -9.878 -5.686 1.00 94.06 222 GLN A N 1
ATOM 1678 C CA . GLN A 1 222 ? 12.406 -11.214 -5.584 1.00 94.06 222 GLN A CA 1
ATOM 1679 C C . GLN A 1 222 ? 11.138 -11.297 -6.438 1.00 94.06 222 GLN A C 1
ATOM 1681 O O . GLN A 1 222 ? 10.090 -10.767 -6.075 1.00 94.06 222 GLN A O 1
ATOM 1686 N N . LEU A 1 223 ? 11.247 -11.956 -7.588 1.00 96.06 223 LEU A N 1
ATOM 1687 C CA . LEU A 1 223 ? 10.184 -12.075 -8.580 1.00 96.06 223 LEU A CA 1
ATOM 1688 C C . LEU A 1 223 ? 9.504 -13.435 -8.457 1.00 96.06 223 LEU A C 1
ATOM 1690 O O . LEU A 1 223 ? 10.166 -14.447 -8.213 1.00 96.06 223 LEU A O 1
ATOM 1694 N N . SER A 1 224 ? 8.190 -13.480 -8.662 1.00 96.00 224 SER A N 1
ATOM 1695 C CA . SER A 1 224 ? 7.466 -14.749 -8.784 1.00 96.00 224 SER A CA 1
ATOM 1696 C C . SER A 1 224 ? 6.430 -14.706 -9.894 1.00 96.00 224 SER A C 1
ATOM 1698 O O . SER A 1 224 ? 5.872 -13.656 -10.188 1.00 96.00 224 SER A O 1
ATOM 1700 N N . VAL A 1 225 ? 6.134 -15.865 -10.473 1.00 97.88 225 VAL A N 1
ATOM 1701 C CA . VAL A 1 225 ? 4.910 -16.090 -11.238 1.00 97.88 225 VAL A CA 1
ATOM 1702 C C . VAL A 1 225 ? 4.092 -17.153 -10.522 1.00 97.88 225 VAL A C 1
ATOM 1704 O O . VAL A 1 225 ? 4.588 -18.257 -10.291 1.00 97.88 225 VAL A O 1
ATOM 1707 N N . ILE A 1 226 ? 2.853 -16.820 -10.167 1.00 96.25 226 ILE A N 1
ATOM 1708 C CA . ILE A 1 226 ? 1.908 -17.744 -9.532 1.00 96.25 226 ILE A CA 1
ATOM 1709 C C . ILE A 1 226 ? 0.820 -18.079 -10.545 1.00 96.25 226 ILE A C 1
ATOM 1711 O O . ILE A 1 226 ? 0.214 -17.185 -11.128 1.00 96.25 226 ILE A O 1
ATOM 1715 N N . ARG A 1 227 ? 0.555 -19.366 -10.749 1.00 95.25 227 ARG A N 1
ATOM 1716 C CA . ARG A 1 227 ? -0.582 -19.860 -11.521 1.00 95.25 227 ARG A CA 1
ATOM 1717 C C . ARG A 1 227 ? -1.688 -20.287 -10.573 1.00 95.25 227 ARG A C 1
ATOM 1719 O O . ARG A 1 227 ? -1.436 -21.109 -9.698 1.00 95.25 227 ARG A O 1
ATOM 1726 N N . LEU A 1 228 ? -2.893 -19.775 -10.802 1.00 92.19 228 LEU A N 1
ATOM 1727 C CA . LEU A 1 228 ? -4.130 -20.186 -10.142 1.00 92.19 228 LEU A CA 1
ATOM 1728 C C . LEU A 1 228 ? -5.143 -20.562 -11.229 1.00 92.19 228 LEU A C 1
ATOM 1730 O O . LEU A 1 228 ? -5.801 -19.704 -11.807 1.00 92.19 228 LEU A O 1
ATOM 1734 N N . GLY A 1 229 ? -5.224 -21.846 -11.574 1.00 90.94 229 GLY A N 1
ATOM 1735 C CA . GLY A 1 229 ? -6.046 -22.319 -12.687 1.00 90.94 229 GLY A CA 1
ATOM 1736 C C . GLY A 1 229 ? -5.564 -21.755 -14.027 1.00 90.94 229 GLY A C 1
ATOM 1737 O O . GLY A 1 229 ? -4.490 -22.126 -14.515 1.00 90.94 229 GLY A O 1
ATOM 1738 N N . ASP A 1 230 ? -6.369 -20.881 -14.629 1.00 90.81 230 ASP A N 1
ATOM 1739 C CA . ASP A 1 230 ? -6.086 -20.156 -15.873 1.00 90.81 230 ASP A CA 1
ATOM 1740 C C . ASP A 1 230 ? -5.655 -18.689 -15.650 1.00 90.81 230 ASP A C 1
ATOM 1742 O O . ASP A 1 230 ? -5.470 -17.951 -16.620 1.00 90.81 230 ASP A O 1
ATOM 1746 N N . LEU A 1 231 ? -5.437 -18.277 -14.398 1.00 93.62 231 LEU A N 1
ATOM 1747 C CA . LEU A 1 231 ? -4.880 -16.980 -14.014 1.00 93.62 231 LEU A CA 1
ATOM 1748 C C . LEU A 1 231 ? -3.367 -17.087 -13.771 1.00 93.62 231 LEU A C 1
ATOM 1750 O O . LEU A 1 231 ? -2.911 -17.994 -13.071 1.00 93.62 231 LEU A O 1
ATOM 1754 N N . LEU A 1 232 ? -2.594 -16.136 -14.301 1.00 97.19 232 LEU A N 1
ATOM 1755 C CA . LEU A 1 232 ? -1.189 -15.923 -13.937 1.00 97.19 232 LEU A CA 1
ATOM 1756 C C . LEU A 1 232 ? -1.010 -14.590 -13.210 1.00 97.19 232 LEU A C 1
ATOM 1758 O O . LEU A 1 232 ? -1.471 -13.553 -13.680 1.00 97.19 232 LEU A O 1
ATOM 1762 N N . LEU A 1 233 ? -0.283 -14.620 -12.099 1.00 97.50 233 LEU A N 1
ATOM 1763 C CA . LEU A 1 233 ? 0.081 -13.453 -11.304 1.00 97.50 233 LEU A CA 1
ATOM 1764 C C . LEU A 1 233 ? 1.577 -13.196 -11.436 1.00 97.50 233 LEU A C 1
ATOM 1766 O O . LEU A 1 233 ? 2.369 -14.080 -11.113 1.00 97.50 233 LEU A O 1
ATOM 1770 N N . GLY A 1 234 ? 1.964 -12.015 -11.906 1.00 97.81 234 GLY A N 1
ATOM 1771 C CA . GLY A 1 234 ? 3.347 -11.546 -11.935 1.00 97.81 234 GLY A CA 1
ATOM 1772 C C . GLY A 1 234 ? 3.651 -10.742 -10.681 1.00 97.81 234 GLY A C 1
ATOM 1773 O O . GLY A 1 234 ? 3.202 -9.612 -10.549 1.00 97.81 234 GLY A O 1
ATOM 1774 N N . VAL A 1 235 ? 4.400 -11.323 -9.755 1.00 97.50 235 VAL A N 1
ATOM 1775 C CA . VAL A 1 235 ? 4.685 -10.736 -8.444 1.00 97.50 235 VAL A CA 1
ATOM 1776 C C . VAL A 1 235 ? 5.985 -9.942 -8.507 1.00 97.50 235 VAL A C 1
ATOM 1778 O O . VAL A 1 235 ? 7.036 -10.503 -8.845 1.00 97.50 235 VAL A O 1
ATOM 1781 N N . VAL A 1 236 ? 5.915 -8.653 -8.170 1.00 97.06 236 VAL A N 1
ATOM 1782 C CA . VAL A 1 236 ? 7.030 -7.701 -8.278 1.00 97.06 236 VAL A CA 1
ATOM 1783 C C . VAL A 1 236 ? 7.209 -6.876 -6.997 1.00 97.06 236 VAL A C 1
ATOM 1785 O O . VAL A 1 236 ? 6.226 -6.403 -6.427 1.00 97.06 236 VAL A O 1
ATOM 1788 N N . PRO A 1 237 ? 8.457 -6.629 -6.558 1.00 96.88 237 PRO A N 1
ATOM 1789 C CA . PRO A 1 237 ? 8.743 -5.824 -5.373 1.00 96.88 237 PRO A CA 1
ATOM 1790 C C . PRO A 1 237 ? 8.732 -4.324 -5.691 1.00 96.88 237 PRO A C 1
ATOM 1792 O O . PRO A 1 237 ? 9.655 -3.616 -5.309 1.00 96.88 237 PRO A O 1
ATOM 1795 N N . ALA A 1 238 ? 7.763 -3.827 -6.456 1.00 97.69 238 ALA A N 1
ATOM 1796 C CA . ALA A 1 238 ? 7.749 -2.446 -6.939 1.00 97.69 238 ALA A CA 1
ATOM 1797 C C . ALA A 1 238 ? 6.328 -1.928 -7.168 1.00 97.69 238 ALA A C 1
ATOM 1799 O O . ALA A 1 238 ? 5.393 -2.721 -7.282 1.00 97.69 238 ALA A O 1
ATOM 1800 N N . GLU A 1 239 ? 6.210 -0.611 -7.303 1.0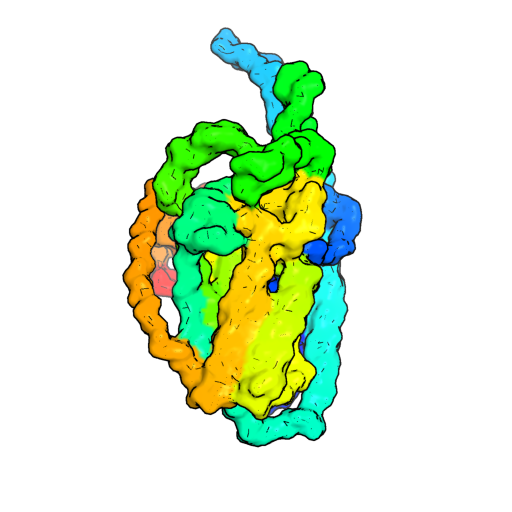0 97.88 239 GLU A N 1
ATOM 1801 C CA . GLU A 1 239 ? 5.020 0.071 -7.812 1.00 97.88 239 GLU A CA 1
ATOM 1802 C C . GLU A 1 239 ? 5.156 0.238 -9.327 1.00 97.88 239 GLU A C 1
ATOM 1804 O O . GLU A 1 239 ? 5.938 1.049 -9.828 1.00 97.88 239 GLU A O 1
ATOM 1809 N N . VAL A 1 240 ? 4.452 -0.595 -10.086 1.00 98.31 240 VAL A N 1
ATOM 1810 C CA . VAL A 1 240 ? 4.567 -0.624 -11.549 1.00 98.31 240 VAL A CA 1
ATOM 1811 C C . VAL A 1 240 ? 3.512 0.291 -12.157 1.00 98.31 240 VAL A C 1
ATOM 1813 O O . VAL A 1 240 ? 2.344 0.161 -11.807 1.00 98.31 240 VAL A O 1
ATOM 1816 N N . THR A 1 241 ? 3.893 1.184 -13.074 1.00 98.31 241 THR A N 1
ATOM 1817 C CA . THR A 1 241 ? 2.920 2.012 -13.809 1.00 98.31 241 THR A CA 1
ATOM 1818 C C . THR A 1 241 ? 2.010 1.165 -14.690 1.00 98.31 241 THR A C 1
ATOM 1820 O O . THR A 1 241 ? 2.350 0.048 -15.091 1.00 98.31 241 THR A O 1
ATOM 1823 N N . THR A 1 242 ? 0.867 1.721 -15.073 1.00 97.81 242 THR A N 1
ATOM 1824 C CA . THR A 1 242 ? -0.145 1.057 -15.892 1.00 97.81 242 THR A CA 1
ATOM 1825 C C . THR A 1 242 ? 0.450 0.501 -17.190 1.00 97.81 242 THR A C 1
ATOM 1827 O O . THR A 1 242 ? 0.189 -0.649 -17.565 1.00 97.81 242 THR A O 1
ATOM 1830 N N . ARG A 1 243 ? 1.285 1.276 -17.903 1.00 98.31 243 ARG A N 1
ATOM 1831 C CA . ARG A 1 243 ? 1.889 0.798 -19.162 1.00 98.31 243 ARG A CA 1
ATOM 1832 C C . ARG A 1 243 ? 3.032 -0.178 -18.936 1.00 98.31 243 ARG A C 1
ATOM 1834 O O . ARG A 1 243 ? 3.143 -1.126 -19.718 1.00 98.31 243 ARG A O 1
ATOM 1841 N N . ALA A 1 244 ? 3.843 0.003 -17.894 1.00 98.69 244 ALA A N 1
ATOM 1842 C CA . ALA A 1 244 ? 4.884 -0.962 -17.552 1.00 98.69 244 ALA A CA 1
ATOM 1843 C C . ALA A 1 244 ? 4.268 -2.312 -17.145 1.00 98.69 244 ALA A C 1
ATOM 1845 O O . ALA A 1 244 ? 4.737 -3.361 -17.589 1.00 98.69 244 ALA A O 1
ATOM 1846 N N . GLY A 1 245 ? 3.160 -2.292 -16.401 1.00 98.25 245 GLY A N 1
ATOM 1847 C CA . GLY A 1 245 ? 2.388 -3.475 -16.034 1.00 98.25 245 GLY A CA 1
ATOM 1848 C C . GLY A 1 245 ? 1.876 -4.197 -17.272 1.00 98.25 245 GLY A C 1
ATOM 1849 O O . GLY A 1 245 ? 2.201 -5.364 -17.480 1.00 98.25 245 GLY A O 1
ATOM 1850 N N . ALA A 1 246 ? 1.204 -3.476 -18.174 1.00 98.25 246 ALA A N 1
ATOM 1851 C CA . ALA A 1 246 ? 0.722 -4.039 -19.434 1.00 98.25 246 ALA A CA 1
ATOM 1852 C C . ALA A 1 246 ? 1.852 -4.623 -20.308 1.00 98.25 246 ALA A C 1
ATOM 1854 O O . ALA A 1 246 ? 1.655 -5.633 -20.987 1.00 98.25 246 ALA A O 1
ATOM 1855 N N . GLN A 1 247 ? 3.042 -4.010 -20.315 1.00 98.56 247 GLN A N 1
ATOM 1856 C CA . GLN A 1 247 ? 4.215 -4.546 -21.012 1.00 98.56 247 GLN A CA 1
ATOM 1857 C C . GLN A 1 247 ? 4.652 -5.896 -20.420 1.00 98.56 247 GLN A C 1
ATOM 1859 O O . GLN A 1 247 ? 4.903 -6.844 -21.169 1.00 98.56 247 GLN A O 1
ATOM 1864 N N . ILE A 1 248 ? 4.732 -5.992 -19.091 1.00 98.75 248 ILE A N 1
ATOM 1865 C CA . ILE A 1 248 ? 5.136 -7.211 -18.381 1.00 98.75 248 ILE A CA 1
ATOM 1866 C C . ILE A 1 248 ? 4.079 -8.313 -18.544 1.00 98.75 248 ILE A C 1
ATOM 1868 O O . ILE A 1 248 ? 4.422 -9.446 -18.886 1.00 98.75 248 ILE A O 1
ATOM 1872 N N . GLU A 1 249 ? 2.797 -7.987 -18.368 1.00 98.62 249 GLU A N 1
ATOM 1873 C CA . GLU A 1 249 ? 1.671 -8.919 -18.515 1.00 98.62 249 GLU A CA 1
ATOM 1874 C C . GLU A 1 249 ? 1.624 -9.540 -19.915 1.00 98.62 249 GLU A C 1
ATOM 1876 O O . GLU A 1 249 ? 1.446 -10.754 -20.049 1.00 98.62 249 GLU A O 1
ATOM 1881 N N . ARG A 1 250 ? 1.855 -8.739 -20.967 1.00 98.69 250 ARG A N 1
ATOM 1882 C CA . ARG A 1 250 ? 1.961 -9.242 -22.348 1.00 98.69 250 ARG A CA 1
ATOM 1883 C C . ARG A 1 250 ? 3.128 -10.209 -22.506 1.00 98.69 250 ARG A C 1
ATOM 1885 O O . ARG A 1 250 ? 2.930 -11.310 -23.009 1.00 98.69 250 ARG A O 1
ATOM 1892 N N . ALA A 1 251 ? 4.317 -9.845 -22.020 1.00 98.75 251 ALA A N 1
ATOM 1893 C CA . ALA A 1 251 ? 5.496 -10.707 -22.107 1.00 98.75 251 ALA A CA 1
ATOM 1894 C C . ALA A 1 251 ? 5.286 -12.053 -21.391 1.00 98.75 251 ALA A C 1
ATOM 1896 O O . ALA A 1 251 ? 5.679 -13.102 -21.908 1.00 98.75 251 ALA A O 1
ATOM 1897 N N . MET A 1 252 ? 4.628 -12.037 -20.229 1.00 98.75 252 MET A N 1
ATOM 1898 C CA . MET A 1 252 ? 4.228 -13.241 -19.502 1.00 98.75 252 MET A CA 1
ATOM 1899 C C . MET A 1 252 ? 3.223 -14.087 -20.285 1.00 98.75 252 MET A C 1
ATOM 1901 O O . MET A 1 252 ? 3.435 -15.292 -20.434 1.00 98.75 252 MET A O 1
ATOM 1905 N N . ALA A 1 253 ? 2.152 -13.473 -20.795 1.00 98.62 253 ALA A N 1
ATOM 1906 C CA . ALA A 1 253 ? 1.118 -14.163 -21.559 1.00 98.62 253 ALA A CA 1
ATOM 1907 C C . ALA A 1 253 ? 1.697 -14.832 -22.814 1.00 98.62 253 ALA A C 1
ATOM 1909 O O . ALA A 1 253 ? 1.444 -16.011 -23.059 1.00 98.62 253 ALA A O 1
ATOM 1910 N N . ASP A 1 254 ? 2.514 -14.108 -23.575 1.00 98.62 254 ASP A N 1
ATOM 1911 C CA . ASP A 1 254 ? 3.121 -14.608 -24.810 1.00 98.62 254 ASP A CA 1
ATOM 1912 C C . ASP A 1 254 ? 4.113 -15.742 -24.528 1.00 98.62 254 ASP A C 1
ATOM 1914 O O . ASP A 1 254 ? 4.083 -16.780 -25.191 1.00 98.62 254 ASP A O 1
ATOM 1918 N N . SER A 1 255 ? 4.931 -15.598 -23.482 1.00 98.50 255 SER A N 1
ATOM 1919 C CA . SER A 1 255 ? 5.895 -16.625 -23.067 1.00 98.50 255 SER A CA 1
ATOM 1920 C C . SER A 1 255 ? 5.217 -17.903 -22.555 1.00 98.50 255 SER A C 1
ATOM 1922 O O . SER A 1 255 ? 5.684 -19.011 -22.841 1.00 98.50 255 SER A O 1
ATOM 1924 N N . ALA A 1 256 ? 4.105 -17.767 -21.822 1.00 98.06 256 ALA A N 1
ATOM 1925 C CA . ALA A 1 256 ? 3.287 -18.893 -21.379 1.00 98.06 256 ALA A CA 1
ATOM 1926 C C . ALA A 1 256 ? 2.642 -19.617 -22.572 1.00 98.06 256 ALA A C 1
ATOM 1928 O O . ALA A 1 256 ? 2.766 -20.841 -22.670 1.00 98.06 256 ALA A O 1
ATOM 1929 N N . ARG A 1 257 ? 2.039 -18.873 -23.517 1.00 98.19 257 ARG A N 1
ATOM 1930 C CA . ARG A 1 257 ? 1.394 -19.434 -24.721 1.00 98.19 257 ARG A CA 1
ATOM 1931 C C . ARG A 1 257 ? 2.380 -20.198 -25.588 1.00 98.19 257 ARG A C 1
ATOM 1933 O O . ARG A 1 257 ? 2.116 -21.341 -25.949 1.00 98.19 257 ARG A O 1
ATOM 1940 N N . ALA A 1 258 ? 3.546 -19.607 -25.848 1.00 98.12 258 ALA A N 1
ATOM 1941 C CA . ALA A 1 258 ? 4.628 -20.259 -26.583 1.00 98.12 258 ALA A CA 1
ATOM 1942 C C . ALA A 1 258 ? 5.136 -21.541 -25.893 1.00 98.12 258 ALA A C 1
ATOM 1944 O O . ALA A 1 258 ? 5.756 -22.386 -26.531 1.00 98.12 258 ALA A O 1
ATOM 1945 N N . SER A 1 259 ? 4.861 -21.694 -24.595 1.00 97.19 259 SER A N 1
ATOM 1946 C CA . SER A 1 259 ? 5.255 -22.841 -23.774 1.00 97.19 259 SER A CA 1
ATOM 1947 C C . SER A 1 259 ? 4.101 -23.807 -23.470 1.00 97.19 259 SER A C 1
ATOM 1949 O O . SER A 1 259 ? 4.252 -24.668 -22.607 1.00 97.19 259 SER A O 1
ATOM 1951 N N . GLY A 1 260 ? 2.960 -23.681 -24.158 1.00 95.62 260 GLY A N 1
ATOM 1952 C CA . GLY A 1 260 ? 1.831 -24.612 -24.055 1.00 95.62 260 GLY A CA 1
ATOM 1953 C C . GLY A 1 260 ? 0.781 -24.271 -22.991 1.00 95.62 260 GLY A C 1
ATOM 1954 O O . GLY A 1 260 ? -0.168 -25.031 -22.818 1.00 95.62 260 GLY A O 1
ATOM 1955 N N . LEU A 1 261 ? 0.898 -23.130 -22.303 1.00 94.81 261 LEU A N 1
ATOM 1956 C CA . LEU A 1 261 ? -0.107 -22.647 -21.352 1.00 94.81 261 LEU A CA 1
ATOM 1957 C C . LEU A 1 261 ? -0.814 -21.410 -21.909 1.00 94.81 261 LEU A C 1
ATOM 1959 O O . LEU A 1 261 ? -0.193 -20.371 -22.095 1.00 94.81 261 LEU A O 1
ATOM 1963 N N . THR A 1 262 ? -2.129 -21.484 -22.107 1.00 95.88 262 THR A N 1
ATOM 1964 C CA . THR A 1 262 ? -2.934 -20.321 -22.518 1.00 95.88 262 THR A CA 1
ATOM 1965 C C . THR A 1 262 ? -3.712 -19.785 -21.316 1.00 95.88 262 THR A C 1
ATOM 1967 O O . THR A 1 262 ? -4.790 -20.305 -21.028 1.00 95.88 262 THR A O 1
ATOM 1970 N N . PRO A 1 263 ? -3.184 -18.790 -20.579 1.00 95.12 263 PRO A N 1
ATOM 1971 C CA . PRO A 1 263 ? -3.916 -18.188 -19.473 1.00 95.12 263 PRO A CA 1
ATOM 1972 C C . PRO A 1 263 ? -5.101 -17.365 -19.989 1.00 95.12 263 PRO A C 1
ATOM 1974 O O . PRO A 1 263 ? -5.007 -16.702 -21.027 1.00 95.12 263 PRO A O 1
ATOM 1977 N N . ARG A 1 264 ? -6.205 -17.378 -19.240 1.00 93.69 264 ARG A N 1
ATOM 1978 C CA . ARG A 1 264 ? -7.366 -16.507 -19.458 1.00 93.69 264 ARG A CA 1
ATOM 1979 C C . ARG A 1 264 ? -7.060 -15.072 -19.043 1.00 93.69 264 ARG A C 1
ATOM 1981 O O . ARG A 1 264 ? -7.506 -14.138 -19.702 1.00 93.69 264 ARG A O 1
ATOM 1988 N N . ALA A 1 265 ? -6.314 -14.910 -17.955 1.00 94.19 265 ALA A N 1
ATOM 1989 C CA . ALA A 1 265 ? -5.930 -13.615 -17.420 1.00 94.19 265 ALA A CA 1
ATOM 1990 C C . ALA A 1 265 ? -4.483 -13.651 -16.924 1.00 94.19 265 ALA A C 1
ATOM 1992 O O . ALA A 1 265 ? -4.012 -14.657 -16.390 1.00 94.19 265 ALA A O 1
ATOM 1993 N N . VAL A 1 266 ? -3.787 -12.535 -17.104 1.00 97.50 266 VAL A N 1
ATOM 1994 C CA . VAL A 1 266 ? -2.448 -12.300 -16.569 1.00 97.50 266 VAL A CA 1
ATOM 1995 C C . VAL A 1 266 ? -2.470 -10.932 -15.924 1.00 97.50 266 VAL A C 1
ATOM 1997 O O . VAL A 1 266 ? -2.981 -9.999 -16.538 1.00 97.50 266 VAL A O 1
ATOM 2000 N N . THR A 1 267 ? -1.963 -10.812 -14.704 1.00 96.81 267 THR A N 1
ATOM 2001 C CA . THR A 1 267 ? -1.931 -9.516 -14.028 1.00 96.81 267 THR A CA 1
ATOM 2002 C C . THR A 1 267 ? -0.763 -9.387 -13.063 1.00 96.81 267 THR A C 1
ATOM 2004 O O . THR A 1 267 ? -0.223 -10.394 -12.599 1.00 96.81 267 THR A O 1
ATOM 2007 N N . ILE A 1 268 ? -0.354 -8.153 -12.788 1.00 96.81 268 ILE A N 1
ATOM 2008 C CA . ILE A 1 268 ? 0.691 -7.840 -11.815 1.00 96.81 268 ILE A CA 1
ATOM 2009 C C . ILE A 1 268 ? 0.141 -7.811 -10.389 1.00 96.81 268 ILE A C 1
ATOM 2011 O O . ILE A 1 268 ? -0.989 -7.398 -10.150 1.00 96.81 268 ILE A O 1
ATOM 2015 N N . VAL A 1 269 ? 0.981 -8.241 -9.450 1.00 96.38 269 VAL A N 1
ATOM 2016 C CA . VAL A 1 269 ? 0.840 -7.986 -8.018 1.00 96.38 269 VAL A CA 1
ATOM 2017 C C . VAL A 1 269 ? 2.084 -7.227 -7.562 1.00 96.38 269 VAL A C 1
ATOM 2019 O O . VAL A 1 269 ? 3.169 -7.813 -7.465 1.00 96.38 269 VAL A O 1
ATOM 2022 N N . GLY A 1 270 ? 1.928 -5.919 -7.351 1.00 95.06 270 GLY A N 1
ATOM 2023 C CA . GLY A 1 270 ? 2.971 -5.024 -6.851 1.00 95.06 270 GLY A CA 1
ATOM 2024 C C . GLY A 1 270 ? 3.270 -5.197 -5.360 1.00 95.06 270 GLY A C 1
ATOM 2025 O O . GLY A 1 270 ? 2.616 -5.975 -4.664 1.00 95.06 270 GLY A O 1
ATOM 2026 N N . LEU A 1 271 ? 4.268 -4.449 -4.871 1.00 94.69 271 LEU A N 1
ATOM 2027 C CA . LEU A 1 271 ? 4.602 -4.312 -3.438 1.00 94.69 271 LEU A CA 1
ATOM 2028 C C . LEU A 1 271 ? 4.825 -5.643 -2.689 1.00 94.69 271 LEU A C 1
ATOM 2030 O O . LEU A 1 271 ? 4.588 -5.747 -1.484 1.00 94.69 271 LEU A O 1
ATOM 2034 N N . ALA A 1 272 ? 5.297 -6.674 -3.390 1.00 93.62 272 ALA A N 1
ATOM 2035 C CA . ALA A 1 272 ? 5.425 -8.021 -2.847 1.00 93.62 272 ALA A CA 1
ATOM 2036 C C . ALA A 1 272 ? 6.882 -8.506 -2.834 1.00 93.62 272 ALA A C 1
ATOM 2038 O O . ALA A 1 272 ? 7.647 -8.262 -3.763 1.00 93.62 272 ALA A O 1
ATOM 2039 N N . ASN A 1 273 ? 7.268 -9.239 -1.783 1.00 90.69 273 ASN A N 1
ATOM 2040 C CA . ASN A 1 273 ? 8.619 -9.789 -1.557 1.00 90.69 273 ASN A CA 1
ATOM 2041 C C . ASN A 1 273 ? 9.752 -8.747 -1.396 1.00 90.69 273 ASN A C 1
ATOM 2043 O O . ASN A 1 273 ? 10.924 -9.106 -1.303 1.00 90.69 273 ASN A O 1
ATOM 2047 N N . GLY A 1 274 ? 9.434 -7.455 -1.366 1.00 92.06 274 GLY A N 1
ATOM 2048 C CA . GLY A 1 274 ? 10.397 -6.367 -1.218 1.00 92.06 274 GLY A CA 1
ATOM 2049 C C . GLY A 1 274 ? 9.837 -5.052 -1.750 1.00 92.06 274 GLY A C 1
ATOM 2050 O O . GLY A 1 274 ? 8.686 -4.988 -2.174 1.00 92.06 274 GLY A O 1
ATOM 2051 N N . TYR A 1 275 ? 10.668 -4.009 -1.752 1.00 95.19 275 TYR A N 1
ATOM 2052 C CA . TYR A 1 275 ? 10.298 -2.708 -2.301 1.00 95.19 275 TYR A CA 1
ATOM 2053 C C . TYR A 1 275 ? 11.486 -2.042 -2.994 1.00 95.19 275 TYR A C 1
ATOM 2055 O O . TYR A 1 275 ? 12.496 -1.769 -2.349 1.00 95.19 275 TYR A O 1
ATOM 2063 N N . MET A 1 276 ? 11.360 -1.777 -4.295 1.00 95.81 276 MET A N 1
ATOM 2064 C CA . MET A 1 276 ? 12.348 -1.116 -5.150 1.00 95.81 276 MET A CA 1
ATOM 2065 C C . MET A 1 276 ? 11.825 0.154 -5.813 1.00 95.81 276 MET A C 1
ATOM 2067 O O . MET A 1 276 ? 12.301 0.512 -6.890 1.00 95.81 276 MET A O 1
ATOM 2071 N N . GLN A 1 277 ? 10.926 0.862 -5.118 1.00 96.75 277 GLN A N 1
ATOM 2072 C CA . GLN A 1 277 ? 10.280 2.085 -5.598 1.00 96.75 277 GLN A CA 1
ATOM 2073 C C . GLN A 1 277 ? 9.443 1.790 -6.854 1.00 96.75 277 GLN A C 1
ATOM 2075 O O . GLN A 1 277 ? 8.766 0.761 -6.914 1.00 96.75 277 GLN A O 1
ATOM 2080 N N . TYR A 1 278 ? 9.493 2.675 -7.849 1.00 98.25 278 TYR A N 1
ATOM 2081 C CA . TYR A 1 278 ? 8.627 2.636 -9.019 1.00 98.25 278 TYR A CA 1
ATOM 2082 C C . TYR A 1 278 ? 9.289 1.935 -10.205 1.00 98.25 278 TYR A C 1
ATOM 2084 O O . TYR A 1 278 ? 10.516 1.876 -10.326 1.00 98.25 278 TYR A O 1
ATOM 2092 N N . VAL A 1 279 ? 8.463 1.422 -11.112 1.00 98.69 279 VAL A N 1
ATOM 2093 C CA . VAL A 1 279 ? 8.889 0.878 -12.402 1.00 98.69 279 VAL A CA 1
ATOM 2094 C C . VAL A 1 279 ? 8.065 1.523 -13.503 1.00 98.69 279 VAL A C 1
ATOM 2096 O O . VAL A 1 279 ? 6.858 1.316 -13.590 1.00 98.69 279 VAL A O 1
ATOM 2099 N N . THR A 1 280 ? 8.758 2.257 -14.367 1.00 98.69 280 THR A N 1
ATOM 2100 C CA . THR A 1 280 ? 8.211 2.921 -15.552 1.00 98.69 280 THR A CA 1
ATOM 2101 C C . THR A 1 280 ? 8.708 2.257 -16.835 1.00 98.69 280 THR A C 1
ATOM 2103 O O . THR A 1 280 ? 9.752 1.592 -16.857 1.00 98.69 280 THR A O 1
ATOM 2106 N N . THR A 1 281 ? 7.961 2.434 -17.923 1.00 98.62 281 THR A N 1
ATOM 2107 C CA . THR A 1 281 ? 8.467 2.194 -19.283 1.00 98.62 281 THR A CA 1
ATOM 2108 C C . THR A 1 281 ? 9.560 3.209 -19.644 1.00 98.62 281 THR A C 1
ATOM 2110 O O . THR A 1 281 ? 9.640 4.267 -19.030 1.00 98.62 281 THR A O 1
ATOM 2113 N N . ASP A 1 282 ? 10.370 2.941 -20.676 1.00 97.56 282 ASP A N 1
ATOM 2114 C CA . ASP A 1 282 ? 11.391 3.899 -21.161 1.00 97.56 282 ASP A CA 1
ATOM 2115 C C . ASP A 1 282 ? 10.764 5.256 -21.549 1.00 97.56 282 ASP A C 1
ATOM 2117 O O . ASP A 1 282 ? 11.295 6.315 -21.235 1.00 97.56 282 ASP A O 1
ATOM 2121 N N . ALA A 1 283 ? 9.574 5.235 -22.162 1.00 97.38 283 ALA A N 1
ATOM 2122 C CA . ALA A 1 283 ? 8.860 6.453 -22.543 1.00 97.38 283 ALA A CA 1
ATOM 2123 C C . ALA A 1 283 ? 8.398 7.272 -21.324 1.00 97.38 283 ALA A C 1
ATOM 2125 O O . ALA A 1 283 ? 8.614 8.478 -21.284 1.00 97.38 283 ALA A O 1
ATOM 2126 N N . GLU A 1 284 ? 7.803 6.625 -20.319 1.00 98.00 284 GLU A N 1
ATOM 2127 C CA . GLU A 1 284 ? 7.394 7.284 -19.067 1.00 98.00 284 GLU A CA 1
ATOM 2128 C C . GLU A 1 284 ? 8.607 7.771 -18.263 1.00 98.00 284 GLU A C 1
ATOM 2130 O O . GLU A 1 284 ? 8.599 8.872 -17.713 1.00 98.00 284 GLU A O 1
ATOM 2135 N N . TYR A 1 285 ? 9.682 6.979 -18.232 1.00 97.75 285 TYR A N 1
ATOM 2136 C CA . TYR A 1 285 ? 10.951 7.365 -17.628 1.00 97.75 285 TYR A CA 1
ATOM 2137 C C . TYR A 1 285 ? 11.495 8.652 -18.266 1.00 97.75 285 TYR A C 1
ATOM 2139 O O . TYR A 1 285 ? 11.958 9.539 -17.547 1.00 97.75 285 TYR A O 1
ATOM 2147 N N . GLY A 1 286 ? 11.360 8.793 -19.588 1.00 95.88 286 GLY A N 1
ATOM 2148 C CA . GLY A 1 286 ? 11.729 9.979 -20.363 1.00 95.88 286 GLY A CA 1
ATOM 2149 C C . GLY A 1 286 ? 11.156 11.299 -19.836 1.00 95.88 286 GLY A C 1
ATOM 2150 O O . GLY A 1 286 ? 11.818 12.339 -19.907 1.00 95.88 286 GLY A O 1
ATOM 2151 N N . GLU A 1 287 ? 9.950 11.254 -19.267 1.00 95.75 287 GLU A N 1
ATOM 2152 C CA . GLU A 1 287 ? 9.242 12.431 -18.753 1.00 95.75 287 GLU A CA 1
ATOM 2153 C C . GLU A 1 287 ? 9.784 12.907 -17.400 1.00 95.75 287 GLU A C 1
ATOM 2155 O O . GLU A 1 287 ? 9.638 14.078 -17.053 1.00 95.75 287 GLU A O 1
ATOM 2160 N N . GLN A 1 288 ? 10.431 12.026 -16.626 1.00 95.75 288 GLN A N 1
ATOM 2161 C CA . GLN A 1 288 ? 10.931 12.324 -15.276 1.00 95.75 288 GLN A CA 1
ATOM 2162 C C . GLN A 1 288 ? 9.871 13.002 -14.384 1.00 95.75 288 GLN A C 1
ATOM 2164 O O . GLN A 1 288 ? 10.150 13.945 -13.632 1.00 95.75 288 GLN A O 1
ATOM 2169 N N . THR A 1 289 ? 8.642 12.480 -14.427 1.00 95.00 289 THR A N 1
ATOM 2170 C CA . THR A 1 289 ? 7.662 12.651 -13.345 1.00 95.00 289 THR A CA 1
ATOM 2171 C C . THR A 1 289 ? 8.158 11.951 -12.072 1.00 95.00 289 THR A C 1
ATOM 2173 O O . THR A 1 289 ? 9.311 11.501 -12.000 1.00 95.00 289 THR A O 1
ATOM 2176 N N . TYR A 1 290 ? 7.335 11.899 -11.025 1.00 96.00 290 TYR A N 1
ATOM 2177 C CA . TYR A 1 290 ? 7.723 11.269 -9.764 1.00 96.00 290 TYR A CA 1
ATOM 2178 C C . TYR A 1 290 ? 8.130 9.799 -9.968 1.00 96.00 290 TYR A C 1
ATOM 2180 O O . TYR A 1 290 ? 9.198 9.384 -9.522 1.00 96.00 290 TYR A O 1
ATOM 2188 N N . GLU A 1 291 ? 7.344 9.049 -10.735 1.00 97.81 291 GLU A N 1
ATOM 2189 C CA . GLU A 1 291 ? 7.521 7.623 -11.016 1.00 97.81 291 GLU A CA 1
ATOM 2190 C C . GLU A 1 291 ? 8.815 7.379 -11.812 1.00 97.81 291 GLU A C 1
ATOM 2192 O O . GLU A 1 291 ? 9.607 6.484 -11.495 1.00 97.81 291 GLU A O 1
ATOM 2197 N N . GLY A 1 292 ? 9.089 8.229 -12.812 1.00 97.44 292 GLY A N 1
ATOM 2198 C CA . GLY A 1 292 ? 10.320 8.183 -13.609 1.00 97.44 292 GLY A CA 1
ATOM 2199 C C . GLY A 1 292 ? 11.570 8.515 -12.787 1.00 97.44 292 GLY A C 1
ATOM 2200 O O . GLY A 1 292 ? 12.590 7.825 -12.882 1.00 97.44 292 GLY A O 1
ATOM 2201 N N . GLY A 1 293 ? 11.483 9.520 -11.907 1.00 96.81 293 GLY A N 1
ATOM 2202 C CA . GLY A 1 293 ? 12.548 9.841 -10.951 1.00 96.81 293 GLY A CA 1
ATOM 2203 C C . GLY A 1 293 ? 12.806 8.706 -9.961 1.00 96.81 293 GLY A C 1
ATOM 2204 O O . GLY A 1 293 ? 13.960 8.422 -9.625 1.00 96.81 293 GLY A O 1
ATOM 2205 N N . SER A 1 294 ? 11.741 8.015 -9.552 1.00 97.94 294 SER A N 1
ATOM 2206 C CA . SER A 1 294 ? 11.766 6.911 -8.591 1.00 97.94 294 SER A CA 1
ATOM 2207 C C . SER A 1 294 ? 12.080 5.548 -9.222 1.00 97.94 294 SER A C 1
ATOM 2209 O O . SER A 1 294 ? 12.263 4.573 -8.498 1.00 97.94 294 SER A O 1
ATOM 2211 N N . THR A 1 295 ? 12.234 5.461 -10.548 1.00 98.38 295 THR A N 1
ATOM 2212 C CA . THR A 1 295 ? 12.672 4.236 -11.239 1.00 98.38 295 THR A CA 1
ATOM 2213 C C . THR A 1 295 ? 14.185 4.059 -11.106 1.00 98.38 295 THR A C 1
ATOM 2215 O O . THR A 1 295 ? 14.966 4.484 -11.959 1.00 98.38 295 THR A O 1
ATOM 2218 N N . LEU A 1 296 ? 14.628 3.467 -9.994 1.00 97.75 296 LEU A N 1
ATOM 2219 C CA . LEU A 1 296 ? 16.020 3.520 -9.516 1.00 97.75 296 LEU A CA 1
ATOM 2220 C C . LEU A 1 296 ? 17.074 2.999 -10.505 1.00 97.75 296 LEU A C 1
ATOM 2222 O O . LEU A 1 296 ? 18.170 3.559 -10.592 1.00 97.75 296 LEU A O 1
ATOM 2226 N N . TYR A 1 297 ? 16.748 1.936 -11.238 1.00 97.69 297 TYR A N 1
ATOM 2227 C CA . TYR A 1 297 ? 17.680 1.190 -12.091 1.00 97.69 297 TYR A CA 1
ATOM 2228 C C . TYR A 1 297 ? 17.684 1.636 -13.560 1.00 97.69 297 TYR A C 1
ATOM 2230 O O . TYR A 1 297 ? 18.271 0.969 -14.416 1.00 97.69 297 TYR A O 1
ATOM 2238 N N . GLY A 1 298 ? 17.094 2.802 -13.826 1.00 96.88 298 GLY A N 1
ATOM 2239 C CA . GLY A 1 298 ? 17.123 3.462 -15.123 1.00 96.88 298 GLY A CA 1
ATOM 2240 C C . GLY A 1 298 ? 16.026 2.990 -16.087 1.00 96.88 298 GLY A C 1
ATOM 2241 O O . GLY A 1 298 ? 15.156 2.195 -15.712 1.00 96.88 298 GLY A O 1
ATOM 2242 N N . PRO A 1 299 ? 16.075 3.453 -17.345 1.00 97.00 299 PRO A N 1
ATOM 2243 C CA . PRO A 1 299 ? 14.975 3.334 -18.313 1.00 97.00 299 PRO A CA 1
ATOM 2244 C C . PRO A 1 299 ? 14.617 1.892 -18.700 1.00 97.00 299 PRO A C 1
ATOM 2246 O O . PRO A 1 299 ? 13.483 1.588 -19.058 1.00 97.00 299 PRO A O 1
ATOM 2249 N N . ASN A 1 300 ? 15.575 0.967 -18.611 1.00 97.81 300 ASN A N 1
ATOM 2250 C CA . ASN A 1 300 ? 15.376 -0.424 -19.027 1.00 97.81 300 ASN A CA 1
ATOM 2251 C C . ASN A 1 300 ? 14.669 -1.291 -17.972 1.00 97.81 300 ASN A C 1
ATOM 2253 O O . ASN A 1 300 ? 14.457 -2.482 -18.212 1.00 97.81 300 ASN A O 1
ATOM 2257 N N . THR A 1 301 ? 14.323 -0.736 -16.804 1.00 98.44 301 THR A N 1
ATOM 2258 C CA . THR A 1 301 ? 13.841 -1.520 -15.656 1.00 98.44 301 THR A CA 1
ATOM 2259 C C . THR A 1 301 ? 12.604 -2.357 -16.007 1.00 98.44 301 THR A C 1
ATOM 2261 O O . THR A 1 301 ? 12.636 -3.577 -15.829 1.00 98.44 301 THR A O 1
ATOM 2264 N N . ALA A 1 302 ?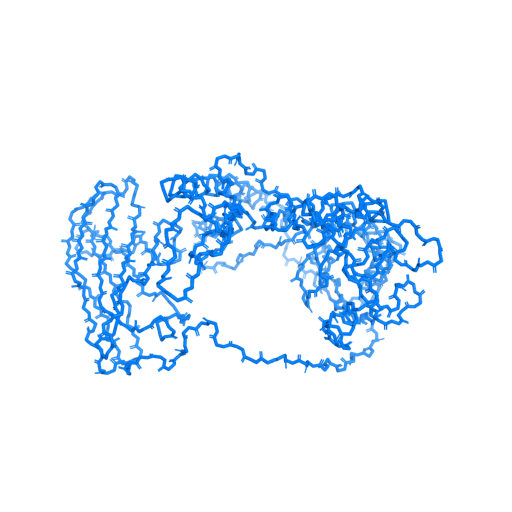 11.555 -1.761 -16.592 1.00 98.56 302 ALA A N 1
ATOM 2265 C CA . ALA A 1 302 ? 10.350 -2.502 -16.988 1.00 98.56 302 ALA A CA 1
ATOM 2266 C C . ALA A 1 302 ? 10.636 -3.602 -18.023 1.00 98.56 302 ALA A C 1
ATOM 2268 O O . ALA A 1 302 ? 10.126 -4.717 -17.909 1.00 98.56 302 ALA A O 1
ATOM 2269 N N . ALA A 1 303 ? 11.498 -3.326 -19.007 1.00 98.62 303 ALA A N 1
ATOM 2270 C CA . ALA A 1 303 ? 11.852 -4.292 -20.046 1.00 98.62 303 ALA A CA 1
ATOM 2271 C C . ALA A 1 303 ? 12.598 -5.510 -19.478 1.00 98.62 303 ALA A C 1
ATOM 2273 O O . ALA A 1 303 ? 12.318 -6.647 -19.862 1.00 98.62 303 ALA A O 1
ATOM 2274 N N . VAL A 1 304 ? 13.519 -5.293 -18.533 1.00 98.62 304 VAL A N 1
ATOM 2275 C CA . VAL A 1 304 ? 14.226 -6.385 -17.850 1.00 98.62 304 VAL A CA 1
ATOM 2276 C C . VAL A 1 304 ? 13.254 -7.232 -17.032 1.00 98.62 304 VAL A C 1
ATOM 2278 O O . VAL A 1 304 ? 13.292 -8.459 -17.143 1.00 98.62 304 VAL A O 1
ATOM 2281 N N . LEU A 1 305 ? 12.349 -6.607 -16.271 1.00 98.56 305 LEU A N 1
ATOM 2282 C CA . LEU A 1 305 ? 11.338 -7.337 -15.500 1.00 98.56 305 LEU A CA 1
ATOM 2283 C C . LEU A 1 305 ? 10.382 -8.132 -16.399 1.00 98.56 305 LEU A C 1
ATOM 2285 O O . LEU A 1 305 ? 10.087 -9.285 -16.087 1.00 98.56 305 LEU A O 1
ATOM 2289 N N . ALA A 1 306 ? 9.972 -7.580 -17.545 1.00 98.81 306 ALA A N 1
ATOM 2290 C CA . ALA A 1 306 ? 9.138 -8.276 -18.526 1.00 98.81 306 ALA A CA 1
ATOM 2291 C C . ALA A 1 306 ? 9.813 -9.555 -19.051 1.00 98.81 306 ALA A C 1
ATOM 2293 O O . ALA A 1 306 ? 9.180 -10.609 -19.131 1.00 98.81 306 ALA A O 1
ATOM 2294 N N . VAL A 1 307 ? 11.116 -9.494 -19.347 1.00 98.56 307 VAL A N 1
ATOM 2295 C CA . VAL A 1 307 ? 11.896 -10.669 -19.768 1.00 98.56 307 VAL A CA 1
ATOM 2296 C C . VAL A 1 307 ? 11.995 -11.706 -18.648 1.00 98.56 307 VAL A C 1
ATOM 2298 O O . VAL A 1 307 ? 11.818 -12.899 -18.900 1.00 98.56 307 VAL A O 1
ATOM 2301 N N . GLU A 1 308 ? 12.293 -11.288 -17.416 1.00 97.88 308 GLU A N 1
ATOM 2302 C CA . GLU A 1 308 ? 12.452 -12.222 -16.294 1.00 97.88 308 GLU A CA 1
ATOM 2303 C C . GLU A 1 308 ? 11.136 -12.905 -15.907 1.00 97.88 308 GLU A C 1
ATOM 2305 O O . GLU A 1 308 ? 11.101 -14.129 -15.760 1.00 97.88 308 GLU A O 1
ATOM 2310 N N . LEU A 1 309 ? 10.037 -12.155 -15.820 1.00 98.44 309 LEU A N 1
ATOM 2311 C CA . LEU A 1 309 ? 8.716 -12.718 -15.539 1.00 98.44 309 LEU A CA 1
ATOM 2312 C C . LEU A 1 309 ? 8.190 -13.559 -16.707 1.00 98.44 309 LEU A C 1
ATOM 2314 O O . LEU A 1 309 ? 7.606 -14.615 -16.474 1.00 98.44 309 LEU A O 1
ATOM 2318 N N . GLY A 1 310 ? 8.472 -13.176 -17.957 1.00 98.50 310 GLY A N 1
ATOM 2319 C CA . GLY A 1 310 ? 8.200 -14.011 -19.130 1.00 98.50 310 GLY A CA 1
ATOM 2320 C C . GLY A 1 310 ? 8.903 -15.372 -19.059 1.00 98.50 310 GLY A C 1
ATOM 2321 O O . GLY A 1 310 ? 8.279 -16.416 -19.258 1.00 98.50 310 GLY A O 1
ATOM 2322 N N . ARG A 1 311 ? 10.186 -15.395 -18.673 1.00 97.69 311 ARG A N 1
ATOM 2323 C CA . ARG A 1 311 ? 10.949 -16.642 -18.461 1.00 97.69 311 ARG A CA 1
ATOM 2324 C C . ARG A 1 311 ? 10.372 -17.502 -17.337 1.00 97.69 311 ARG A C 1
ATOM 2326 O O . ARG A 1 311 ? 10.316 -18.727 -17.485 1.00 97.69 311 ARG A O 1
ATOM 2333 N N . LEU A 1 312 ? 9.950 -16.887 -16.232 1.00 97.62 312 LEU A N 1
ATOM 2334 C CA . LEU A 1 312 ? 9.287 -17.589 -15.131 1.00 97.62 312 LEU A CA 1
ATOM 2335 C C . LEU A 1 312 ? 7.948 -18.189 -15.575 1.00 97.62 312 LEU A C 1
ATOM 2337 O O . LEU A 1 312 ? 7.714 -19.371 -15.334 1.00 97.62 312 LEU A O 1
ATOM 2341 N N . ALA A 1 313 ? 7.122 -17.429 -16.298 1.00 98.06 313 ALA A N 1
ATOM 2342 C CA . ALA A 1 313 ? 5.849 -17.901 -16.840 1.00 98.06 313 ALA A CA 1
ATOM 2343 C C . ALA A 1 313 ? 6.038 -19.079 -17.810 1.00 98.06 313 ALA A C 1
ATOM 2345 O O . ALA A 1 313 ? 5.349 -20.093 -17.704 1.00 98.06 313 ALA A O 1
ATOM 2346 N N . ALA A 1 314 ? 7.025 -18.992 -18.704 1.00 97.50 314 ALA A N 1
ATOM 2347 C CA . ALA A 1 314 ? 7.383 -20.072 -19.619 1.00 97.50 314 ALA A CA 1
ATOM 2348 C C . ALA A 1 314 ? 7.886 -21.329 -18.892 1.00 97.50 314 ALA A C 1
ATOM 2350 O O . ALA A 1 314 ? 7.570 -22.451 -19.284 1.00 97.50 314 ALA A O 1
ATOM 2351 N N . THR A 1 315 ? 8.679 -21.157 -17.831 1.00 95.69 315 THR A N 1
ATOM 2352 C CA . THR A 1 315 ? 9.156 -22.277 -17.008 1.00 95.69 315 THR A CA 1
ATOM 2353 C C . THR A 1 315 ? 7.986 -22.957 -16.315 1.00 95.69 315 THR A C 1
ATOM 2355 O O . THR A 1 315 ? 7.822 -24.166 -16.456 1.00 95.69 315 THR A O 1
ATOM 2358 N N . LEU A 1 316 ? 7.130 -22.171 -15.663 1.00 95.12 316 LEU A N 1
ATOM 2359 C CA . LEU A 1 316 ? 5.952 -22.672 -14.971 1.00 95.12 316 LEU A CA 1
ATOM 2360 C C . LEU A 1 316 ? 5.004 -23.422 -15.916 1.00 95.12 316 LEU A C 1
ATOM 2362 O O . LEU A 1 316 ? 4.466 -24.460 -15.543 1.00 95.12 316 LEU A O 1
ATOM 2366 N N . ALA A 1 317 ? 4.838 -22.931 -17.147 1.00 94.88 317 ALA A N 1
ATOM 2367 C CA . ALA A 1 317 ? 4.047 -23.590 -18.181 1.00 94.88 317 ALA A CA 1
ATOM 2368 C C . ALA A 1 317 ? 4.599 -24.973 -18.570 1.00 94.88 317 ALA A C 1
ATOM 2370 O O . ALA A 1 317 ? 3.816 -25.899 -18.765 1.00 94.88 317 ALA A O 1
ATOM 2371 N N . ARG A 1 318 ? 5.929 -25.130 -18.652 1.00 93.69 318 ARG A N 1
ATOM 2372 C CA . ARG A 1 318 ? 6.573 -26.394 -19.052 1.00 93.69 318 ARG A CA 1
ATOM 2373 C C . ARG A 1 318 ? 6.689 -27.416 -17.928 1.00 93.69 318 ARG A C 1
ATOM 2375 O O . ARG A 1 318 ? 6.497 -28.599 -18.176 1.00 93.69 318 ARG A O 1
ATOM 2382 N N . SER A 1 319 ? 7.090 -26.984 -16.734 1.00 90.50 319 SER A N 1
ATOM 2383 C CA . SER A 1 319 ? 7.471 -27.895 -15.645 1.00 90.50 319 SER A CA 1
ATOM 2384 C C . SER A 1 319 ? 6.476 -27.933 -14.490 1.00 90.50 319 SER A C 1
ATOM 2386 O O . SER A 1 319 ? 6.583 -28.811 -13.640 1.00 90.50 319 SER A O 1
ATOM 2388 N N . GLY A 1 320 ? 5.560 -26.963 -14.398 1.00 86.62 320 GLY A N 1
ATOM 2389 C CA . GLY A 1 320 ? 4.721 -26.769 -13.211 1.00 86.62 320 GLY A CA 1
ATOM 2390 C C . GLY A 1 320 ? 5.498 -26.356 -11.952 1.00 86.62 320 GLY A C 1
ATOM 2391 O O . GLY A 1 320 ? 4.901 -26.237 -10.886 1.00 86.62 320 GLY A O 1
ATOM 2392 N N . ALA A 1 321 ? 6.809 -26.114 -12.059 1.00 83.94 321 ALA A N 1
ATOM 2393 C CA . ALA A 1 321 ? 7.705 -25.872 -10.934 1.00 83.94 321 ALA A CA 1
ATOM 2394 C C . ALA A 1 321 ? 8.622 -24.664 -11.175 1.00 83.94 321 ALA A C 1
ATOM 2396 O O . ALA A 1 321 ? 8.804 -24.201 -12.304 1.00 83.94 321 ALA A O 1
ATOM 2397 N N . SER A 1 322 ? 9.241 -24.170 -10.101 1.00 85.38 322 SER A N 1
ATOM 2398 C CA . SER A 1 322 ? 10.287 -23.146 -10.190 1.00 85.38 322 SER A CA 1
ATOM 2399 C C . SER A 1 322 ? 11.495 -23.632 -11.005 1.00 85.38 322 SER A C 1
ATOM 2401 O O . SER A 1 322 ? 11.800 -24.828 -10.997 1.00 85.38 322 SER A O 1
ATOM 2403 N N . PRO A 1 323 ? 12.209 -22.730 -11.708 1.00 83.56 323 PRO A N 1
ATOM 2404 C CA . PRO A 1 323 ? 13.496 -23.079 -12.303 1.00 83.56 323 PRO A CA 1
ATOM 2405 C C . PRO A 1 323 ? 14.488 -23.508 -11.215 1.00 83.56 323 PRO A C 1
ATOM 2407 O O . PRO A 1 323 ? 14.387 -23.075 -10.072 1.00 83.56 323 PRO A O 1
ATOM 2410 N N . VAL A 1 324 ? 15.500 -24.303 -11.570 1.00 81.19 324 VAL A N 1
ATOM 2411 C CA . VAL A 1 324 ? 16.649 -24.501 -10.677 1.00 81.19 324 VAL A CA 1
ATOM 2412 C C . VAL A 1 324 ? 17.415 -23.182 -10.610 1.00 81.19 324 VAL A C 1
ATOM 2414 O O . VAL A 1 324 ? 18.081 -22.790 -11.568 1.00 81.19 324 VAL A O 1
ATOM 2417 N N . ASN A 1 325 ? 17.306 -22.474 -9.491 1.00 75.75 325 ASN A N 1
ATOM 2418 C CA . ASN A 1 325 ? 18.001 -21.217 -9.262 1.00 75.75 325 ASN A CA 1
ATOM 2419 C C . ASN A 1 325 ? 18.652 -21.199 -7.878 1.00 75.75 325 ASN A C 1
ATOM 2421 O O . ASN A 1 325 ? 18.095 -21.675 -6.891 1.00 75.75 325 ASN A O 1
ATOM 2425 N N . ARG A 1 326 ? 19.845 -20.605 -7.795 1.00 71.62 326 ARG A N 1
ATOM 2426 C CA . ARG A 1 326 ? 20.470 -20.322 -6.504 1.00 71.62 326 ARG A CA 1
ATOM 2427 C C . ARG A 1 326 ? 19.669 -19.210 -5.827 1.00 71.62 326 ARG A C 1
ATOM 2429 O O . ARG A 1 326 ? 19.592 -18.103 -6.356 1.00 71.62 326 ARG A O 1
ATOM 2436 N N . VAL A 1 327 ? 19.075 -19.505 -4.675 1.00 72.19 327 VAL A N 1
ATOM 2437 C CA . VAL A 1 327 ? 18.533 -18.475 -3.783 1.00 72.19 327 VAL A CA 1
ATOM 2438 C C . VAL A 1 327 ? 19.715 -17.932 -2.990 1.00 72.19 327 VAL A C 1
ATOM 2440 O O . VAL A 1 327 ? 20.269 -18.621 -2.136 1.00 72.19 327 VAL A O 1
ATOM 2443 N N . GLU A 1 328 ? 20.189 -16.744 -3.359 1.00 69.38 328 GLU A N 1
ATOM 2444 C CA . GLU A 1 328 ? 21.262 -16.080 -2.615 1.00 69.38 328 GLU A CA 1
ATOM 2445 C C . GLU A 1 328 ? 20.775 -15.711 -1.209 1.00 69.38 328 GLU A C 1
ATOM 2447 O O . GLU A 1 328 ? 19.596 -15.397 -1.021 1.00 69.38 328 GLU A O 1
ATOM 2452 N N . GLN A 1 329 ? 21.672 -15.765 -0.219 1.00 74.69 329 GLN A N 1
ATOM 2453 C CA . GLN A 1 329 ? 21.361 -15.244 1.110 1.00 74.69 329 GLN A CA 1
ATOM 2454 C C . GLN A 1 329 ? 21.079 -13.745 1.001 1.00 74.69 329 GLN A C 1
ATOM 2456 O O . GLN A 1 329 ? 21.792 -13.021 0.307 1.00 74.69 329 GLN A O 1
ATOM 2461 N N . ILE A 1 330 ? 20.020 -13.297 1.671 1.00 74.38 330 ILE A N 1
ATOM 2462 C CA . ILE A 1 330 ? 19.718 -11.875 1.791 1.00 74.38 330 ILE A CA 1
ATOM 2463 C C . ILE A 1 330 ? 20.430 -11.371 3.038 1.00 74.38 330 ILE A C 1
ATOM 2465 O O . ILE A 1 330 ? 20.021 -11.676 4.159 1.00 74.38 330 ILE A O 1
ATOM 2469 N N . ASP A 1 331 ? 21.479 -10.585 2.826 1.00 79.25 331 ASP A N 1
ATOM 2470 C CA . ASP A 1 331 ? 22.122 -9.834 3.894 1.00 79.25 331 ASP A CA 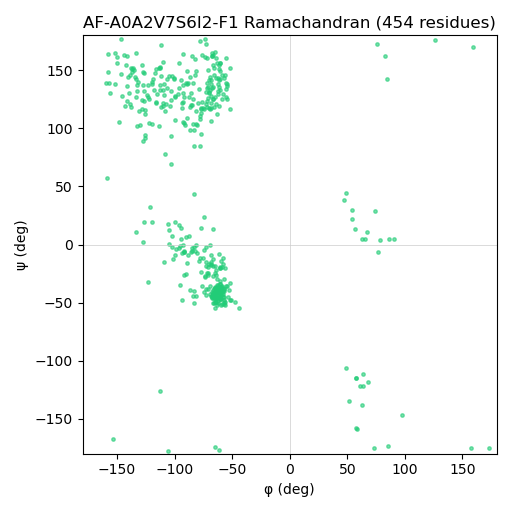1
ATOM 2471 C C . ASP A 1 331 ? 21.271 -8.598 4.206 1.00 79.25 331 ASP A C 1
ATOM 2473 O O . ASP A 1 331 ? 21.153 -7.671 3.402 1.00 79.25 331 ASP A O 1
ATOM 2477 N N . ALA A 1 332 ? 20.639 -8.595 5.379 1.00 79.88 332 ALA A N 1
ATOM 2478 C CA . ALA A 1 332 ? 19.891 -7.445 5.864 1.00 79.88 332 ALA A CA 1
ATOM 2479 C C . ALA A 1 332 ? 20.826 -6.494 6.620 1.00 79.88 332 ALA A C 1
ATOM 2481 O O . ALA A 1 332 ? 21.494 -6.892 7.575 1.00 79.88 332 ALA A O 1
ATOM 2482 N N . TYR A 1 333 ? 20.822 -5.219 6.232 1.00 82.12 333 TYR A N 1
ATOM 2483 C CA . TYR A 1 333 ? 21.554 -4.149 6.911 1.00 82.12 333 TYR A CA 1
ATOM 2484 C C . TYR A 1 333 ? 20.559 -3.242 7.642 1.00 82.12 333 TYR A C 1
ATOM 2486 O O . TYR A 1 333 ? 20.213 -2.176 7.125 1.00 82.12 333 TYR A O 1
ATOM 2494 N N . PRO A 1 334 ? 20.036 -3.652 8.815 1.00 78.12 334 PRO A N 1
ATOM 2495 C CA . PRO A 1 334 ? 19.156 -2.788 9.582 1.00 78.12 334 PRO A CA 1
ATOM 2496 C C . PRO A 1 334 ? 19.944 -1.534 9.970 1.00 78.12 334 PRO A C 1
ATOM 2498 O O . PRO A 1 334 ? 20.986 -1.612 10.622 1.00 78.12 334 PRO A O 1
ATOM 2501 N N . GLY A 1 335 ? 19.467 -0.373 9.521 1.00 75.12 335 GLY A N 1
ATOM 2502 C CA . GLY A 1 335 ? 20.015 0.913 9.935 1.00 75.12 335 GLY A CA 1
ATOM 2503 C C . GLY A 1 335 ? 19.875 1.129 11.445 1.00 75.12 335 GLY A C 1
ATOM 2504 O O . GLY A 1 335 ? 19.388 0.277 12.193 1.00 75.12 335 GLY A O 1
ATOM 2505 N N . LYS A 1 336 ? 20.283 2.307 11.919 1.00 80.81 336 LYS A N 1
ATOM 2506 C CA . LYS A 1 336 ? 20.124 2.663 13.331 1.00 80.81 336 LYS A CA 1
ATOM 2507 C C . LYS A 1 336 ? 18.642 2.609 13.720 1.00 80.81 336 LYS A C 1
ATOM 2509 O O . LYS A 1 336 ? 17.810 3.263 13.099 1.00 80.81 336 LYS A O 1
ATOM 2514 N N . SER A 1 337 ? 18.325 1.841 14.761 1.00 79.38 337 SER A N 1
ATOM 2515 C CA . SER A 1 337 ? 16.972 1.801 15.310 1.00 79.38 337 SER A CA 1
ATOM 2516 C C . SER A 1 337 ? 16.643 3.136 15.977 1.00 79.38 337 SER A C 1
ATOM 2518 O O . SER A 1 337 ? 17.333 3.555 16.908 1.00 79.38 337 SER A O 1
ATOM 2520 N N . GLU A 1 338 ? 15.582 3.788 15.512 1.00 77.31 338 GLU A N 1
ATOM 2521 C CA . GLU A 1 338 ? 15.020 4.983 16.135 1.00 77.31 338 GLU A CA 1
ATOM 2522 C C . GLU A 1 338 ? 13.707 4.614 16.842 1.00 77.31 338 GLU A C 1
ATOM 2524 O O . GLU A 1 338 ? 12.867 3.889 16.307 1.00 77.31 338 GLU A O 1
ATOM 2529 N N . THR A 1 339 ? 13.518 5.086 18.078 1.00 72.12 339 THR A N 1
ATOM 2530 C CA . THR A 1 339 ? 12.269 4.850 18.825 1.00 72.12 339 THR A CA 1
ATOM 2531 C C . THR A 1 339 ? 11.232 5.894 18.405 1.00 72.12 339 THR A C 1
ATOM 2533 O O . THR A 1 339 ? 11.111 6.930 19.051 1.00 72.12 339 THR A O 1
ATOM 2536 N N . ILE A 1 340 ? 10.515 5.629 17.310 1.00 72.62 340 ILE A N 1
ATOM 2537 C CA . ILE A 1 340 ? 9.460 6.522 16.792 1.00 72.62 340 ILE A CA 1
ATOM 2538 C C . ILE A 1 340 ? 8.128 6.263 17.507 1.00 72.62 340 ILE A C 1
ATOM 2540 O O . ILE A 1 340 ? 7.450 7.195 17.931 1.00 72.62 340 ILE A O 1
ATOM 2544 N N . LEU A 1 341 ? 7.769 4.989 17.694 1.00 70.12 341 LEU A N 1
ATOM 2545 C CA . LEU A 1 341 ? 6.573 4.600 18.439 1.00 70.12 341 LEU A CA 1
ATOM 2546 C C . LEU A 1 341 ? 6.879 4.438 19.935 1.00 70.12 341 LEU A C 1
ATOM 2548 O O . LEU A 1 341 ? 7.984 4.017 20.305 1.00 70.12 341 LEU A O 1
ATOM 2552 N N . PRO A 1 342 ? 5.905 4.708 20.824 1.00 73.38 342 PRO A N 1
ATOM 2553 C CA . PRO A 1 342 ? 6.044 4.390 22.237 1.00 73.38 342 PRO A CA 1
ATOM 2554 C C . PRO A 1 342 ? 6.372 2.903 22.417 1.00 73.38 342 PRO A C 1
ATOM 2556 O O . PRO A 1 342 ? 5.749 2.033 21.814 1.00 73.38 342 PRO A O 1
ATOM 2559 N N . ARG A 1 343 ? 7.364 2.592 23.257 1.00 81.06 343 ARG A N 1
ATOM 2560 C CA . ARG A 1 343 ? 7.805 1.206 23.483 1.00 81.06 343 ARG A CA 1
ATOM 2561 C C . ARG A 1 343 ? 6.673 0.351 24.060 1.00 81.06 343 ARG A C 1
ATOM 2563 O O . ARG A 1 343 ? 5.908 0.834 24.893 1.00 81.06 343 ARG A O 1
ATOM 2570 N N . ARG A 1 344 ? 6.683 -0.957 23.776 1.00 82.12 344 ARG A N 1
ATOM 2571 C CA . ARG A 1 344 ? 5.833 -1.953 24.468 1.00 82.12 344 ARG A CA 1
ATOM 2572 C C . ARG A 1 344 ? 6.039 -2.012 25.982 1.00 82.12 344 ARG A C 1
ATOM 2574 O O . ARG A 1 344 ? 5.252 -2.612 26.696 1.00 82.12 344 ARG A O 1
ATOM 2581 N N . THR A 1 345 ? 7.086 -1.379 26.496 1.00 84.56 345 THR A N 1
ATOM 2582 C CA . THR A 1 345 ? 7.351 -1.243 27.931 1.00 84.56 345 THR A CA 1
ATOM 2583 C C . THR A 1 345 ? 7.059 0.157 28.471 1.00 84.56 345 THR A C 1
ATOM 2585 O O . THR A 1 345 ? 7.225 0.381 29.670 1.00 84.56 345 THR A O 1
ATOM 2588 N N . ALA A 1 346 ? 6.599 1.094 27.634 1.00 84.75 346 ALA A N 1
ATOM 2589 C CA . ALA A 1 346 ? 6.302 2.462 28.039 1.00 84.75 346 ALA A CA 1
ATOM 2590 C C . ALA A 1 346 ? 5.194 2.502 29.100 1.00 84.75 346 ALA A C 1
ATOM 2592 O O . ALA A 1 346 ? 4.224 1.744 29.044 1.00 84.75 346 ALA A O 1
ATOM 2593 N N . GLY A 1 347 ? 5.346 3.401 30.071 1.00 86.69 347 GLY A N 1
ATOM 2594 C CA . GLY A 1 347 ? 4.385 3.560 31.156 1.00 86.69 347 GLY A CA 1
ATOM 2595 C C . GLY A 1 347 ? 4.408 2.442 32.213 1.00 86.69 347 GLY A C 1
ATOM 2596 O O . GLY A 1 347 ? 5.283 1.573 32.205 1.00 86.69 347 GLY A O 1
ATOM 2597 N N . PRO A 1 348 ? 3.471 2.495 33.177 1.00 89.25 348 PRO A N 1
ATOM 2598 C CA . PRO A 1 348 ? 3.311 1.477 34.217 1.00 89.25 348 PRO A CA 1
ATOM 2599 C C . PRO A 1 348 ? 2.933 0.100 33.643 1.00 89.25 348 PRO A C 1
ATOM 2601 O O . PRO A 1 348 ? 2.356 -0.002 32.561 1.00 89.25 348 PRO A O 1
ATOM 2604 N N . ALA A 1 349 ? 3.241 -0.955 34.402 1.00 90.06 349 ALA A N 1
ATOM 2605 C CA . ALA A 1 349 ? 2.776 -2.311 34.117 1.00 90.06 349 ALA A CA 1
ATOM 2606 C C . ALA A 1 349 ? 1.242 -2.426 34.287 1.00 90.06 349 ALA A C 1
ATOM 2608 O O . ALA A 1 349 ? 0.675 -1.621 35.039 1.00 90.06 349 ALA A O 1
ATOM 2609 N N . PRO A 1 350 ? 0.574 -3.375 33.601 1.00 89.56 350 PRO A N 1
ATOM 2610 C CA . PRO A 1 350 ? -0.887 -3.495 33.602 1.00 89.56 350 PRO A CA 1
ATOM 2611 C C . PRO A 1 350 ? -1.509 -3.550 34.999 1.00 89.56 350 PRO A C 1
ATOM 2613 O O . PRO A 1 350 ? -2.479 -2.848 35.265 1.00 89.56 350 PRO A O 1
ATOM 2616 N N . GLU A 1 351 ? -0.864 -4.245 35.933 1.00 89.38 351 GLU A N 1
ATOM 2617 C CA . GLU A 1 351 ? -1.325 -4.446 37.314 1.00 89.38 351 GLU A CA 1
ATOM 2618 C C . GLU A 1 351 ? -1.383 -3.134 38.116 1.00 89.38 351 GLU A C 1
ATOM 2620 O O . GLU A 1 351 ? -2.024 -3.047 39.161 1.00 89.38 351 GLU A O 1
ATOM 2625 N N . ARG A 1 352 ? -0.691 -2.092 37.640 1.00 89.62 352 ARG A N 1
ATOM 2626 C CA . ARG A 1 352 ? -0.636 -0.764 38.267 1.00 89.62 352 ARG A CA 1
ATOM 2627 C C . ARG A 1 352 ? -1.586 0.242 37.620 1.00 89.62 352 ARG A C 1
ATOM 2629 O O . ARG A 1 352 ? -1.654 1.384 38.079 1.00 89.62 352 ARG A O 1
ATOM 2636 N N . VAL A 1 353 ? -2.275 -0.141 36.547 1.00 91.75 353 VAL A N 1
ATOM 2637 C CA . VAL A 1 353 ? -3.236 0.710 35.848 1.00 91.75 353 VAL A CA 1
ATOM 2638 C C . VAL A 1 353 ? -4.642 0.275 36.216 1.00 91.75 353 VAL A C 1
ATOM 2640 O O . VAL A 1 353 ? -5.079 -0.827 35.919 1.00 91.75 353 VAL A O 1
ATOM 2643 N N . THR A 1 354 ? -5.399 1.182 36.819 1.00 92.00 354 THR A N 1
ATOM 2644 C CA . THR A 1 354 ? -6.827 0.958 37.040 1.00 92.00 354 THR A CA 1
ATOM 2645 C C . THR A 1 354 ? -7.596 1.326 35.772 1.00 92.00 354 THR A C 1
ATOM 2647 O O . THR A 1 354 ? -7.873 2.512 35.537 1.00 92.00 354 THR A O 1
ATOM 2650 N N . ARG A 1 355 ? -7.938 0.315 34.968 1.00 94.25 355 ARG A N 1
ATOM 2651 C CA . ARG A 1 355 ? -8.813 0.455 33.798 1.00 94.25 355 ARG A CA 1
ATOM 2652 C C . ARG A 1 355 ? -10.221 0.851 34.232 1.00 94.25 355 ARG A C 1
ATOM 2654 O O . ARG A 1 355 ? -10.805 0.212 35.099 1.00 94.25 355 ARG A O 1
ATOM 2661 N N . VAL A 1 356 ? -10.747 1.929 33.655 1.00 95.44 356 VAL A N 1
ATOM 2662 C CA . VAL A 1 356 ? -12.081 2.443 33.995 1.00 95.44 356 VAL A CA 1
ATOM 2663 C C . VAL A 1 356 ? -12.642 3.286 32.859 1.00 95.44 356 VAL A C 1
ATOM 2665 O O . VAL A 1 356 ? -11.923 4.099 32.272 1.00 95.44 356 VAL A O 1
ATOM 2668 N N . VAL A 1 357 ? -13.934 3.119 32.582 1.00 97.81 357 VAL A N 1
ATOM 2669 C CA . VAL A 1 357 ? -14.692 4.001 31.692 1.00 97.81 357 VAL A CA 1
ATOM 2670 C C . VAL A 1 357 ? -14.988 5.300 32.441 1.00 97.81 357 VAL A C 1
ATOM 2672 O O . VAL A 1 357 ? -15.628 5.292 33.487 1.00 97.81 357 VAL A O 1
ATOM 2675 N N . LEU A 1 358 ? -14.467 6.415 31.934 1.00 97.19 358 LEU A N 1
ATOM 2676 C CA . LEU A 1 358 ? -14.572 7.734 32.562 1.00 97.19 358 LEU A CA 1
ATOM 2677 C C . LEU A 1 358 ? -15.867 8.447 32.165 1.00 97.19 358 LEU A C 1
ATOM 2679 O O . LEU A 1 358 ? -16.467 9.125 32.992 1.00 97.19 358 LEU A O 1
ATOM 2683 N N . SER A 1 359 ? -16.278 8.324 30.902 1.00 96.88 359 SER A N 1
ATOM 2684 C CA . SER A 1 359 ? -17.521 8.912 30.398 1.00 96.88 359 SER A CA 1
ATOM 2685 C C . SER A 1 359 ? -18.005 8.195 29.144 1.00 96.88 359 SER A C 1
ATOM 2687 O O . SER A 1 359 ? -17.190 7.753 28.335 1.00 96.88 359 SER A O 1
ATOM 2689 N N . GLN A 1 360 ? -19.321 8.149 28.958 1.00 96.88 360 GLN A N 1
ATOM 2690 C CA . GLN A 1 360 ? -19.986 7.687 27.740 1.00 96.88 360 GLN A CA 1
ATOM 2691 C C . GLN A 1 360 ? -21.145 8.643 27.479 1.00 96.88 360 GLN A C 1
ATOM 2693 O O . GLN A 1 360 ? -21.981 8.831 28.358 1.00 96.88 360 GLN A O 1
ATOM 2698 N N . VAL A 1 361 ? -21.155 9.307 26.328 1.00 96.19 361 VAL A N 1
ATOM 2699 C CA . VAL A 1 361 ? -22.151 10.339 26.022 1.00 96.19 361 VAL A CA 1
ATOM 2700 C C . VAL A 1 361 ? -22.557 10.235 24.562 1.00 96.19 361 VAL A C 1
ATOM 2702 O O . VAL A 1 361 ? -21.696 10.107 23.692 1.00 96.19 361 VAL A O 1
ATOM 2705 N N . CYS A 1 362 ? -23.860 10.333 24.308 1.00 94.94 362 CYS A N 1
ATOM 2706 C CA . CYS A 1 362 ? -24.382 10.507 22.963 1.00 94.94 362 CYS A CA 1
ATOM 2707 C C . CYS A 1 362 ? -24.372 11.981 22.561 1.00 94.94 362 CYS A C 1
ATOM 2709 O O . CYS A 1 362 ? -24.938 12.820 23.263 1.00 94.94 362 CYS A O 1
ATOM 2711 N N . ALA A 1 363 ? -23.743 12.301 21.435 1.00 93.00 363 ALA A N 1
ATOM 2712 C CA . ALA A 1 363 ? -23.717 13.640 20.866 1.00 93.00 363 ALA A CA 1
ATOM 2713 C C . ALA A 1 363 ? -24.210 13.582 19.415 1.00 93.00 363 ALA A C 1
ATOM 2715 O O . ALA A 1 363 ? -23.427 13.356 18.495 1.00 93.00 363 ALA A O 1
ATOM 2716 N N . GLY A 1 364 ? -25.517 13.779 19.220 1.00 90.62 364 GLY A N 1
ATOM 2717 C CA . GLY A 1 364 ? -26.148 13.616 17.910 1.00 90.62 364 GLY A CA 1
ATOM 2718 C C . GLY A 1 364 ? -26.139 12.150 17.483 1.00 90.62 364 GLY A C 1
ATOM 2719 O O . GLY A 1 364 ? -26.709 11.318 18.174 1.00 90.62 364 GLY A O 1
ATOM 2720 N N . ASP A 1 365 ? -25.475 11.857 16.369 1.00 91.69 365 ASP A N 1
ATOM 2721 C CA . ASP A 1 365 ? -25.293 10.520 15.787 1.00 91.69 365 ASP A CA 1
ATOM 2722 C C . ASP A 1 365 ? -23.921 9.896 16.120 1.00 91.69 365 ASP A C 1
ATOM 2724 O O . ASP A 1 365 ? -23.434 8.983 15.442 1.00 91.69 365 ASP A O 1
ATOM 2728 N N . THR A 1 366 ? -23.261 10.415 17.160 1.00 94.50 366 THR A N 1
ATOM 2729 C CA . THR A 1 366 ? -21.935 9.976 17.591 1.00 94.50 366 THR A CA 1
ATOM 2730 C C . THR A 1 366 ? -21.924 9.603 19.070 1.00 94.50 366 THR A C 1
ATOM 2732 O O . THR A 1 366 ? -22.178 10.438 19.942 1.00 94.50 366 THR A O 1
ATOM 2735 N N . LEU A 1 367 ? -21.521 8.368 19.369 1.00 96.69 367 LEU A N 1
ATOM 2736 C CA . LEU A 1 367 ? -21.200 7.934 20.724 1.00 96.69 367 LEU A CA 1
ATOM 2737 C C . LEU A 1 367 ? -19.747 8.306 21.042 1.00 96.69 367 LEU A C 1
ATOM 2739 O O . LEU A 1 367 ? -18.815 7.848 20.378 1.00 96.69 367 LEU A O 1
ATOM 2743 N N . VAL A 1 368 ? -19.548 9.118 22.080 1.00 97.44 368 VAL A N 1
ATOM 2744 C CA . VAL A 1 368 ? -18.222 9.515 22.567 1.00 97.44 368 VAL A CA 1
ATOM 2745 C C . VAL A 1 368 ? -17.931 8.810 23.884 1.00 97.44 368 VAL A C 1
ATOM 2747 O O . VAL A 1 368 ? -18.637 8.989 24.880 1.00 97.44 368 VAL A O 1
ATOM 2750 N N . VAL A 1 369 ? -16.854 8.032 23.907 1.00 98.00 369 VAL A N 1
ATOM 2751 C CA . VAL A 1 369 ? -16.405 7.277 25.076 1.00 98.00 369 VAL A CA 1
ATOM 2752 C C . VAL A 1 369 ? -15.030 7.765 25.489 1.00 98.00 369 VAL A C 1
ATOM 2754 O O . VAL A 1 369 ? -14.132 7.854 24.662 1.00 98.00 369 VAL A O 1
ATOM 2757 N N . ARG A 1 370 ? -14.825 8.029 26.779 1.00 98.12 370 ARG A N 1
ATOM 2758 C CA . ARG A 1 370 ? -13.490 8.255 27.342 1.00 98.12 370 ARG A CA 1
ATOM 2759 C C . ARG A 1 370 ? -13.195 7.226 28.404 1.00 98.12 370 ARG A C 1
ATOM 2761 O O . ARG A 1 370 ? -14.046 6.940 29.245 1.00 98.12 370 ARG A O 1
ATOM 2768 N N . TRP A 1 371 ? -11.974 6.713 28.415 1.00 97.44 371 TRP A N 1
ATOM 2769 C CA . TRP A 1 371 ? -11.540 5.752 29.422 1.00 97.44 371 TRP A CA 1
ATOM 2770 C C . TRP A 1 371 ? -10.079 5.956 29.802 1.00 97.44 371 TRP A C 1
ATOM 2772 O O . TRP A 1 371 ? -9.322 6.654 29.125 1.00 97.44 371 TRP A O 1
ATOM 2782 N N . ARG A 1 372 ? -9.691 5.372 30.934 1.00 96.38 372 ARG A N 1
ATOM 2783 C CA . ARG A 1 372 ? -8.300 5.292 31.375 1.00 96.38 372 ARG A CA 1
ATOM 2784 C C . ARG A 1 372 ? -7.764 3.892 31.117 1.00 96.38 372 ARG A C 1
ATOM 2786 O O . ARG A 1 372 ? -8.402 2.925 31.527 1.00 96.38 372 ARG A O 1
ATOM 2793 N N . ASP A 1 373 ? -6.584 3.799 30.512 1.00 94.88 373 ASP A N 1
ATOM 2794 C CA . ASP A 1 373 ? -5.936 2.525 30.178 1.00 94.88 373 ASP A CA 1
ATOM 2795 C C . ASP A 1 373 ? -4.405 2.642 30.102 1.00 94.88 373 ASP A C 1
ATOM 2797 O O . ASP A 1 373 ? -3.807 3.626 30.544 1.00 94.88 373 ASP A O 1
ATOM 2801 N N . LEU A 1 374 ? -3.766 1.610 29.558 1.00 93.56 374 LEU A N 1
ATOM 2802 C CA . LEU A 1 374 ? -2.344 1.528 29.259 1.00 93.56 374 LEU A CA 1
ATOM 2803 C C . LEU A 1 374 ? -1.850 2.677 28.362 1.00 93.56 374 LEU A C 1
ATOM 2805 O O . LEU A 1 374 ? -2.610 3.344 27.658 1.00 93.56 374 LEU A O 1
ATOM 2809 N N . HIS A 1 375 ? -0.532 2.890 28.379 1.00 92.00 375 HIS A N 1
ATOM 2810 C CA . HIS A 1 375 ? 0.144 3.775 27.423 1.00 92.00 375 HIS A CA 1
ATOM 2811 C C . HIS A 1 375 ? 0.058 3.207 25.998 1.00 92.00 375 HIS A C 1
ATOM 2813 O O . HIS A 1 375 ? 0.043 1.982 25.862 1.00 92.00 375 HIS A O 1
ATOM 2819 N N . PRO A 1 376 ? 0.086 4.052 24.944 1.00 89.75 376 PRO A N 1
ATOM 2820 C CA . PRO A 1 376 ? -0.108 3.617 23.558 1.00 89.75 376 PRO A CA 1
ATOM 2821 C C . PRO A 1 376 ? 0.704 2.390 23.154 1.00 89.75 376 PRO A C 1
ATOM 2823 O O . PRO A 1 376 ? 0.117 1.410 22.725 1.00 89.75 376 PRO A O 1
ATOM 2826 N N . GLY A 1 377 ? 2.011 2.365 23.422 1.00 86.81 377 GLY A N 1
ATOM 2827 C CA . GLY A 1 377 ? 2.869 1.235 23.040 1.00 86.81 377 GLY A CA 1
ATOM 2828 C C . GLY A 1 377 ? 2.543 -0.096 23.725 1.00 86.81 377 GLY A C 1
ATOM 2829 O O . GLY A 1 377 ? 2.923 -1.146 23.221 1.00 86.81 377 GLY A O 1
ATOM 2830 N N . ARG A 1 378 ? 1.861 -0.068 24.879 1.00 88.19 378 ARG A N 1
ATOM 2831 C CA . ARG A 1 378 ? 1.370 -1.262 25.593 1.00 88.19 378 ARG A CA 1
ATOM 2832 C C . ARG A 1 378 ? -0.053 -1.647 25.191 1.00 88.19 378 ARG A C 1
ATOM 2834 O O . ARG A 1 378 ? -0.420 -2.806 25.355 1.00 88.19 378 ARG A O 1
ATOM 2841 N N . LEU A 1 379 ? -0.858 -0.684 24.741 1.00 87.31 379 LEU A N 1
ATOM 2842 C CA . LEU A 1 379 ? -2.231 -0.934 24.310 1.00 87.31 379 LEU A CA 1
ATOM 2843 C C . LEU A 1 379 ? -2.282 -1.423 22.855 1.00 87.31 379 LEU A C 1
ATOM 2845 O O . LEU A 1 379 ? -3.053 -2.330 22.552 1.00 87.31 379 LEU A O 1
ATOM 2849 N N . VAL A 1 380 ? -1.448 -0.850 21.983 1.00 81.00 380 VAL A N 1
ATOM 2850 C CA . VAL A 1 380 ? -1.401 -1.126 20.542 1.00 81.00 380 VAL A CA 1
ATOM 2851 C C . VAL A 1 380 ? 0.049 -1.305 20.044 1.00 81.00 380 VAL A C 1
ATOM 2853 O O . VAL A 1 380 ? 0.950 -0.620 20.537 1.00 81.00 380 VAL A O 1
ATOM 2856 N N . PRO A 1 381 ? 0.308 -2.202 19.068 1.00 70.19 381 PRO A N 1
ATOM 2857 C CA . PRO A 1 381 ? -0.650 -3.108 18.426 1.00 70.19 381 PRO A CA 1
ATOM 2858 C C . PRO A 1 381 ? -1.108 -4.224 19.376 1.00 70.19 381 PRO A C 1
ATOM 2860 O O . PRO A 1 381 ? -0.383 -4.617 20.291 1.00 70.19 381 PRO A O 1
ATOM 2863 N N . ALA A 1 382 ? -2.333 -4.693 19.165 1.00 73.69 382 ALA A N 1
ATOM 2864 C CA . ALA A 1 382 ? -3.011 -5.675 19.995 1.00 73.69 382 ALA A CA 1
ATOM 2865 C C . ALA A 1 382 ? -3.294 -6.963 19.219 1.00 73.69 382 ALA A C 1
ATOM 2867 O O . ALA A 1 382 ? -3.552 -6.896 18.023 1.00 73.69 382 ALA A O 1
ATOM 2868 N N . ASP A 1 383 ? -3.348 -8.104 19.909 1.00 78.00 383 ASP A N 1
ATOM 2869 C CA . ASP A 1 383 ? -3.709 -9.404 19.311 1.00 78.00 383 ASP A CA 1
ATOM 2870 C C . ASP A 1 383 ? -5.234 -9.561 19.082 1.00 78.00 383 ASP A C 1
ATOM 2872 O O . ASP A 1 383 ? -5.740 -10.663 18.888 1.00 78.00 383 ASP A O 1
ATOM 2876 N N . GLY A 1 384 ? -5.987 -8.460 19.154 1.00 85.88 384 GLY A N 1
ATOM 2877 C CA . GLY A 1 384 ? -7.442 -8.402 19.049 1.00 85.88 384 GLY A CA 1
ATOM 2878 C C . GLY A 1 384 ? -7.970 -6.992 19.349 1.00 85.88 384 GLY A C 1
ATOM 2879 O O . GLY A 1 384 ? -7.165 -6.081 19.583 1.00 85.88 384 GLY A O 1
ATOM 2880 N N . PRO A 1 385 ? -9.301 -6.802 19.385 1.00 91.50 385 PRO A N 1
ATOM 2881 C CA . PRO A 1 385 ? -9.899 -5.491 19.602 1.00 91.50 385 PRO A CA 1
ATOM 2882 C C . PRO A 1 385 ? -9.446 -4.824 20.908 1.00 91.50 385 PRO A C 1
ATOM 2884 O O . PRO A 1 385 ? -9.261 -5.463 21.950 1.00 91.50 385 PRO A O 1
ATOM 2887 N N . VAL A 1 386 ? -9.271 -3.505 20.881 1.00 92.94 386 VAL A N 1
ATOM 2888 C CA . VAL A 1 386 ? -9.098 -2.670 22.080 1.00 92.94 386 VAL A CA 1
ATOM 2889 C C . VAL A 1 386 ? -10.432 -2.504 22.799 1.00 92.94 386 VAL A C 1
ATOM 2891 O O . VAL A 1 386 ? -10.491 -2.578 24.030 1.00 92.94 386 VAL A O 1
ATOM 2894 N N . LEU A 1 387 ? -11.505 -2.311 22.036 1.00 95.69 387 LEU A N 1
ATOM 2895 C CA . LEU A 1 387 ? -12.857 -2.149 22.547 1.00 95.69 387 LEU A CA 1
ATOM 2896 C C . LEU A 1 387 ? -13.885 -2.670 21.544 1.00 95.69 387 LEU A C 1
ATOM 2898 O O . LEU A 1 387 ? -13.619 -2.764 20.349 1.00 95.69 387 LEU A O 1
ATOM 2902 N N . ARG A 1 388 ? -15.086 -2.932 22.048 1.00 96.94 388 ARG A N 1
ATOM 2903 C CA . ARG A 1 388 ? -16.298 -3.112 21.249 1.00 96.94 388 ARG A CA 1
ATOM 2904 C C . ARG A 1 388 ? -17.400 -2.196 21.766 1.00 96.94 388 ARG A C 1
ATOM 2906 O O . ARG A 1 388 ? -17.448 -1.882 22.956 1.00 96.94 388 ARG A O 1
ATOM 2913 N N . ILE A 1 389 ? -18.266 -1.749 20.874 1.00 97.31 389 ILE A N 1
ATOM 2914 C CA . ILE A 1 389 ? -19.533 -1.111 21.204 1.00 97.31 389 ILE A CA 1
ATOM 2915 C C . ILE A 1 389 ? -20.615 -2.165 21.049 1.00 97.31 389 ILE A C 1
ATO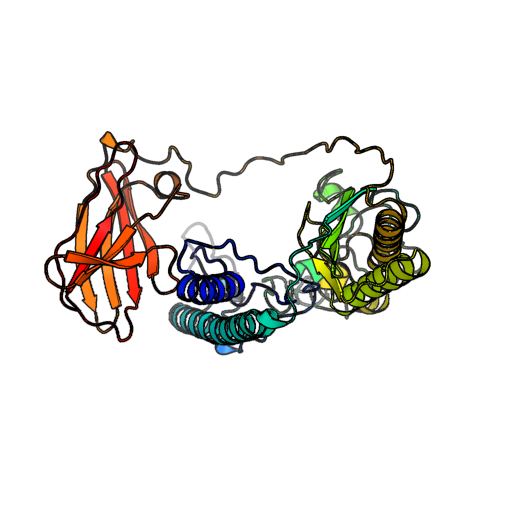M 2917 O O . ILE A 1 389 ? -20.719 -2.810 20.008 1.00 97.31 389 ILE A O 1
ATOM 2921 N N . GLU A 1 390 ? -21.414 -2.343 22.088 1.00 97.00 390 GLU A N 1
ATOM 2922 C CA . GLU A 1 390 ? -22.526 -3.280 22.098 1.00 97.00 390 GLU A CA 1
ATOM 2923 C C . GLU A 1 390 ? -23.854 -2.526 22.134 1.00 97.00 390 GLU A C 1
ATOM 2925 O O . GLU A 1 390 ? -23.960 -1.481 22.780 1.00 97.00 390 GLU A O 1
ATOM 2930 N N . ARG A 1 391 ? -24.870 -3.075 21.469 1.00 96.56 391 ARG A N 1
ATOM 2931 C CA . ARG A 1 391 ? -26.254 -2.597 21.458 1.00 96.56 391 ARG A CA 1
ATOM 2932 C C . ARG A 1 391 ? -27.137 -3.565 22.228 1.00 96.56 391 ARG A C 1
ATOM 2934 O O . ARG A 1 391 ? -27.011 -4.775 22.062 1.00 96.56 391 ARG A O 1
ATOM 2941 N N . LEU A 1 392 ? -28.052 -3.034 23.029 1.00 95.88 392 LEU A N 1
ATOM 2942 C CA . LEU A 1 392 ? -29.040 -3.851 23.723 1.00 95.88 392 LEU A CA 1
ATOM 2943 C C . LEU A 1 392 ? -29.999 -4.500 22.708 1.00 95.88 392 LEU A C 1
ATOM 2945 O O . LEU A 1 392 ? -30.632 -3.800 21.913 1.00 95.88 392 LEU A O 1
ATOM 2949 N N . ALA A 1 393 ? -30.115 -5.825 22.757 1.00 92.56 393 ALA A N 1
ATOM 2950 C CA . ALA A 1 393 ? -30.964 -6.640 21.895 1.00 92.56 393 ALA A CA 1
ATOM 2951 C C . ALA A 1 393 ? -31.764 -7.640 22.750 1.00 92.56 393 ALA A C 1
ATOM 2953 O O . ALA A 1 393 ? -31.245 -8.652 23.222 1.00 92.56 393 ALA A O 1
ATOM 2954 N N . GLY A 1 394 ? -33.044 -7.335 22.989 1.00 89.56 394 GLY A N 1
ATOM 2955 C CA . GLY A 1 394 ? -33.861 -8.079 23.953 1.00 89.56 394 GLY A CA 1
ATOM 2956 C C . GLY A 1 394 ? -33.305 -7.926 25.372 1.00 89.56 394 GLY A C 1
ATOM 2957 O O . GLY A 1 394 ? -33.161 -6.808 25.859 1.00 89.56 394 GLY A O 1
ATOM 2958 N N . GLU A 1 395 ? -32.973 -9.045 26.016 1.00 89.75 395 GLU A N 1
ATOM 2959 C CA . GLU A 1 395 ? -32.285 -9.063 27.319 1.00 89.75 395 GLU A CA 1
ATOM 2960 C C . GLU A 1 395 ? -30.749 -9.130 27.190 1.00 89.75 395 GLU A C 1
ATOM 2962 O O . GLU A 1 395 ? -30.032 -9.053 28.189 1.00 89.75 395 GLU A O 1
ATOM 2967 N N . GLY A 1 396 ? -30.238 -9.287 25.965 1.00 94.38 396 GLY A N 1
ATOM 2968 C CA . GLY A 1 396 ? -28.822 -9.464 25.658 1.00 94.38 396 GLY A CA 1
ATOM 2969 C C . GLY A 1 396 ? -28.161 -8.227 25.053 1.00 94.38 396 GLY A C 1
ATOM 2970 O O . GLY A 1 396 ? -28.774 -7.174 24.880 1.00 94.38 396 GLY A O 1
ATOM 2971 N N . TRP A 1 397 ? -26.881 -8.374 24.724 1.00 96.44 397 TRP A N 1
ATOM 2972 C CA . TRP A 1 397 ? -26.066 -7.346 24.086 1.00 96.44 397 TRP A CA 1
ATOM 2973 C C . TRP A 1 397 ? -25.388 -7.932 22.852 1.00 96.44 397 TRP A C 1
ATOM 2975 O O . TRP A 1 397 ? -24.656 -8.912 22.971 1.00 96.44 397 TRP A O 1
ATOM 2985 N N . ASP A 1 398 ? -25.597 -7.299 21.702 1.00 94.44 398 ASP A N 1
ATOM 2986 C CA . ASP A 1 398 ? -24.963 -7.674 20.438 1.00 94.44 398 ASP A CA 1
ATOM 2987 C C . ASP A 1 398 ? -23.860 -6.676 20.087 1.00 94.44 398 ASP A C 1
ATOM 2989 O O . ASP A 1 398 ? -23.986 -5.477 20.344 1.00 94.44 398 ASP A O 1
ATOM 2993 N N . VAL A 1 399 ? -22.774 -7.146 19.470 1.00 94.12 399 VAL A N 1
ATOM 2994 C CA . VAL A 1 399 ? -21.695 -6.263 19.006 1.00 94.12 399 VAL A CA 1
ATOM 2995 C C . VAL A 1 399 ? -22.201 -5.412 17.844 1.00 94.12 399 VAL A C 1
ATOM 2997 O O . VAL A 1 399 ? -22.561 -5.932 16.792 1.00 94.12 399 VAL A O 1
ATOM 3000 N N . ALA A 1 400 ? -22.213 -4.096 18.040 1.00 93.31 400 ALA A N 1
ATOM 3001 C CA . ALA A 1 400 ? -22.616 -3.117 17.037 1.00 93.31 400 ALA A CA 1
ATOM 3002 C C . ALA A 1 400 ? -21.421 -2.544 16.265 1.00 93.31 400 ALA A C 1
ATOM 3004 O O . ALA A 1 400 ? -21.556 -2.247 15.082 1.00 93.31 400 ALA A O 1
ATOM 3005 N N . ALA A 1 401 ? -20.275 -2.383 16.932 1.00 93.50 401 ALA A N 1
ATOM 3006 C CA . ALA A 1 401 ? -19.028 -1.946 16.310 1.00 93.50 401 ALA A CA 1
ATOM 3007 C C . ALA A 1 401 ? -17.805 -2.365 17.134 1.00 93.50 401 ALA A C 1
ATOM 3009 O O . ALA A 1 401 ? -17.914 -2.678 18.320 1.00 93.50 401 ALA A O 1
ATOM 3010 N N . TRP A 1 402 ? -16.623 -2.318 16.536 1.00 93.69 402 TRP A N 1
ATOM 3011 C CA . TRP A 1 402 ? -15.333 -2.474 17.215 1.00 93.69 402 TRP A CA 1
ATOM 3012 C C . TRP A 1 402 ? -14.269 -1.606 16.535 1.00 93.69 402 TRP A C 1
ATOM 3014 O O . TRP A 1 402 ? -14.548 -0.923 15.556 1.00 93.69 402 TRP A O 1
ATOM 3024 N N . ASP A 1 403 ? -13.053 -1.582 17.069 1.00 91.00 403 ASP A N 1
ATOM 3025 C CA . ASP A 1 403 ? -11.953 -0.726 16.600 1.00 91.00 403 ASP A CA 1
ATOM 3026 C C . ASP A 1 403 ? -11.364 -1.087 15.229 1.00 91.00 403 ASP A C 1
ATOM 3028 O O . ASP A 1 403 ? -10.474 -0.389 14.753 1.00 91.00 403 ASP A O 1
ATOM 3032 N N . GLY A 1 404 ? -11.883 -2.131 14.580 1.00 87.88 404 GLY A N 1
ATOM 3033 C CA . GLY A 1 404 ? -11.661 -2.413 13.160 1.00 87.88 404 GLY A CA 1
ATOM 3034 C C . GLY A 1 404 ? -12.744 -1.853 12.229 1.00 87.88 404 GLY A C 1
ATOM 3035 O O . GLY A 1 404 ? -12.600 -1.947 11.011 1.00 87.88 404 GLY A O 1
ATOM 3036 N N . ASP A 1 405 ? -13.841 -1.300 12.757 1.00 88.00 405 ASP A N 1
ATOM 3037 C CA . ASP A 1 405 ? -14.875 -0.675 11.933 1.00 88.00 405 ASP A CA 1
ATOM 3038 C C . ASP A 1 405 ? -14.527 0.788 11.646 1.00 88.00 405 ASP A C 1
ATOM 3040 O O . ASP A 1 405 ? -14.260 1.582 12.549 1.00 88.00 405 ASP A O 1
ATOM 3044 N N . ARG A 1 406 ? -14.596 1.161 10.366 1.00 87.12 406 ARG A N 1
ATOM 3045 C CA . ARG A 1 406 ? -14.210 2.485 9.858 1.00 87.12 406 ARG A CA 1
ATOM 3046 C C . ARG A 1 406 ? -14.976 3.648 10.484 1.00 87.12 406 ARG A C 1
ATOM 3048 O O . ARG A 1 406 ? -14.555 4.793 10.352 1.00 87.12 406 ARG A O 1
ATOM 3055 N N . GLU A 1 407 ? -16.134 3.404 11.095 1.00 89.31 407 GLU A N 1
ATOM 3056 C CA . GLU A 1 407 ? -16.956 4.402 11.782 1.00 89.31 407 GLU A CA 1
ATOM 3057 C C . GLU A 1 407 ? -16.420 4.753 13.181 1.00 89.31 407 GLU A C 1
ATOM 3059 O O . GLU A 1 407 ? -16.846 5.761 13.756 1.00 89.31 407 GLU A O 1
ATOM 3064 N N . LEU A 1 408 ? -15.495 3.954 13.723 1.00 93.06 408 LEU A N 1
ATOM 3065 C CA . LEU A 1 408 ? -14.968 4.073 15.077 1.00 93.06 408 LEU A CA 1
ATOM 3066 C C . LEU A 1 408 ? -13.523 4.586 15.074 1.00 93.06 408 LEU A C 1
ATOM 3068 O O . LEU A 1 408 ? -12.603 3.915 14.627 1.00 93.06 408 LEU A O 1
ATOM 3072 N N . GLU A 1 409 ? -13.308 5.776 15.631 1.00 93.25 409 GLU A N 1
ATOM 3073 C CA . GLU A 1 409 ? -11.967 6.334 15.828 1.00 93.25 409 GLU A CA 1
ATOM 3074 C C . GLU A 1 409 ? -11.513 6.150 17.273 1.00 93.25 409 GLU A C 1
ATOM 3076 O O . GLU A 1 409 ? -12.310 6.357 18.189 1.00 93.25 409 GLU A O 1
ATOM 3081 N N . ILE A 1 410 ? -10.224 5.866 17.489 1.00 94.06 410 ILE A N 1
ATOM 3082 C CA . ILE A 1 410 ? -9.597 5.849 18.817 1.00 94.06 410 ILE A CA 1
ATOM 3083 C C . ILE A 1 410 ? -8.403 6.796 18.843 1.00 94.06 410 ILE A C 1
ATOM 3085 O O . ILE A 1 410 ? -7.497 6.704 18.019 1.00 94.06 410 ILE A O 1
ATOM 3089 N N . ARG A 1 411 ? -8.366 7.682 19.842 1.00 93.69 411 ARG A N 1
ATOM 3090 C CA . ARG A 1 411 ? -7.276 8.640 20.043 1.00 93.69 411 ARG A CA 1
ATOM 3091 C C . ARG A 1 411 ? -6.719 8.568 21.455 1.00 93.69 411 ARG A C 1
ATOM 3093 O O . ARG A 1 411 ? -7.452 8.534 22.446 1.00 93.69 411 ARG A O 1
ATOM 3100 N N . ALA A 1 412 ? -5.394 8.611 21.546 1.00 92.56 412 ALA A N 1
ATOM 3101 C CA . ALA A 1 412 ? -4.692 8.850 22.795 1.00 92.56 412 ALA A CA 1
ATOM 3102 C C . ALA A 1 412 ? -4.776 10.354 23.116 1.00 92.56 412 ALA A C 1
ATOM 3104 O O . ALA A 1 412 ? -4.203 11.172 22.406 1.00 92.56 412 ALA A O 1
ATOM 3105 N N . VAL A 1 413 ? -5.489 10.733 24.180 1.00 94.69 413 VAL A N 1
ATOM 3106 C CA . VAL A 1 413 ? -5.785 12.147 24.484 1.00 94.69 413 VAL A CA 1
ATOM 3107 C C . VAL A 1 413 ? -4.775 12.764 25.443 1.00 94.69 413 VAL A C 1
ATOM 3109 O O . VAL A 1 413 ? -4.319 13.888 25.242 1.00 94.69 413 VAL A O 1
ATOM 3112 N N . ARG A 1 414 ? -4.467 12.077 26.551 1.00 94.69 414 ARG A N 1
ATOM 3113 C CA . ARG A 1 414 ? -3.630 12.659 27.610 1.00 94.69 414 ARG A CA 1
ATOM 3114 C C . ARG A 1 414 ? -2.927 11.617 28.470 1.00 94.69 414 ARG A C 1
ATOM 3116 O O . ARG A 1 414 ? -3.572 10.757 29.064 1.00 94.69 414 ARG A O 1
ATOM 3123 N N . SER A 1 415 ? -1.619 11.785 28.662 1.00 92.75 415 SER A N 1
ATOM 3124 C CA . SER A 1 415 ? -0.850 11.007 29.641 1.00 92.75 415 SER A CA 1
ATOM 3125 C C . SER A 1 415 ? -1.254 11.349 31.077 1.00 92.75 415 SER A C 1
ATOM 3127 O O . SER A 1 415 ? -1.339 12.518 31.450 1.00 92.75 415 SER A O 1
ATOM 3129 N N . LEU A 1 416 ? -1.440 10.326 31.914 1.00 93.25 416 LEU A N 1
ATOM 3130 C CA . LEU A 1 416 ? -1.596 10.460 33.369 1.00 93.25 416 LEU A CA 1
ATOM 3131 C C . LEU A 1 416 ? -0.334 10.000 34.122 1.00 93.25 416 LEU A C 1
ATOM 3133 O O . LEU A 1 416 ? -0.387 9.688 35.318 1.00 93.25 416 LEU A O 1
ATOM 3137 N N . GLY A 1 417 ? 0.803 9.910 33.422 1.00 90.00 417 GLY A N 1
ATOM 3138 C CA . GLY A 1 417 ? 2.064 9.413 33.963 1.00 90.00 417 GLY A CA 1
ATOM 3139 C C . GLY A 1 417 ? 1.944 7.964 34.440 1.00 90.00 417 GLY A C 1
ATOM 3140 O O . GLY A 1 417 ? 1.579 7.067 33.677 1.00 90.00 417 GLY A O 1
ATOM 3141 N N . ARG A 1 418 ? 2.226 7.728 35.728 1.00 89.38 418 ARG A N 1
ATOM 3142 C CA . ARG A 1 418 ? 2.166 6.395 36.361 1.00 89.38 418 ARG A CA 1
ATOM 3143 C C . ARG A 1 418 ? 0.753 5.818 36.490 1.00 89.38 418 ARG A C 1
ATOM 3145 O O . ARG A 1 418 ? 0.630 4.662 36.868 1.00 89.38 418 ARG A O 1
ATOM 3152 N N . ARG A 1 419 ? -0.292 6.602 36.203 1.00 89.50 419 ARG A N 1
ATOM 3153 C CA . ARG A 1 419 ? -1.700 6.166 36.263 1.00 89.50 419 ARG A CA 1
ATOM 3154 C C . ARG A 1 419 ? -2.246 5.687 34.912 1.00 89.50 419 ARG A C 1
ATOM 3156 O O . ARG A 1 419 ? -3.434 5.408 34.823 1.00 89.50 419 ARG A O 1
ATOM 3163 N N . GLY A 1 420 ? -1.407 5.612 33.878 1.00 93.00 420 GLY A N 1
ATOM 3164 C CA . GLY A 1 420 ? -1.818 5.225 32.529 1.00 93.00 420 GLY A CA 1
ATOM 3165 C C . GLY A 1 420 ? -2.068 6.430 31.624 1.00 93.00 420 GLY A C 1
ATOM 3166 O O . GLY A 1 420 ? -1.392 7.456 31.744 1.00 93.00 420 GLY A O 1
ATOM 3167 N N . TYR A 1 421 ? -3.029 6.294 30.720 1.00 95.31 421 TYR A N 1
ATOM 3168 C CA . TYR A 1 421 ? -3.356 7.245 29.665 1.00 95.31 421 TYR A CA 1
ATOM 3169 C C . TYR A 1 421 ? -4.876 7.407 29.554 1.00 95.31 421 TYR A C 1
ATOM 3171 O O . TYR A 1 421 ? -5.618 6.468 29.837 1.00 95.31 421 TYR A O 1
ATOM 3179 N N . VAL A 1 422 ? -5.342 8.596 29.173 1.00 97.12 422 VAL A N 1
ATOM 3180 C CA . VAL A 1 422 ? -6.744 8.841 28.813 1.00 97.12 422 VAL A CA 1
ATOM 3181 C C . VAL A 1 422 ? -6.904 8.655 27.316 1.00 97.12 422 VAL A C 1
ATOM 3183 O O . VAL A 1 422 ? -6.208 9.309 26.538 1.00 97.12 422 VAL A O 1
ATOM 3186 N N . TRP A 1 423 ? -7.852 7.814 26.945 1.00 96.69 423 TRP A N 1
ATOM 3187 C CA . TRP A 1 423 ? -8.234 7.532 25.573 1.00 96.69 423 TRP A CA 1
ATOM 3188 C C . TRP A 1 423 ? -9.638 8.061 25.297 1.00 96.69 423 TRP A C 1
ATOM 3190 O O . TRP A 1 423 ? -10.457 8.161 26.214 1.00 96.69 423 TRP A O 1
ATOM 3200 N N . GLU A 1 424 ? -9.899 8.405 24.042 1.00 97.62 424 GLU A N 1
ATOM 3201 C CA . GLU A 1 424 ? -11.221 8.765 23.538 1.00 97.62 424 GLU A CA 1
ATOM 3202 C C . GLU A 1 424 ? -11.542 7.906 22.320 1.00 97.62 424 GLU A C 1
ATOM 3204 O O . GLU A 1 424 ? -10.714 7.786 21.419 1.00 97.62 424 GLU A O 1
ATOM 3209 N N . ALA A 1 425 ? -12.738 7.327 22.306 1.00 97.19 425 ALA A N 1
ATOM 3210 C CA . ALA A 1 425 ? -13.318 6.682 21.148 1.00 97.19 425 ALA A CA 1
ATOM 3211 C C . ALA A 1 425 ? -14.520 7.492 20.681 1.00 97.19 425 ALA A C 1
ATOM 3213 O O . ALA A 1 425 ? -15.322 7.953 21.500 1.00 97.19 425 ALA A O 1
ATOM 3214 N N . ARG A 1 426 ? -14.638 7.664 19.369 1.00 96.25 426 ARG A N 1
ATOM 3215 C CA . ARG A 1 426 ? -15.770 8.334 18.730 1.00 96.25 426 ARG A CA 1
ATOM 3216 C C . ARG A 1 426 ? -16.328 7.383 17.692 1.00 96.25 426 ARG A C 1
ATOM 3218 O O . ARG A 1 426 ? -15.650 7.091 16.712 1.00 96.25 426 ARG A O 1
ATOM 3225 N N . TRP A 1 427 ? -17.537 6.895 17.927 1.00 95.81 427 TRP A N 1
ATOM 3226 C CA . TRP A 1 427 ? -18.212 5.987 17.014 1.00 95.81 427 TRP A CA 1
ATOM 3227 C C . TRP A 1 427 ? -19.412 6.675 16.380 1.00 95.81 427 TRP A C 1
ATOM 3229 O O . TRP A 1 427 ? -20.340 7.083 17.080 1.00 95.81 427 TRP A O 1
ATOM 3239 N N . TYR A 1 428 ? -19.375 6.803 15.057 1.00 93.31 428 TYR A N 1
ATOM 3240 C CA . TYR A 1 428 ? -20.494 7.294 14.266 1.00 93.31 428 TYR A CA 1
ATOM 3241 C C . TYR A 1 428 ? -21.501 6.159 14.044 1.00 93.31 428 TYR A C 1
ATOM 3243 O O . TYR A 1 428 ? -21.272 5.277 13.220 1.00 93.31 428 TYR A O 1
ATOM 3251 N N . HIS A 1 429 ? -22.615 6.159 14.776 1.00 91.56 429 HIS A N 1
ATOM 3252 C CA . HIS A 1 429 ? -23.609 5.078 14.691 1.00 91.56 429 HIS A CA 1
ATOM 3253 C C . HIS A 1 429 ? -24.633 5.289 13.561 1.00 91.56 429 HIS A C 1
ATOM 3255 O O . HIS A 1 429 ? -25.438 4.402 13.256 1.00 91.56 429 HIS A O 1
ATOM 3261 N N . GLY A 1 430 ? -24.595 6.452 12.902 1.00 86.81 430 GLY A N 1
ATOM 3262 C CA . GLY A 1 430 ? -25.438 6.780 11.759 1.00 86.81 430 GLY A CA 1
ATOM 3263 C C . GLY A 1 430 ? -26.924 6.675 12.096 1.00 86.81 430 GLY A C 1
ATOM 3264 O O . GLY A 1 430 ? -27.446 7.433 12.904 1.00 86.81 430 GLY A O 1
ATOM 3265 N N . ARG A 1 431 ? -27.628 5.734 11.455 1.00 79.94 431 ARG A N 1
ATOM 3266 C CA . ARG A 1 431 ? -29.071 5.503 11.672 1.00 79.94 431 ARG A CA 1
ATOM 3267 C C . ARG A 1 431 ? -29.375 4.404 12.690 1.00 79.94 431 ARG A C 1
ATOM 3269 O O . ARG A 1 431 ? -30.546 4.116 12.935 1.00 79.94 431 ARG A O 1
ATOM 3276 N N . VAL A 1 432 ? -28.356 3.750 13.246 1.00 83.38 432 VAL A N 1
ATOM 3277 C CA . VAL A 1 432 ? -28.554 2.707 14.254 1.00 83.38 432 VAL A CA 1
ATOM 3278 C C . VAL A 1 432 ? -28.845 3.397 15.579 1.00 83.38 432 VAL A C 1
ATOM 3280 O O . VAL A 1 432 ? -27.950 3.996 16.159 1.00 83.38 432 VAL A O 1
ATOM 3283 N N . ALA A 1 433 ? -30.093 3.327 16.037 1.00 87.75 433 ALA A N 1
ATOM 3284 C CA . ALA A 1 433 ? -30.503 3.833 17.344 1.00 87.75 433 ALA A CA 1
ATOM 3285 C C . ALA A 1 433 ? -30.660 2.681 18.340 1.00 87.75 433 ALA A C 1
ATOM 3287 O O . ALA A 1 433 ? -31.099 1.579 17.992 1.00 87.75 433 ALA A O 1
ATOM 3288 N N . GLY A 1 434 ? -30.334 2.921 19.593 1.00 91.62 434 GLY A N 1
ATOM 3289 C CA . GLY A 1 434 ? -30.583 2.018 20.696 1.00 91.62 434 GLY A CA 1
ATOM 3290 C C . GLY A 1 434 ? -29.691 2.304 21.899 1.00 91.62 434 GLY A C 1
ATOM 3291 O O . GLY A 1 434 ? -28.716 3.051 21.824 1.00 91.62 434 GLY A O 1
ATOM 3292 N N . PRO A 1 435 ? -29.982 1.657 23.035 1.00 95.69 435 PRO A N 1
ATOM 3293 C CA . PRO A 1 435 ? -29.085 1.702 24.173 1.00 95.69 435 PRO A CA 1
ATOM 3294 C C . PRO A 1 435 ? -27.760 1.032 23.800 1.00 95.69 435 PRO A C 1
ATOM 3296 O O . PRO A 1 435 ? -27.739 -0.150 23.444 1.00 95.69 435 PRO A O 1
ATOM 3299 N N . PHE A 1 436 ? -26.663 1.781 23.891 1.00 96.81 436 PHE A N 1
ATOM 3300 C CA . PHE A 1 436 ? -25.316 1.280 23.642 1.00 96.81 436 PHE A CA 1
ATOM 3301 C C . PHE A 1 436 ? -24.482 1.256 24.913 1.00 96.81 436 PHE A C 1
ATOM 3303 O O . PHE A 1 436 ? -24.650 2.083 25.809 1.00 96.81 436 PHE A O 1
ATOM 3310 N N . ARG A 1 437 ? -23.501 0.358 24.963 1.00 96.81 437 ARG A N 1
ATOM 3311 C CA . ARG A 1 437 ? -22.422 0.404 25.952 1.00 96.81 437 ARG A CA 1
ATOM 3312 C C . ARG A 1 437 ? -21.084 0.135 25.285 1.00 96.81 437 ARG A C 1
ATOM 3314 O O . ARG A 1 437 ? -21.004 -0.579 24.292 1.00 96.81 437 ARG A O 1
ATOM 3321 N N . VAL A 1 438 ? -20.021 0.683 25.861 1.00 97.81 438 VAL A N 1
ATOM 3322 C CA . VAL A 1 438 ? -18.658 0.280 25.506 1.00 97.81 438 VAL A CA 1
ATOM 3323 C C . VAL A 1 438 ? -18.247 -0.922 26.338 1.00 97.81 438 VAL A C 1
ATOM 3325 O O . VAL A 1 438 ? -18.575 -1.002 27.521 1.00 97.81 438 VAL A O 1
ATOM 3328 N N . VAL A 1 439 ? -17.480 -1.822 25.745 1.00 97.75 439 VAL A N 1
ATOM 3329 C CA . VAL A 1 439 ? -16.781 -2.887 26.450 1.00 97.75 439 VAL A CA 1
ATOM 3330 C C . VAL A 1 439 ? -15.303 -2.811 26.096 1.00 97.75 439 VAL A C 1
ATOM 3332 O O . VAL A 1 439 ? -14.912 -2.969 24.942 1.00 97.75 439 VAL A O 1
ATOM 3335 N N . LEU A 1 440 ? -14.478 -2.535 27.104 1.00 96.75 440 LEU A N 1
ATOM 3336 C CA . LEU A 1 440 ? -13.023 -2.556 27.002 1.00 96.75 440 LEU A CA 1
ATOM 3337 C C . LEU A 1 440 ? -12.556 -4.002 27.141 1.00 96.75 440 LEU A C 1
ATOM 3339 O O . LEU A 1 440 ? -12.719 -4.591 28.209 1.00 96.75 440 LEU A O 1
ATOM 3343 N N . VAL A 1 441 ? -11.976 -4.560 26.082 1.00 94.94 441 VAL A N 1
ATOM 3344 C CA . VAL A 1 441 ? -11.693 -5.999 25.983 1.00 94.94 441 VAL A CA 1
ATOM 3345 C C . VAL A 1 441 ? -10.604 -6.419 26.979 1.00 94.94 441 VAL A C 1
ATOM 3347 O O . VAL A 1 441 ? -9.634 -5.687 27.224 1.00 94.94 441 VAL A O 1
ATOM 3350 N N . ALA A 1 442 ? -10.770 -7.602 27.579 1.00 92.44 442 ALA A N 1
ATOM 3351 C CA . ALA A 1 442 ? -9.805 -8.176 28.518 1.00 92.44 442 ALA A CA 1
ATOM 3352 C C . ALA A 1 442 ? -8.400 -8.298 27.905 1.00 92.44 442 ALA A C 1
ATOM 3354 O O . ALA A 1 442 ? -8.236 -8.565 26.716 1.00 92.44 442 ALA A O 1
ATOM 3355 N N . ARG A 1 443 ? -7.371 -8.117 28.736 1.00 86.50 443 ARG A N 1
ATOM 3356 C CA . ARG A 1 443 ? -5.955 -8.250 28.368 1.00 86.50 443 ARG A CA 1
ATOM 3357 C C . ARG A 1 443 ? -5.159 -8.905 29.493 1.00 86.50 443 ARG A C 1
ATOM 3359 O O . ARG A 1 443 ? -5.611 -8.899 30.638 1.00 86.50 443 ARG A O 1
ATOM 3366 N N . PRO A 1 444 ? -3.951 -9.428 29.219 1.00 86.12 444 PRO A N 1
ATOM 3367 C CA . PRO A 1 444 ? -3.067 -9.903 30.277 1.00 86.12 444 PRO A CA 1
ATOM 3368 C C . PRO A 1 444 ? -2.875 -8.835 31.367 1.00 86.12 444 PRO A C 1
ATOM 3370 O O . PRO A 1 444 ? -2.388 -7.736 31.098 1.00 86.12 444 PRO A O 1
ATOM 3373 N N . GLY A 1 445 ? -3.316 -9.148 32.588 1.00 85.38 445 GLY A N 1
ATOM 3374 C CA . GLY A 1 445 ? -3.259 -8.245 33.742 1.00 85.38 445 GLY A CA 1
ATOM 3375 C C . GLY A 1 445 ? -4.341 -7.156 33.804 1.00 85.38 445 GLY A C 1
ATOM 3376 O O . GLY A 1 445 ? -4.304 -6.345 34.725 1.00 85.38 445 GLY A O 1
ATOM 3377 N N . LEU A 1 446 ? -5.307 -7.122 32.874 1.00 88.00 446 LEU A N 1
ATOM 3378 C CA . LEU A 1 446 ? -6.430 -6.175 32.885 1.00 88.00 446 LEU A CA 1
ATOM 3379 C C . LEU A 1 446 ? -7.752 -6.866 32.520 1.00 88.00 446 LEU A C 1
ATOM 3381 O O . LEU A 1 446 ? -7.895 -7.348 31.395 1.00 88.00 446 LEU A O 1
ATOM 3385 N N . PRO A 1 447 ? -8.750 -6.885 33.418 1.00 91.75 447 PRO A N 1
ATOM 3386 C CA . PRO A 1 447 ? -10.031 -7.510 33.121 1.00 91.75 447 PRO A CA 1
ATOM 3387 C C . PRO A 1 447 ? -10.804 -6.755 32.029 1.00 91.75 447 PRO A C 1
ATOM 3389 O O . PRO A 1 447 ? -10.499 -5.602 31.690 1.00 91.75 447 PRO A O 1
ATOM 3392 N N . GLU A 1 448 ? -11.822 -7.425 31.490 1.00 95.69 448 GLU A N 1
ATOM 3393 C CA . GLU A 1 448 ? -12.852 -6.770 30.685 1.00 95.69 448 GLU A CA 1
ATOM 3394 C C . GLU A 1 448 ? -13.601 -5.754 31.559 1.00 95.69 448 GLU A C 1
ATOM 3396 O O . GLU A 1 448 ? -13.894 -6.021 32.727 1.00 95.69 448 GLU A O 1
ATOM 3401 N N . VAL A 1 449 ? -13.885 -4.572 31.011 1.00 96.88 449 VAL A N 1
ATOM 3402 C CA . VAL A 1 449 ? -14.642 -3.526 31.711 1.00 96.88 449 VAL A CA 1
ATOM 3403 C C . VAL A 1 449 ? -15.743 -3.019 30.796 1.00 96.88 449 VAL A C 1
ATOM 3405 O O . VAL A 1 449 ? -15.465 -2.403 29.768 1.00 96.88 449 VAL A O 1
ATOM 3408 N N . ALA A 1 450 ? -16.991 -3.248 31.194 1.00 97.06 450 ALA A N 1
ATOM 3409 C CA . ALA A 1 450 ? -18.158 -2.691 30.527 1.00 97.06 450 ALA A CA 1
ATOM 3410 C C . ALA A 1 450 ? -18.511 -1.316 31.110 1.00 97.06 450 ALA A C 1
ATOM 3412 O O . ALA A 1 450 ? -18.455 -1.091 32.320 1.00 97.06 450 ALA A O 1
ATOM 3413 N N . GLY A 1 451 ? -18.877 -0.395 30.229 1.00 96.25 451 GLY A N 1
ATOM 3414 C CA . GLY A 1 451 ? -19.498 0.866 30.591 1.00 96.25 451 GLY A CA 1
ATOM 3415 C C . GLY A 1 451 ? -20.983 0.709 30.924 1.00 96.25 451 GLY A C 1
ATOM 3416 O O . GLY A 1 451 ? -21.575 -0.359 30.767 1.00 96.25 451 GLY A O 1
ATOM 3417 N N . HIS A 1 452 ? -21.600 1.805 31.356 1.00 95.12 452 HIS A N 1
ATOM 3418 C CA . HIS A 1 452 ? -23.047 1.874 31.509 1.00 95.12 452 HIS A CA 1
ATOM 3419 C C . HIS A 1 452 ? -23.737 1.969 30.142 1.00 95.12 452 HIS A C 1
ATOM 3421 O O . HIS A 1 452 ? -23.120 2.317 29.130 1.00 95.12 452 HIS A O 1
ATOM 3427 N N . SER A 1 453 ? -25.029 1.643 30.135 1.00 95.44 453 SER A N 1
ATOM 3428 C CA . SER A 1 453 ? -25.901 1.809 28.976 1.00 95.44 453 SER A CA 1
ATOM 3429 C C . SER A 1 453 ? -26.210 3.290 28.757 1.00 95.44 453 SER A C 1
ATOM 3431 O O . SER A 1 453 ? -26.629 3.973 29.691 1.00 95.44 453 SER A O 1
ATOM 3433 N N . VAL A 1 454 ? -26.054 3.769 27.526 1.00 94.94 454 VAL A N 1
ATOM 3434 C CA . VAL A 1 454 ? -26.344 5.142 27.103 1.00 94.94 454 VAL A CA 1
ATOM 3435 C C . VAL A 1 454 ? -27.348 5.105 25.955 1.00 94.94 454 VAL A C 1
ATOM 3437 O O . VAL A 1 454 ? -27.099 4.402 24.977 1.00 94.94 454 VAL A O 1
ATOM 3440 N N . PRO A 1 455 ? -28.471 5.835 26.044 1.00 93.06 455 PRO A N 1
ATOM 3441 C CA . PRO A 1 455 ? -29.374 5.983 24.915 1.00 93.06 455 PRO A CA 1
ATOM 3442 C C . PRO A 1 455 ? -28.737 6.871 23.839 1.00 93.06 455 PRO A C 1
ATOM 3444 O O . PRO A 1 455 ? -28.327 8.003 24.110 1.00 93.06 455 PRO A O 1
ATOM 3447 N N . CYS A 1 456 ? -28.694 6.315 22.637 1.00 88.19 456 CYS A N 1
ATOM 3448 C CA . CYS A 1 456 ? -28.421 6.913 21.336 1.00 88.19 456 CYS A CA 1
ATOM 3449 C C . CYS A 1 456 ? -29.402 6.253 20.337 1.00 88.19 456 CYS A C 1
ATOM 3451 O O . CYS A 1 456 ? -29.365 6.579 19.140 1.00 88.19 456 CYS A O 1
#

Foldseek 3Di:
DDQEDLLLQEPPDPFDDSHLQLLLQVLLQVLVQVVDPDDGDDTDDFHFLNLPHYLPHDPLLHQDFFEKDQDPDADDPVDGPDRIDTHGDDPVSNVRNNVSSLVSSNVSSNVNNVVVSVVVVVCVVVDDPDKQKFKAKDKDFLQPDPLWANFFFFALCLQQDAPSHGYNCNQDADVRPHTPLVHFFDVQFDADPPHQQGGGHGRVPPCCCVVCDDVNADRIWMWMWIGIPLEIETETLENEHPVLFVLLQVLLQVLLVVLPRHHPYYTYGYNPPHHRYADDALVVLNRRHNRVSSNGGHRCRSVVSSNVSSVRSSCCSNPSYYDPDDPDDDDDDDDDDDCPDAALPPAADLLQADWDWPDWDDDPQKIKTKIFGAADNVQPPDPDFQKFKWFDDPPDTDTLGTPSDSQKGKDFDADPGNRHTMMMIIGRSDPDWGFMKMWGPDDVSRHIDIDDTDGD

pLDDT: mean 89.19, std 8.56, range [51.38, 98.81]

Radius of gyration: 25.94 Å; Cα contacts (8 Å, |Δi|>4): 948; chains: 1; bounding box: 62×67×65 Å